Protein AF-A0A9E7G6K9-F1 (afdb_monomer_lite)

InterPro domains:
  IPR023213 Chloramphenicol acetyltransferase-like domain superfamily [G3DSA:3.30.559.10] (1-124)
  IPR023213 Chloramphenicol acetyltransferase-like domain superfamily [G3DSA:3.30.559.10] (125-306)
  IPR023213 Chloramphenicol acetyltransferase-like domain superfamily [G3DSA:3.30.559.10] (307-518)
  IPR050898 Plant acyltransferase [PTHR31147] (125-519)

Sequence (524 aa):
MDRIAAVRVLVDTISVFQKGLEPAKAIKAALSRALVPYYPVAGRIVETSPGEPEVACTGEGVWFVEASVDCSLKDVNNLELPVVLPKEELIPFAPAEVKEEDLIMMMQVTEFTCGGFAVGTRLSHPTPSTRLPLSSMDRIAGIRMMIDLILVFQQGVQPANAMRAALSRALVLYYPVAGRIVEPIPGEAEVDCTADGVWFVEASVDCSLEDVNNLERPLLLPRKDLIPYAPPDVIEGDLAFMLQVTEFTCGGFAVGIRFNHTVFDGLGAAQFSKAVAELARGHACPLVKPVWCREAIPSPPKLSRRHAPSPAGIDFETSVFDISTDQINALKNQFCRETGQKCSTFDVVTAMLWQCRTRAISLGPHADMHLGFAANARHLLRGLLPQEGFYGNCVYPMGIKANARIIAGSSPVEVIELIRAAKTRMAAMFLDWMMGYADDPYEVPLEYGTLVVSDWCRVGFSEVDYGWGEPIHVVPLNDDHNFIPSCIYLEPSKPKQGVRLMTRCVQKEHLPAFTEEMKQFVQN

pLDDT: mean 88.56, std 10.59, range [48.78, 98.56]

Organism: NCBI:txid320322

Secondary structure (DSSP, 8-state):
-EEE---EEEEEEEEEES--SSHHHHHHHHHHHHTTTTGGGGSEEEEEETTEEEEE------EEEEEEESS-TTTTGGGPSSPSS-GGGGS----TTS-GGGBSEEEEEEEETTS-EEEEEEEEEEP---EEEPPTTT--GGG-SEEEEEEEES--SSHHHHHHHHHHHHHHHTGGGGSEEE-SSTT--EEE-----EEEEEEEESS-TGGGGGGPSSPSS-GGGTS----TTS-GGGBSEEEEEEEETTS-EEEEEEEETTT--HHHHHHHHHHHHHHHTT-SS-SS--B--GGGSPPPTT---PPPP-PPPP-EEEEEEEEEHHHHHHHHHHHHHHHS----HHHHHHHHHHHHHHHHH---TTPEEEEEEEEE-GGGGTTTS-SS-B-S--EEEEEEEEEHHHHHHS-HHHHHHHHHHHHHTHHHHHHHHHTTSS--TT----STTEEEEEE-TTTSSTT--SSS---SEEEE--TT--SS-EEEEEPPPTT--EEEEEEEEEEGGGHHHHHHHHHHHTT-

Radius of gyration: 26.39 Å; chains: 1; bounding box: 60×58×78 Å

Foldseek 3Di:
DDFLFLFWAKDKDKDKFQADDPVLVVVVVVQLVVCVVVQLLLFWWDPPDPSDTDRGSPNVGAAEAEAEDAAHCVVQVVCPPVGPDDVVVQADDDPLVDDPLGHQKYWYWYAYPSNMIMIMMIGIDGFPQDKAWFALLLLALVQLDKWKKKFWFQADDPLLVLLSVLLSVLCSLVQLLQFWWDCPDQSTIIRRSSSRGAAEAEAEDAAACVVQVVCDPPGPDDPPRQADDDPPVDDPSGHAKYWYWYAYPSRIIMIMIMGRQSFFDLLLVLLSLQQSLCVSQPDPGRPFGADALSVLQDNFPQRDSDNDPPFPFAQFDKDKDFAAPVLLVVVQVVLCVVPVDGFDSCLLVQLLLLQLLLVLVVDDQQDKAKEKEWDAQVVLCVVRDPPTNYGHDRTFIFMDIDGSNCSNVDDSSVSSVRVVVSVVCVSVQVVCRNHNNDHHRVPADQDLSYEYEYESQPSNQQVRHNPNDGGQWMGTDPNVPRRHWYWYWTADGPPGGGIMITTRRDHPVSVVSSVVSSVVSSVD

Structure (mmCIF, N/CA/C/O backbone):
data_AF-A0A9E7G6K9-F1
#
_entry.id   AF-A0A9E7G6K9-F1
#
loop_
_atom_site.group_PDB
_atom_site.id
_atom_site.type_symbol
_atom_site.label_atom_id
_atom_site.label_alt_id
_atom_site.label_comp_id
_atom_site.label_asym_id
_atom_site.label_entity_id
_atom_site.label_seq_id
_atom_site.pdbx_PDB_ins_code
_atom_site.Cartn_x
_atom_site.Cartn_y
_atom_site.Cartn_z
_atom_site.occupancy
_atom_site.B_iso_or_equiv
_atom_site.auth_seq_id
_atom_site.auth_comp_id
_atom_site.auth_asym_id
_atom_site.auth_atom_id
_atom_site.pdbx_PDB_model_num
ATOM 1 N N . MET A 1 1 ? 8.598 -20.392 -10.782 1.00 54.12 1 MET A N 1
ATOM 2 C CA . MET A 1 1 ? 8.789 -19.157 -10.001 1.00 54.12 1 MET A CA 1
ATOM 3 C C . MET A 1 1 ? 10.015 -18.513 -10.578 1.00 54.12 1 MET A C 1
ATOM 5 O O . MET A 1 1 ? 11.090 -19.094 -10.479 1.00 54.12 1 MET A O 1
ATOM 9 N N . ASP A 1 2 ? 9.823 -17.378 -11.228 1.00 52.38 2 ASP A N 1
ATOM 10 C CA . ASP A 1 2 ? 10.858 -16.758 -12.044 1.00 52.38 2 ASP A CA 1
ATOM 11 C C . ASP A 1 2 ? 11.202 -15.391 -11.449 1.00 52.38 2 ASP A C 1
ATOM 13 O O . ASP A 1 2 ? 10.395 -14.789 -10.732 1.00 52.38 2 ASP A O 1
ATOM 17 N N . ARG A 1 3 ? 12.408 -14.897 -11.731 1.00 59.34 3 ARG A N 1
ATOM 18 C CA . ARG A 1 3 ? 12.784 -13.514 -11.427 1.00 59.34 3 ARG A CA 1
ATOM 19 C C . ARG A 1 3 ? 12.526 -12.659 -12.661 1.00 59.34 3 ARG A C 1
ATOM 21 O O . ARG A 1 3 ? 13.007 -12.989 -13.740 1.00 59.34 3 ARG A O 1
ATOM 28 N N . ILE A 1 4 ? 11.787 -11.565 -12.504 1.00 57.59 4 ILE A N 1
ATOM 29 C CA . ILE A 1 4 ? 11.615 -10.549 -13.547 1.00 57.59 4 ILE A CA 1
ATOM 30 C C . ILE A 1 4 ? 12.623 -9.444 -13.270 1.00 57.59 4 ILE A C 1
ATOM 32 O O . ILE A 1 4 ? 12.402 -8.606 -12.394 1.00 57.59 4 ILE A O 1
ATOM 36 N N . ALA A 1 5 ? 13.743 -9.484 -13.983 1.00 56.38 5 ALA A N 1
ATOM 37 C CA . ALA A 1 5 ? 14.829 -8.530 -13.838 1.00 56.38 5 ALA A CA 1
ATOM 38 C C . ALA A 1 5 ? 14.442 -7.142 -14.377 1.00 56.38 5 ALA A C 1
ATOM 40 O O . ALA A 1 5 ? 13.763 -7.015 -15.396 1.00 56.38 5 ALA A O 1
ATOM 41 N N . ALA A 1 6 ? 14.902 -6.090 -13.697 1.00 53.94 6 ALA A N 1
ATOM 42 C CA . ALA A 1 6 ? 14.835 -4.721 -14.207 1.00 53.94 6 ALA A CA 1
ATOM 43 C C . ALA A 1 6 ? 16.177 -4.387 -14.824 1.00 53.94 6 ALA A C 1
ATOM 45 O O . ALA A 1 6 ? 16.959 -3.625 -14.269 1.00 53.94 6 ALA A O 1
ATOM 46 N N . VAL A 1 7 ? 16.501 -5.036 -15.930 1.00 53.62 7 VAL A N 1
ATOM 47 C CA . VAL A 1 7 ? 17.856 -4.988 -16.484 1.00 53.62 7 VAL A CA 1
ATOM 48 C C . VAL A 1 7 ? 18.193 -3.596 -17.051 1.00 53.62 7 VAL A C 1
ATOM 50 O O . VAL A 1 7 ? 19.360 -3.276 -17.287 1.00 53.62 7 VAL A O 1
ATOM 53 N N . ARG A 1 8 ? 17.176 -2.757 -17.302 1.00 66.44 8 ARG A N 1
ATOM 54 C CA . ARG A 1 8 ? 17.298 -1.547 -18.121 1.00 66.44 8 ARG A CA 1
ATOM 55 C C . ARG A 1 8 ? 16.475 -0.382 -17.567 1.00 66.44 8 ARG A C 1
ATOM 57 O O . ARG A 1 8 ? 15.416 -0.598 -16.990 1.00 66.44 8 ARG A O 1
ATOM 64 N N . VAL A 1 9 ? 16.934 0.845 -17.818 1.00 60.28 9 VAL A N 1
ATOM 65 C CA . VAL A 1 9 ? 16.211 2.111 -17.594 1.00 60.28 9 VAL A CA 1
ATOM 66 C C . VAL A 1 9 ? 16.153 2.887 -18.911 1.00 60.28 9 VAL A C 1
ATOM 68 O O . VAL A 1 9 ? 17.141 2.943 -19.646 1.00 60.28 9 VAL A O 1
ATOM 71 N N . LEU A 1 10 ? 15.008 3.509 -19.208 1.00 68.31 10 LEU A N 1
ATOM 72 C CA . LEU A 1 10 ? 14.852 4.405 -20.356 1.00 68.31 10 LEU A CA 1
ATOM 73 C C . LEU A 1 10 ? 15.207 5.837 -19.951 1.00 68.31 10 LEU A C 1
ATOM 75 O O . LEU A 1 10 ? 14.614 6.398 -19.029 1.00 68.31 10 LEU A O 1
ATOM 79 N N . VAL A 1 11 ? 16.180 6.426 -20.644 1.00 68.50 11 VAL A N 1
ATOM 80 C CA . VAL A 1 11 ? 16.613 7.810 -20.427 1.00 68.50 11 VAL A CA 1
ATOM 81 C C . VAL A 1 11 ? 16.129 8.675 -21.579 1.00 68.50 11 VAL A C 1
ATOM 83 O O . VAL A 1 11 ? 16.533 8.474 -22.726 1.00 68.50 11 VAL A O 1
ATOM 86 N N . ASP A 1 12 ? 15.306 9.668 -21.247 1.00 80.88 12 ASP A N 1
ATOM 87 C CA . ASP A 1 12 ? 14.740 10.618 -22.199 1.00 80.88 12 ASP A CA 1
ATOM 88 C C . ASP A 1 12 ? 15.512 11.945 -22.161 1.00 80.88 12 ASP A C 1
ATOM 90 O O . ASP A 1 12 ? 15.704 12.543 -21.102 1.00 80.88 12 ASP A O 1
ATOM 94 N N . THR A 1 13 ? 15.947 12.434 -23.323 1.00 81.25 13 THR A N 1
ATOM 95 C CA . THR A 1 13 ? 16.610 13.742 -23.467 1.00 81.25 13 THR A CA 1
ATOM 96 C C . THR A 1 13 ? 15.960 14.543 -24.585 1.00 81.25 13 THR A C 1
ATOM 98 O O . THR A 1 13 ? 15.749 14.016 -25.675 1.00 81.25 13 THR A O 1
ATOM 101 N N . ILE A 1 14 ? 15.695 15.828 -24.334 1.00 85.81 14 ILE A N 1
ATOM 102 C CA . ILE A 1 14 ? 15.187 16.783 -25.329 1.00 85.81 14 ILE A CA 1
ATOM 103 C C . ILE A 1 14 ? 16.231 17.877 -25.526 1.00 85.81 14 ILE A C 1
ATOM 105 O O . ILE A 1 14 ? 16.595 18.568 -24.577 1.00 85.81 14 ILE A O 1
ATOM 109 N N . SER A 1 15 ? 16.684 18.052 -26.764 1.00 87.06 15 SER A N 1
ATOM 110 C CA . SER A 1 15 ? 17.553 19.159 -27.173 1.00 87.06 15 SER A CA 1
ATOM 111 C C . SER A 1 15 ? 16.794 20.111 -28.091 1.00 87.06 15 SER A C 1
ATOM 113 O O . SER A 1 15 ? 16.158 19.664 -29.042 1.00 87.06 15 SER A O 1
ATOM 115 N N . VAL A 1 16 ? 16.864 21.418 -27.831 1.00 88.69 16 VAL A N 1
ATOM 116 C CA . VAL A 1 16 ? 16.108 22.441 -28.573 1.00 88.69 16 VAL A CA 1
ATOM 117 C C . VAL A 1 16 ? 17.047 23.311 -29.395 1.00 88.69 16 VAL A C 1
ATOM 119 O O . VAL A 1 16 ? 18.058 23.798 -28.892 1.00 88.69 16 VAL A O 1
ATOM 122 N N . PHE A 1 17 ? 16.685 23.548 -30.654 1.00 90.56 17 PHE A N 1
ATOM 123 C CA . PHE A 1 17 ? 17.475 24.314 -31.609 1.00 90.56 17 PHE A CA 1
ATOM 124 C C . PHE A 1 17 ? 16.626 25.416 -32.240 1.00 90.56 17 PHE A C 1
ATOM 126 O O . PHE A 1 17 ? 15.525 25.181 -32.733 1.00 90.56 17 PHE A O 1
ATOM 133 N N . GLN A 1 18 ? 17.156 26.639 -32.264 1.00 89.00 18 GLN A N 1
ATOM 134 C CA . GLN A 1 18 ? 16.396 27.814 -32.704 1.00 89.00 18 GLN A CA 1
ATOM 135 C C . GLN A 1 18 ? 16.117 27.846 -34.212 1.00 89.00 18 GLN A C 1
ATOM 137 O O . GLN A 1 18 ? 15.140 28.469 -34.624 1.00 89.00 18 GLN A O 1
ATOM 142 N N . LYS A 1 19 ? 16.975 27.224 -35.032 1.00 87.00 19 LYS A N 1
ATOM 143 C CA . LYS A 1 19 ? 16.841 27.162 -36.494 1.00 87.00 19 LYS A CA 1
ATOM 144 C C . LYS A 1 19 ? 17.485 25.900 -37.059 1.00 87.00 19 LYS A C 1
ATOM 146 O O . LYS A 1 19 ? 18.552 25.505 -36.595 1.00 87.00 19 LYS A O 1
ATOM 151 N N . GLY A 1 20 ? 16.899 25.347 -38.116 1.00 83.62 20 GLY A N 1
ATOM 152 C CA . GLY A 1 20 ? 17.484 24.281 -38.929 1.00 83.62 20 GLY A CA 1
ATOM 153 C C . GLY A 1 20 ? 16.909 24.279 -40.344 1.00 83.62 20 GLY A C 1
ATOM 154 O O . GLY A 1 20 ? 15.780 24.710 -40.551 1.00 83.62 20 GLY A O 1
ATOM 155 N N . LEU A 1 21 ? 17.690 23.817 -41.323 1.00 86.31 21 LEU A N 1
ATOM 156 C CA . LEU A 1 21 ? 17.214 23.584 -42.689 1.00 86.31 21 LEU A CA 1
ATOM 157 C C . LEU A 1 21 ? 17.026 22.078 -42.880 1.00 86.31 21 LEU A C 1
ATOM 159 O O . LEU A 1 21 ? 18.008 21.345 -42.790 1.00 86.31 21 LEU A O 1
ATOM 163 N N . GLU A 1 22 ? 15.787 21.639 -43.118 1.00 89.19 22 GLU A N 1
ATOM 164 C CA . GLU A 1 22 ? 15.411 20.214 -43.184 1.00 89.19 22 GLU A CA 1
ATOM 165 C C . GLU A 1 22 ? 16.046 19.382 -42.036 1.00 89.19 22 GLU A C 1
ATOM 167 O O . GLU A 1 22 ? 16.770 18.410 -42.300 1.00 89.19 22 GLU A O 1
ATOM 172 N N . PRO A 1 23 ? 15.870 19.773 -40.756 1.00 91.00 23 PRO A N 1
ATOM 173 C CA . PRO A 1 23 ? 16.608 19.189 -39.635 1.00 91.00 23 PRO A CA 1
ATOM 174 C C . PRO A 1 23 ? 16.417 17.674 -39.519 1.00 91.00 23 PRO A C 1
ATOM 176 O O . PRO A 1 23 ? 17.400 16.972 -39.280 1.00 91.00 23 PRO A O 1
ATOM 179 N N . ALA A 1 24 ? 15.213 17.150 -39.770 1.00 91.25 24 ALA A N 1
ATOM 180 C CA . ALA A 1 24 ? 14.957 15.710 -39.778 1.00 91.25 24 ALA A CA 1
ATOM 181 C C . ALA A 1 24 ? 15.878 14.964 -40.758 1.00 91.25 24 ALA A C 1
ATOM 183 O O . ALA A 1 24 ? 16.604 14.044 -40.379 1.00 91.25 24 ALA A O 1
ATOM 184 N N . LYS A 1 25 ? 15.929 15.423 -42.011 1.00 92.81 25 LYS A N 1
ATOM 185 C CA . LYS A 1 25 ? 16.766 14.853 -43.075 1.00 92.81 25 LYS A CA 1
ATOM 186 C C . LYS A 1 25 ? 18.256 14.968 -42.761 1.00 92.81 25 LYS A C 1
ATOM 188 O O . LYS A 1 25 ? 19.003 14.005 -42.951 1.00 92.81 25 LYS A O 1
ATOM 193 N N . ALA A 1 26 ? 18.694 16.129 -42.273 1.00 93.56 26 ALA A N 1
ATOM 194 C CA . ALA A 1 26 ? 20.089 16.369 -41.917 1.00 93.56 26 ALA A CA 1
ATOM 195 C C . ALA A 1 26 ? 20.549 15.449 -40.774 1.00 93.56 26 ALA A C 1
ATOM 197 O O . ALA A 1 26 ? 21.606 14.817 -40.875 1.00 93.56 26 ALA A O 1
ATOM 198 N N . ILE A 1 27 ? 19.737 15.331 -39.719 1.00 93.06 27 ILE A N 1
ATOM 199 C CA . ILE A 1 27 ? 20.022 14.494 -38.550 1.00 93.06 27 ILE A CA 1
ATOM 200 C C . ILE A 1 27 ? 19.970 13.018 -38.922 1.00 93.06 27 ILE A C 1
ATOM 202 O O . ILE A 1 27 ? 20.897 12.292 -38.583 1.00 93.06 27 ILE A O 1
ATOM 206 N N . LYS A 1 28 ? 18.969 12.571 -39.684 1.00 92.62 28 LYS A N 1
ATOM 207 C CA . LYS A 1 28 ? 18.867 11.183 -40.156 1.00 92.62 28 LYS A CA 1
ATOM 208 C C . LYS A 1 28 ? 20.096 10.760 -40.959 1.00 92.62 28 LYS A C 1
ATOM 210 O O . LYS A 1 28 ? 20.657 9.694 -40.718 1.00 92.62 28 LYS A O 1
ATOM 215 N N . ALA A 1 29 ? 20.571 11.622 -41.861 1.00 91.38 29 ALA A N 1
ATOM 216 C CA . ALA A 1 29 ? 21.785 11.371 -42.636 1.00 91.38 29 ALA A CA 1
ATOM 217 C C . ALA A 1 29 ? 23.062 11.398 -41.775 1.00 91.38 29 ALA A C 1
ATOM 219 O O . ALA A 1 29 ? 24.017 10.672 -42.051 1.00 91.38 29 ALA A O 1
ATOM 220 N N . ALA A 1 30 ? 23.124 12.258 -40.755 1.00 92.06 30 ALA A N 1
ATOM 221 C CA . ALA A 1 30 ? 24.242 12.279 -39.815 1.00 92.06 30 ALA A CA 1
ATOM 222 C C . ALA A 1 30 ? 24.258 11.026 -38.931 1.00 92.06 30 ALA A C 1
ATOM 224 O O . ALA A 1 30 ? 25.305 10.394 -38.795 1.00 92.06 30 ALA A O 1
ATOM 225 N N . LEU A 1 31 ? 23.096 10.633 -38.408 1.00 90.88 31 LEU A N 1
ATOM 226 C CA . LEU A 1 31 ? 22.896 9.442 -37.597 1.00 90.88 31 LEU A CA 1
ATOM 227 C C . LEU A 1 31 ? 23.284 8.187 -38.378 1.00 90.88 31 LEU A C 1
ATOM 229 O O . LEU A 1 31 ? 24.071 7.396 -37.878 1.00 90.88 31 LEU A O 1
ATOM 233 N N . SER A 1 32 ? 22.853 8.044 -39.635 1.00 90.88 32 SER A N 1
ATOM 234 C CA . SER A 1 32 ? 23.220 6.882 -40.456 1.00 90.88 32 SER A CA 1
ATOM 235 C C . SER A 1 32 ? 24.735 6.740 -40.654 1.00 90.88 32 SER A C 1
ATOM 237 O O . SER A 1 32 ? 25.246 5.626 -40.688 1.00 90.88 32 SER A O 1
ATOM 239 N N . ARG A 1 33 ? 25.476 7.856 -40.753 1.00 92.75 33 ARG A N 1
ATOM 240 C CA . ARG A 1 33 ? 26.948 7.836 -40.807 1.00 92.75 33 ARG A CA 1
ATOM 241 C C . ARG A 1 33 ? 27.570 7.530 -39.449 1.00 92.75 33 ARG A C 1
ATOM 243 O O . ARG A 1 33 ? 28.561 6.812 -39.401 1.00 92.75 33 ARG A O 1
ATOM 250 N N . ALA A 1 34 ? 27.008 8.066 -38.367 1.00 89.62 34 ALA A N 1
ATOM 251 C CA . ALA A 1 34 ? 27.484 7.825 -37.008 1.00 89.62 34 ALA A CA 1
ATOM 252 C C . ALA A 1 34 ? 27.272 6.365 -36.577 1.00 89.62 34 ALA A C 1
ATOM 254 O O . ALA A 1 34 ? 28.130 5.794 -35.913 1.00 89.62 34 ALA A O 1
ATOM 255 N N . LEU A 1 35 ? 26.194 5.717 -37.020 1.00 89.50 35 LEU A N 1
ATOM 256 C CA . LEU A 1 35 ? 25.938 4.306 -36.730 1.00 89.50 35 LEU A CA 1
ATOM 257 C C . LEU A 1 35 ? 26.971 3.357 -37.355 1.00 89.50 35 LEU A C 1
ATOM 259 O O . LEU A 1 35 ? 27.018 2.203 -36.963 1.00 89.50 35 LEU A O 1
ATOM 263 N N . VAL A 1 36 ? 27.831 3.803 -38.277 1.00 86.81 36 VAL A N 1
ATOM 264 C CA . VAL A 1 36 ? 28.910 2.955 -38.815 1.00 86.81 36 VAL A CA 1
ATOM 265 C C . VAL A 1 36 ? 30.009 2.702 -37.767 1.00 86.81 36 VAL A C 1
ATOM 267 O O . VAL A 1 36 ? 30.252 1.542 -37.438 1.00 86.81 36 VAL A O 1
ATOM 270 N N . PRO A 1 37 ? 30.673 3.727 -37.191 1.00 84.06 37 PRO A N 1
ATOM 271 C CA . PRO A 1 37 ? 31.613 3.514 -36.090 1.00 84.06 37 PRO A CA 1
ATOM 272 C C . PRO A 1 37 ? 30.921 3.128 -34.772 1.00 84.06 37 PRO A C 1
ATOM 274 O O . PRO A 1 37 ? 31.547 2.476 -33.942 1.00 84.06 37 PRO A O 1
ATOM 277 N N . TYR A 1 38 ? 29.643 3.481 -34.589 1.00 86.12 38 TYR A N 1
ATOM 278 C CA . TYR A 1 38 ? 28.833 3.129 -33.414 1.00 86.12 38 TYR A CA 1
ATOM 279 C C . TYR A 1 38 ? 27.803 2.029 -33.723 1.00 86.12 38 TYR A C 1
ATOM 281 O O . TYR A 1 38 ? 26.665 2.082 -33.260 1.00 86.12 38 TYR A O 1
ATOM 289 N N . TYR A 1 39 ? 28.202 1.017 -34.498 1.00 84.12 39 TYR A N 1
ATOM 290 C CA . TYR A 1 39 ? 27.314 -0.056 -34.965 1.00 84.12 39 TYR A CA 1
ATOM 291 C C . TYR A 1 39 ? 26.550 -0.822 -33.873 1.00 84.12 39 TYR A C 1
ATOM 293 O O . TYR A 1 39 ? 25.434 -1.250 -34.176 1.00 84.12 39 TYR A O 1
ATOM 301 N N . PRO A 1 40 ? 27.026 -0.956 -32.611 1.00 88.38 40 PRO A N 1
ATOM 302 C CA . PRO A 1 40 ? 26.208 -1.571 -31.572 1.00 88.38 40 PRO A CA 1
ATOM 303 C C . PRO A 1 40 ? 24.904 -0.809 -31.327 1.00 88.38 40 PRO A C 1
ATOM 305 O O . PRO A 1 40 ? 23.891 -1.439 -31.077 1.00 88.38 40 PRO A O 1
ATOM 308 N N . VAL A 1 41 ? 24.877 0.521 -31.489 1.00 85.12 41 VAL A N 1
ATOM 309 C CA . VAL A 1 41 ? 23.666 1.349 -31.305 1.00 85.12 41 VAL A CA 1
ATOM 310 C C . VAL A 1 41 ? 22.585 1.033 -32.348 1.00 85.12 41 VAL A C 1
ATOM 312 O O . VAL A 1 41 ? 21.401 1.230 -32.094 1.00 85.12 41 VAL A O 1
ATOM 315 N N . ALA A 1 42 ? 22.979 0.503 -33.509 1.00 87.00 42 ALA A N 1
ATOM 316 C CA . ALA A 1 42 ? 22.068 0.019 -34.546 1.00 87.00 42 ALA A CA 1
ATOM 317 C C . ALA A 1 42 ? 21.563 -1.415 -34.291 1.00 87.00 42 ALA A C 1
ATOM 319 O O . ALA A 1 42 ? 20.909 -1.993 -35.159 1.00 87.00 42 ALA A O 1
ATOM 320 N N . GLY A 1 43 ? 21.923 -2.016 -33.157 1.00 86.94 43 GLY A N 1
ATOM 321 C CA . GLY A 1 43 ? 21.548 -3.370 -32.782 1.00 86.94 43 GLY A CA 1
ATOM 322 C C . GLY A 1 43 ? 20.210 -3.470 -32.053 1.00 86.94 43 GLY A C 1
ATOM 323 O O . GLY A 1 43 ? 19.428 -2.518 -31.962 1.00 86.94 43 GLY A O 1
ATOM 324 N N . ARG A 1 44 ? 19.973 -4.659 -31.505 1.00 85.75 44 ARG A N 1
ATOM 325 C CA . ARG A 1 44 ? 18.910 -4.945 -30.543 1.00 85.75 44 ARG A CA 1
ATOM 326 C C . ARG A 1 44 ? 19.525 -5.487 -29.275 1.00 85.75 44 ARG A C 1
ATOM 328 O O . ARG A 1 44 ? 20.498 -6.235 -29.334 1.00 85.75 44 ARG A O 1
ATOM 335 N N . ILE A 1 45 ? 18.967 -5.117 -28.136 1.00 76.44 45 ILE A N 1
ATOM 336 C CA . ILE A 1 45 ? 19.359 -5.743 -26.886 1.00 76.44 45 ILE A CA 1
ATOM 337 C C . ILE A 1 45 ? 18.561 -7.035 -26.750 1.00 76.44 45 ILE A C 1
ATOM 339 O O . ILE A 1 45 ? 17.336 -7.017 -26.736 1.00 76.44 45 ILE A O 1
ATOM 343 N N . VAL A 1 46 ? 19.267 -8.150 -26.649 1.00 79.69 46 VAL A N 1
ATOM 344 C CA . VAL A 1 46 ? 18.709 -9.492 -26.493 1.00 79.69 46 VAL A CA 1
ATOM 345 C C . VAL A 1 46 ? 19.083 -10.039 -25.121 1.00 79.69 46 VAL A C 1
ATOM 347 O O . VAL A 1 46 ? 20.046 -9.588 -24.505 1.00 79.69 46 VAL A O 1
ATOM 350 N N . GLU A 1 47 ? 18.315 -10.996 -24.623 1.00 67.94 47 GLU A N 1
ATOM 351 C CA . GLU A 1 47 ? 18.604 -11.694 -23.370 1.00 67.94 47 GLU A CA 1
ATOM 352 C C . GLU A 1 47 ? 18.918 -13.154 -23.715 1.00 67.94 47 GLU A C 1
ATOM 354 O O . GLU A 1 47 ? 18.029 -13.943 -24.035 1.00 67.94 47 GLU A O 1
ATOM 359 N N . THR A 1 48 ? 20.210 -13.478 -23.777 1.00 66.75 48 THR A N 1
ATOM 360 C CA . THR A 1 48 ? 20.732 -14.816 -24.118 1.00 66.75 48 THR A CA 1
ATOM 361 C C . THR A 1 48 ? 20.740 -15.737 -22.897 1.00 66.75 48 THR A C 1
ATOM 363 O O . THR A 1 48 ? 20.556 -16.947 -23.043 1.00 66.75 48 THR A O 1
ATOM 366 N N . SER A 1 49 ? 20.885 -15.149 -21.705 1.00 55.88 49 SER A N 1
ATOM 367 C CA . SER A 1 49 ? 20.776 -15.785 -20.390 1.00 55.88 49 SER A CA 1
ATOM 368 C C . SER A 1 49 ? 19.987 -14.875 -19.432 1.00 55.88 49 SER A C 1
ATOM 370 O O . SER A 1 49 ? 20.083 -13.654 -19.563 1.00 55.88 49 SER A O 1
ATOM 372 N N . PRO A 1 50 ? 19.225 -15.419 -18.460 1.00 50.97 50 PRO A N 1
ATOM 373 C CA . PRO A 1 50 ? 18.422 -14.607 -17.542 1.00 50.97 50 PRO A CA 1
ATOM 374 C C . PRO A 1 50 ? 19.266 -13.571 -16.782 1.00 50.97 50 PRO A C 1
ATOM 376 O O . PRO A 1 50 ? 20.183 -13.945 -16.052 1.00 50.97 50 PRO A O 1
ATOM 379 N N . GLY A 1 51 ? 18.940 -12.284 -16.927 1.00 52.94 51 GLY A N 1
ATOM 380 C CA . GLY A 1 51 ? 19.622 -11.173 -16.256 1.00 52.94 51 GLY A CA 1
ATOM 381 C C . GLY A 1 51 ? 20.907 -10.675 -16.930 1.00 52.94 51 GLY A C 1
ATOM 382 O O . GLY A 1 51 ? 21.491 -9.706 -16.447 1.00 52.94 51 GLY A O 1
ATOM 383 N N . GLU A 1 52 ? 21.337 -11.272 -18.046 1.00 63.25 52 GLU A N 1
ATOM 384 C CA . GLU A 1 52 ? 22.536 -10.867 -18.792 1.00 63.25 52 GLU A CA 1
ATOM 385 C C . GLU A 1 52 ? 22.147 -10.318 -20.179 1.00 63.25 52 GLU A C 1
ATOM 387 O O . GLU A 1 52 ? 21.987 -11.077 -21.138 1.00 63.25 52 GLU A O 1
ATOM 392 N N . PRO A 1 53 ? 21.947 -8.993 -20.317 1.00 69.81 53 PRO A N 1
ATOM 393 C CA . PRO A 1 53 ? 21.604 -8.392 -21.597 1.00 69.81 53 PRO A CA 1
ATOM 394 C C . PRO A 1 53 ? 22.835 -8.336 -22.509 1.00 69.81 53 PRO A C 1
ATOM 396 O O . PRO A 1 53 ? 23.886 -7.812 -22.137 1.00 69.81 53 PRO A O 1
ATOM 399 N N . GLU A 1 54 ? 22.677 -8.773 -23.751 1.00 76.88 54 GLU A N 1
ATOM 400 C CA . GLU A 1 54 ? 23.688 -8.632 -24.793 1.00 76.88 54 GLU A CA 1
ATOM 401 C C . GLU A 1 54 ? 23.190 -7.714 -25.907 1.00 76.88 54 GLU A C 1
ATOM 403 O O . GLU A 1 54 ? 22.004 -7.666 -26.227 1.00 76.88 54 GLU A O 1
ATOM 408 N N . VAL A 1 55 ? 24.106 -6.987 -26.545 1.00 83.81 55 VAL A N 1
ATOM 409 C CA . VAL A 1 55 ? 23.784 -6.237 -27.762 1.00 83.81 55 VAL A CA 1
ATOM 410 C C . VAL A 1 55 ? 23.982 -7.147 -28.969 1.00 83.81 55 VAL A C 1
ATOM 412 O O . VAL A 1 55 ? 25.102 -7.334 -29.451 1.00 83.81 55 VAL A O 1
ATOM 415 N N . ALA A 1 56 ? 22.882 -7.668 -29.507 1.00 87.00 56 ALA A N 1
ATOM 416 C CA . ALA A 1 56 ? 22.880 -8.262 -30.832 1.00 87.00 56 ALA A CA 1
ATOM 417 C C . ALA A 1 56 ? 23.097 -7.145 -31.859 1.00 87.00 56 ALA A C 1
ATOM 419 O O . ALA A 1 56 ? 22.225 -6.311 -32.103 1.00 87.00 56 ALA A O 1
ATOM 420 N N . CYS A 1 57 ? 24.276 -7.118 -32.477 1.00 88.31 57 CYS A N 1
ATOM 421 C CA . CYS A 1 57 ? 24.648 -6.131 -33.489 1.00 88.31 57 CYS A CA 1
ATOM 422 C C . CYS A 1 57 ? 23.959 -6.429 -34.836 1.00 88.31 57 CYS A C 1
ATOM 424 O O . CYS A 1 57 ? 24.616 -6.750 -35.823 1.00 88.31 57 CYS A O 1
ATOM 426 N N . THR A 1 58 ? 22.627 -6.360 -34.865 1.00 88.00 58 THR A N 1
ATOM 427 C CA . THR A 1 58 ? 21.787 -6.730 -36.015 1.00 88.00 58 THR A CA 1
ATOM 428 C C . THR A 1 58 ? 21.906 -5.758 -37.189 1.00 88.00 58 THR A C 1
ATOM 430 O O . THR A 1 58 ? 21.641 -6.136 -38.327 1.00 88.00 58 THR A O 1
ATOM 433 N N . GLY A 1 59 ? 22.311 -4.511 -36.929 1.00 85.19 59 GLY A N 1
ATOM 434 C CA . GLY A 1 59 ? 22.401 -3.470 -37.954 1.00 85.19 59 GLY A CA 1
ATOM 435 C C . GLY A 1 59 ? 21.038 -2.969 -38.440 1.00 85.19 59 GLY A C 1
ATOM 436 O O . GLY A 1 59 ? 20.966 -2.316 -39.478 1.00 85.19 59 GLY A O 1
ATOM 437 N N . GLU A 1 60 ? 19.962 -3.244 -37.700 1.00 87.44 60 GLU A N 1
ATOM 438 C CA . GLU A 1 60 ? 18.602 -2.797 -38.024 1.00 87.44 60 GLU A CA 1
ATOM 439 C C . GLU A 1 60 ? 18.394 -1.285 -37.834 1.00 87.44 60 GLU A C 1
ATOM 441 O O . GLU A 1 60 ? 17.372 -0.737 -38.247 1.00 87.44 60 GLU A O 1
ATOM 446 N N . GLY A 1 61 ? 19.361 -0.595 -37.226 1.00 86.81 61 GLY A N 1
ATOM 447 C CA . GLY A 1 61 ? 19.368 0.856 -37.096 1.00 86.81 61 GLY A CA 1
ATOM 448 C C . GLY A 1 61 ? 18.603 1.372 -35.880 1.00 86.81 61 GLY A C 1
ATOM 449 O O . GLY A 1 61 ? 18.146 0.615 -35.020 1.00 86.81 61 GLY A O 1
ATOM 450 N N . VAL A 1 62 ? 18.501 2.699 -35.821 1.00 88.38 62 VAL A N 1
ATOM 451 C CA . VAL A 1 62 ? 17.800 3.451 -34.774 1.00 88.38 62 VAL A CA 1
ATOM 452 C C . VAL A 1 62 ? 16.391 3.769 -35.242 1.00 88.38 62 VAL A C 1
ATOM 454 O O . VAL A 1 62 ? 16.201 4.221 -36.374 1.00 88.38 62 VAL A O 1
ATOM 457 N N . TRP A 1 63 ? 15.412 3.576 -34.360 1.00 88.94 63 TRP A N 1
ATOM 458 C CA . TRP A 1 63 ? 14.043 3.993 -34.638 1.00 88.94 63 TRP A CA 1
ATOM 459 C C . TRP A 1 63 ? 13.983 5.520 -34.730 1.00 88.94 63 TRP A C 1
ATOM 461 O O . TRP A 1 63 ? 14.353 6.213 -33.780 1.00 88.94 63 TRP A O 1
ATOM 471 N N . PHE A 1 64 ? 13.564 6.043 -35.883 1.00 90.69 64 PHE A N 1
ATOM 472 C CA . PHE A 1 64 ? 13.614 7.471 -36.187 1.00 90.69 64 PHE A CA 1
ATOM 473 C C . PHE A 1 64 ? 12.232 7.996 -36.570 1.00 90.69 64 PHE A C 1
ATOM 475 O O . PHE A 1 64 ? 11.663 7.565 -37.574 1.00 90.69 64 PHE A O 1
ATOM 482 N N . VAL A 1 65 ? 11.718 8.946 -35.792 1.00 91.31 65 VAL A N 1
ATOM 483 C CA . VAL A 1 65 ? 10.415 9.584 -36.000 1.00 91.31 65 VAL A CA 1
ATOM 484 C C . VAL A 1 65 ? 10.614 11.005 -36.526 1.00 91.31 65 VAL A C 1
ATOM 486 O O . VAL A 1 65 ? 11.374 11.797 -35.969 1.00 91.31 65 VAL A O 1
ATOM 489 N N . GLU A 1 66 ? 9.911 11.329 -37.605 1.00 93.12 66 GLU A N 1
ATOM 490 C CA . GLU A 1 66 ? 9.833 12.676 -38.172 1.00 93.12 66 GLU A CA 1
ATOM 491 C C . GLU A 1 66 ? 8.464 13.253 -37.813 1.00 93.12 66 GLU A C 1
ATOM 493 O O . GLU A 1 66 ? 7.438 12.671 -38.163 1.00 93.12 66 GLU A O 1
ATOM 498 N N . ALA A 1 67 ? 8.447 14.365 -37.081 1.00 91.44 67 ALA A N 1
ATOM 499 C CA . ALA A 1 67 ? 7.234 14.997 -36.581 1.00 91.44 67 ALA A CA 1
ATOM 500 C C . ALA A 1 67 ? 7.252 16.511 -36.831 1.00 91.44 67 ALA A C 1
ATOM 502 O O . ALA A 1 67 ? 8.300 17.133 -37.014 1.00 91.44 67 ALA A O 1
ATOM 503 N N . SER A 1 68 ? 6.074 17.123 -36.794 1.00 91.25 68 SER A N 1
ATOM 504 C CA . SER A 1 68 ? 5.906 18.572 -36.888 1.00 91.25 68 SER A CA 1
ATOM 505 C C . SER A 1 68 ? 4.773 19.023 -35.980 1.00 91.25 68 SER A C 1
ATOM 507 O O . SER A 1 68 ? 3.759 18.331 -35.888 1.00 91.25 68 SER A O 1
ATOM 509 N N . VAL A 1 69 ? 4.921 20.193 -35.367 1.00 89.44 69 VAL A N 1
ATOM 510 C CA . VAL A 1 69 ? 3.899 20.812 -34.515 1.00 89.44 69 VAL A CA 1
ATOM 511 C C . VAL A 1 69 ? 3.487 22.169 -35.073 1.00 89.44 69 VAL A C 1
ATOM 513 O O . VAL A 1 69 ? 4.316 22.939 -35.561 1.00 89.44 69 VAL A O 1
ATOM 516 N N . ASP A 1 70 ? 2.194 22.477 -34.982 1.00 89.25 70 ASP A N 1
ATOM 517 C CA . ASP A 1 70 ? 1.613 23.727 -35.486 1.00 89.25 70 ASP A CA 1
ATOM 518 C C . ASP A 1 70 ? 1.719 24.869 -34.457 1.00 89.25 70 ASP A C 1
ATOM 520 O O . ASP A 1 70 ? 0.740 25.489 -34.049 1.00 89.25 70 ASP A O 1
ATOM 524 N N . CYS A 1 71 ? 2.934 25.108 -33.961 1.00 87.44 71 CYS A N 1
ATOM 525 C CA . CYS A 1 71 ? 3.260 26.209 -33.055 1.00 87.44 71 CYS A CA 1
ATOM 526 C C . CYS A 1 71 ? 4.734 26.619 -33.201 1.00 87.44 71 CYS A C 1
ATOM 528 O O . CYS A 1 71 ? 5.543 25.894 -33.787 1.00 87.44 71 CYS A O 1
ATOM 530 N N . SER A 1 72 ? 5.101 27.798 -32.692 1.00 89.25 72 SER A N 1
ATOM 531 C CA . SER A 1 72 ? 6.495 28.249 -32.637 1.00 89.25 72 SER A CA 1
ATOM 532 C C . SER A 1 72 ? 7.164 27.892 -31.309 1.00 89.25 72 SER A C 1
ATOM 534 O O . SER A 1 72 ? 6.507 27.741 -30.282 1.00 89.25 72 SER A O 1
ATOM 536 N N . LEU A 1 73 ? 8.503 27.859 -31.287 1.00 87.19 73 LEU A N 1
ATOM 537 C CA . LEU A 1 73 ? 9.263 27.695 -30.040 1.00 87.19 73 LEU A CA 1
ATOM 538 C C . LEU A 1 73 ? 8.928 28.772 -28.999 1.00 87.19 73 LEU A C 1
ATOM 540 O O . LEU A 1 73 ? 8.920 28.484 -27.807 1.00 87.19 73 LEU A O 1
ATOM 544 N N . LYS A 1 74 ? 8.616 30.000 -29.431 1.00 84.88 74 LYS A N 1
ATOM 545 C CA . LYS A 1 74 ? 8.219 31.079 -28.515 1.00 84.88 74 LYS A CA 1
ATOM 546 C C . LYS A 1 74 ? 6.868 30.805 -27.865 1.00 84.88 74 LYS A C 1
ATOM 548 O O . LYS A 1 74 ? 6.723 31.075 -26.677 1.00 84.88 74 LYS A O 1
ATOM 553 N N . ASP A 1 75 ? 5.927 30.241 -28.619 1.00 83.56 75 ASP A N 1
ATOM 554 C CA . ASP A 1 75 ? 4.594 29.897 -28.111 1.00 83.56 75 ASP A CA 1
ATOM 555 C C . ASP A 1 75 ? 4.675 28.834 -27.009 1.00 83.56 75 ASP A C 1
ATOM 557 O O . ASP A 1 75 ? 3.835 28.801 -26.114 1.00 83.56 75 ASP A O 1
ATOM 561 N N . VAL A 1 76 ? 5.733 28.011 -27.030 1.00 78.44 76 VAL A N 1
ATOM 562 C CA . VAL A 1 76 ? 5.995 26.967 -26.030 1.00 78.44 76 VAL A CA 1
ATOM 563 C C . VAL A 1 76 ? 7.089 27.327 -25.017 1.00 78.44 76 VAL A C 1
ATOM 565 O O . VAL A 1 76 ? 7.665 26.443 -24.380 1.00 78.44 76 VAL A O 1
ATOM 568 N N . ASN A 1 77 ? 7.391 28.621 -24.863 1.00 81.19 77 ASN A N 1
ATOM 569 C CA . ASN A 1 77 ? 8.411 29.155 -23.950 1.00 81.19 77 ASN A CA 1
ATOM 570 C C . ASN A 1 77 ? 9.818 28.551 -24.141 1.00 81.19 77 ASN A C 1
ATOM 572 O O . ASN A 1 77 ? 10.549 28.328 -23.184 1.00 81.19 77 ASN A O 1
ATOM 576 N N . ASN A 1 78 ? 10.202 28.217 -25.374 1.00 78.62 78 ASN A N 1
ATOM 577 C CA . ASN A 1 78 ? 11.442 27.499 -25.705 1.00 78.62 78 ASN A CA 1
ATOM 578 C C . ASN A 1 78 ? 11.635 26.195 -24.907 1.00 78.62 78 ASN A C 1
ATOM 580 O O . ASN A 1 78 ? 12.760 25.730 -24.739 1.00 78.62 78 ASN A O 1
ATOM 584 N N . LEU A 1 79 ? 10.539 25.611 -24.412 1.00 74.88 79 LEU A N 1
ATOM 585 C CA . LEU A 1 79 ? 10.528 24.486 -23.477 1.00 74.88 79 LEU A CA 1
ATOM 586 C C . LEU A 1 79 ? 11.247 24.748 -22.138 1.00 74.88 79 LEU A C 1
ATOM 588 O O . LEU A 1 79 ? 11.602 23.803 -21.423 1.00 74.88 79 LEU A O 1
ATOM 592 N N . GLU A 1 80 ? 11.423 26.018 -21.774 1.00 71.94 80 GLU A N 1
ATOM 593 C CA . GLU A 1 80 ? 11.851 26.457 -20.449 1.00 71.94 80 GLU A CA 1
ATOM 594 C C . GLU A 1 80 ? 10.659 26.495 -19.487 1.00 71.94 80 GLU A C 1
ATOM 596 O O . GLU A 1 80 ? 9.503 26.631 -19.890 1.00 71.94 80 GLU A O 1
ATOM 601 N N . LEU A 1 81 ? 10.925 26.344 -18.189 1.00 57.72 81 LEU A N 1
ATOM 602 C CA . LEU A 1 81 ? 9.865 26.297 -17.184 1.00 57.72 81 LEU A CA 1
ATOM 603 C C . LEU A 1 81 ? 9.180 27.671 -17.023 1.00 57.72 81 LEU A C 1
ATOM 605 O O . LEU A 1 81 ? 9.882 28.673 -16.880 1.00 57.72 81 LEU A O 1
ATOM 609 N N . PRO A 1 82 ? 7.834 27.728 -16.964 1.00 48.91 82 PRO A N 1
ATOM 610 C CA . PRO A 1 82 ? 6.889 26.620 -17.135 1.00 48.91 82 PRO A CA 1
ATOM 611 C C . PRO A 1 82 ? 6.731 26.221 -18.613 1.00 48.91 82 PRO A C 1
ATOM 613 O O . PRO A 1 82 ? 6.558 27.070 -19.485 1.00 48.91 82 PRO A O 1
ATOM 616 N N . VAL A 1 83 ? 6.771 24.913 -18.882 1.00 65.12 83 VAL A N 1
ATOM 617 C CA . VAL A 1 83 ? 6.678 24.371 -20.244 1.00 65.12 83 VAL A CA 1
ATOM 618 C C . VAL A 1 83 ? 5.212 24.276 -20.664 1.00 65.12 83 VAL A C 1
ATOM 620 O O . VAL A 1 83 ? 4.405 23.707 -19.935 1.00 65.12 83 VAL A O 1
ATOM 623 N N . VAL A 1 84 ? 4.876 24.831 -21.831 1.00 73.19 84 VAL A N 1
ATOM 624 C CA . VAL A 1 84 ? 3.491 24.889 -22.346 1.00 73.19 84 VAL A CA 1
ATOM 625 C C . VAL A 1 84 ? 3.132 23.663 -23.200 1.00 73.19 84 VAL A C 1
ATOM 627 O O . VAL A 1 84 ? 1.965 23.297 -23.280 1.00 73.19 84 VAL A O 1
ATOM 630 N N . LEU A 1 85 ? 4.125 23.005 -23.807 1.00 77.19 85 LEU A N 1
ATOM 631 C CA . LEU A 1 85 ? 3.953 21.768 -24.576 1.00 77.19 85 LEU A CA 1
ATOM 632 C C . LEU A 1 85 ? 4.335 20.543 -23.723 1.00 77.19 85 LEU A C 1
ATOM 634 O O . LEU A 1 85 ? 5.422 20.556 -23.136 1.00 77.19 85 LEU A O 1
ATOM 638 N N . PRO A 1 86 ? 3.520 19.475 -23.662 1.00 76.69 86 PRO A N 1
ATOM 639 C CA . PRO A 1 86 ? 3.913 18.239 -22.989 1.00 76.69 86 PRO A CA 1
ATOM 640 C C . PRO A 1 86 ? 5.224 17.700 -23.575 1.00 76.69 86 PRO A C 1
ATOM 642 O O . PRO A 1 86 ? 5.339 17.474 -24.779 1.00 76.69 86 PRO A O 1
ATOM 645 N N . LYS A 1 87 ? 6.244 17.505 -22.732 1.00 76.50 87 LYS A N 1
ATOM 646 C CA . LYS A 1 87 ? 7.569 17.036 -23.180 1.00 76.50 87 LYS A CA 1
ATOM 647 C C . LYS A 1 87 ? 7.501 15.632 -23.780 1.00 76.50 87 LYS A C 1
ATOM 649 O O . LYS A 1 87 ? 8.331 15.283 -24.611 1.00 76.50 87 LYS A O 1
ATOM 654 N N . GLU A 1 88 ? 6.510 14.850 -23.370 1.00 76.50 88 GLU A N 1
ATOM 655 C CA . GLU A 1 88 ? 6.228 13.497 -23.835 1.00 76.50 88 GLU A CA 1
ATOM 656 C C . GLU A 1 88 ? 5.951 13.445 -25.341 1.00 76.50 88 GLU A C 1
ATOM 658 O O . GLU A 1 88 ? 6.371 12.495 -25.989 1.00 76.50 88 GLU A O 1
ATOM 663 N N . GLU A 1 89 ? 5.327 14.480 -25.914 1.00 83.12 89 GLU A N 1
ATOM 664 C CA . GLU A 1 89 ? 5.049 14.555 -27.358 1.00 83.12 89 GLU A CA 1
ATOM 665 C C . GLU A 1 89 ? 6.316 14.753 -28.199 1.00 83.12 89 GLU A C 1
ATOM 667 O O . GLU A 1 89 ? 6.308 14.534 -29.409 1.00 83.12 89 GLU A O 1
ATOM 672 N N . LEU A 1 90 ? 7.416 15.169 -27.566 1.00 84.00 90 LEU A N 1
ATOM 673 C CA . LEU A 1 90 ? 8.697 15.413 -28.222 1.00 84.00 90 LEU A CA 1
ATOM 674 C C . LEU A 1 90 ? 9.661 14.231 -28.117 1.00 84.00 90 LEU A C 1
ATOM 676 O O . LEU A 1 90 ? 10.743 14.303 -28.695 1.00 84.00 90 LEU A O 1
ATOM 680 N N . ILE A 1 91 ? 9.306 13.177 -27.379 1.00 85.50 91 ILE A N 1
ATOM 681 C CA . ILE A 1 91 ? 10.113 11.966 -27.215 1.00 85.50 91 ILE A CA 1
ATOM 682 C C . ILE A 1 91 ? 9.573 10.871 -28.149 1.00 85.50 91 ILE A C 1
ATOM 684 O O . ILE A 1 91 ? 8.360 10.685 -28.211 1.00 85.50 91 ILE A O 1
ATOM 688 N N . PRO A 1 92 ? 10.441 10.121 -28.857 1.00 83.00 92 PRO A N 1
ATOM 689 C CA . PRO A 1 92 ? 9.999 9.035 -29.728 1.00 83.00 92 PRO A CA 1
ATOM 690 C C . PRO A 1 92 ? 9.253 7.946 -28.952 1.00 83.00 92 PRO A C 1
ATOM 692 O O . PRO A 1 92 ? 9.695 7.524 -27.881 1.00 83.00 92 PRO A O 1
ATOM 695 N N . PHE A 1 93 ? 8.180 7.439 -29.554 1.00 73.62 93 PHE A N 1
ATOM 696 C CA . PHE A 1 93 ? 7.509 6.206 -29.147 1.00 73.62 93 PHE A CA 1
ATOM 697 C C . PHE A 1 93 ? 7.522 5.217 -30.318 1.00 73.62 93 PHE A C 1
ATOM 699 O O . PHE A 1 93 ? 7.355 5.614 -31.479 1.00 73.62 93 PHE A O 1
ATOM 706 N N . ALA A 1 94 ? 7.752 3.940 -30.037 1.00 69.75 94 ALA A N 1
ATOM 707 C CA . ALA A 1 94 ? 7.642 2.888 -31.031 1.00 69.75 94 ALA A CA 1
ATOM 708 C C . ALA A 1 94 ? 6.186 2.389 -31.123 1.00 69.75 94 ALA A C 1
ATOM 710 O O . ALA A 1 94 ? 5.465 2.385 -30.128 1.00 69.75 94 ALA A O 1
ATOM 711 N N . PRO A 1 95 ? 5.714 1.967 -32.307 1.00 68.44 95 PRO A N 1
ATOM 712 C CA . PRO A 1 95 ? 4.416 1.315 -32.456 1.00 68.44 95 PRO A CA 1
ATOM 713 C C . PRO A 1 95 ? 4.274 0.112 -31.515 1.00 68.44 95 PRO A C 1
ATOM 715 O O . PRO A 1 95 ? 5.274 -0.503 -31.151 1.00 68.44 95 PRO A O 1
ATOM 718 N N . ALA A 1 96 ? 3.041 -0.262 -31.159 1.00 59.97 96 ALA A N 1
ATOM 719 C CA . ALA A 1 96 ? 2.772 -1.342 -30.202 1.00 59.97 96 ALA A CA 1
ATOM 720 C C . ALA A 1 96 ? 3.369 -2.703 -30.618 1.00 59.97 96 ALA A C 1
ATOM 722 O O . ALA A 1 96 ? 3.595 -3.568 -29.775 1.00 59.97 96 ALA A O 1
ATOM 723 N N . GLU A 1 97 ? 3.634 -2.897 -31.910 1.00 67.31 97 GLU A N 1
ATOM 724 C CA . GLU A 1 97 ? 4.254 -4.099 -32.468 1.00 67.31 97 GLU A CA 1
ATOM 725 C C . GLU A 1 97 ? 5.777 -4.152 -32.256 1.00 67.31 97 GLU A C 1
ATOM 727 O O . GLU A 1 97 ? 6.392 -5.205 -32.437 1.00 67.31 97 GLU A O 1
ATOM 732 N N . VAL A 1 98 ? 6.397 -3.027 -31.893 1.00 69.00 98 VAL A N 1
ATOM 733 C CA . VAL A 1 98 ? 7.836 -2.900 -31.666 1.00 69.00 98 VAL A CA 1
ATOM 734 C C . VAL A 1 98 ? 8.112 -2.925 -30.169 1.00 69.00 98 VAL A C 1
ATOM 736 O O . VAL A 1 98 ? 7.640 -2.084 -29.407 1.00 69.00 98 VAL A O 1
ATOM 739 N N . LYS A 1 99 ? 8.938 -3.878 -29.741 1.00 68.12 99 LYS A N 1
ATOM 740 C CA . LYS A 1 99 ? 9.420 -3.949 -28.363 1.00 68.12 99 LYS A CA 1
ATOM 741 C C . LYS A 1 99 ? 10.434 -2.835 -28.113 1.00 68.12 99 LYS A C 1
ATOM 743 O O . LYS A 1 99 ? 11.609 -2.982 -28.435 1.00 68.12 99 LYS A O 1
ATOM 748 N N . GLU A 1 100 ? 9.982 -1.715 -27.548 1.00 70.44 100 GLU A N 1
ATOM 749 C CA . GLU A 1 100 ? 10.854 -0.574 -27.211 1.00 70.44 100 GLU A CA 1
ATOM 750 C C . GLU A 1 100 ? 12.057 -0.978 -26.352 1.00 70.44 100 GLU A C 1
ATOM 752 O O . GLU A 1 100 ? 13.145 -0.436 -26.513 1.00 70.44 100 GLU A O 1
ATOM 757 N N . GLU A 1 101 ? 11.868 -1.958 -25.472 1.00 64.50 101 GLU A N 1
ATOM 758 C CA . GLU A 1 101 ? 12.900 -2.520 -24.599 1.00 64.50 101 GLU A CA 1
ATOM 759 C C . GLU A 1 101 ? 14.064 -3.181 -25.352 1.00 64.50 101 GLU A C 1
ATOM 761 O O . GLU A 1 101 ? 15.176 -3.215 -24.822 1.00 64.50 101 GLU A O 1
ATOM 766 N N . ASP A 1 102 ? 13.851 -3.640 -26.590 1.00 76.44 102 ASP A N 1
ATOM 767 C CA . ASP A 1 102 ? 14.898 -4.217 -27.441 1.00 76.44 102 ASP A CA 1
ATOM 768 C C . ASP A 1 102 ? 15.704 -3.129 -28.170 1.00 76.44 102 ASP A C 1
ATOM 770 O O . ASP A 1 102 ? 16.789 -3.396 -28.692 1.00 76.44 102 ASP A O 1
ATOM 774 N N . LEU A 1 103 ? 15.202 -1.891 -28.230 1.00 78.88 103 LEU A N 1
ATOM 775 C CA . LEU A 1 103 ? 15.852 -0.788 -28.930 1.00 78.88 103 LEU A CA 1
ATOM 776 C C . LEU A 1 103 ? 16.875 -0.099 -28.023 1.00 78.88 103 LEU A C 1
ATOM 778 O O . LEU A 1 103 ? 16.573 0.364 -26.927 1.00 78.88 103 LEU A O 1
ATOM 782 N N . ILE A 1 104 ? 18.107 0.038 -28.514 1.00 83.69 104 ILE A N 1
ATOM 783 C CA . ILE A 1 104 ? 19.174 0.742 -27.782 1.00 83.69 104 ILE A CA 1
ATOM 784 C C . ILE A 1 104 ? 18.934 2.247 -27.793 1.00 83.69 104 ILE A C 1
ATOM 786 O O . ILE A 1 104 ? 19.162 2.932 -26.797 1.00 83.69 104 ILE A O 1
ATOM 790 N N . MET A 1 105 ? 18.479 2.761 -28.931 1.00 86.00 105 MET A N 1
ATOM 791 C CA . MET A 1 105 ? 18.212 4.172 -29.129 1.00 86.00 105 MET A CA 1
ATOM 792 C C . MET A 1 105 ? 16.987 4.353 -30.012 1.00 86.00 105 MET A C 1
ATOM 794 O O . MET A 1 105 ? 16.807 3.660 -31.016 1.00 86.00 105 MET A O 1
ATOM 798 N N . MET A 1 106 ? 16.200 5.360 -29.665 1.00 89.88 106 MET A N 1
ATOM 799 C CA . MET A 1 106 ? 15.182 5.953 -30.512 1.00 89.88 106 MET A CA 1
ATOM 800 C C . MET A 1 106 ? 15.416 7.457 -30.589 1.00 89.88 106 MET A C 1
ATOM 802 O O . MET A 1 106 ? 15.916 8.076 -29.643 1.00 89.88 106 MET A O 1
ATOM 806 N N . MET A 1 107 ? 15.042 8.057 -31.713 1.00 92.00 107 MET A N 1
ATOM 807 C CA . MET A 1 107 ? 15.163 9.491 -31.937 1.00 92.00 107 MET A CA 1
ATOM 808 C C . MET A 1 107 ? 13.910 10.032 -32.622 1.00 92.00 107 MET A C 1
ATOM 810 O O . MET A 1 107 ? 13.405 9.434 -33.564 1.00 92.00 107 MET A O 1
ATOM 814 N N . GLN A 1 108 ? 13.435 11.186 -32.171 1.00 93.81 108 GLN A N 1
ATOM 815 C CA . GLN A 1 108 ? 12.398 11.965 -32.833 1.00 93.81 108 GLN A CA 1
ATOM 816 C C . GLN A 1 108 ? 12.932 13.357 -33.139 1.00 93.81 108 GLN A C 1
ATOM 818 O O . GLN A 1 108 ? 13.525 14.003 -32.275 1.00 93.81 108 GLN A O 1
ATOM 823 N N . VAL A 1 109 ? 12.689 13.841 -34.353 1.00 94.69 109 VAL A N 1
ATOM 824 C CA . VAL A 1 109 ? 12.900 15.245 -34.710 1.00 94.69 109 VAL A CA 1
ATOM 825 C C . VAL A 1 109 ? 11.539 15.886 -34.927 1.00 94.69 109 VAL A C 1
ATOM 827 O O . VAL A 1 109 ? 10.786 15.448 -35.791 1.00 94.69 109 VAL A O 1
ATOM 830 N N . THR A 1 110 ? 11.236 16.910 -34.129 1.00 93.75 110 THR A N 1
ATOM 831 C CA . THR A 1 110 ? 9.969 17.648 -34.185 1.00 93.75 110 THR A CA 1
ATOM 832 C C . THR A 1 110 ? 10.220 19.071 -34.669 1.00 93.75 110 THR A C 1
ATOM 834 O O . THR A 1 110 ? 10.933 19.830 -34.008 1.00 93.75 110 THR A O 1
ATOM 837 N N . GLU A 1 111 ? 9.657 19.435 -35.817 1.00 93.75 111 GLU A N 1
ATOM 838 C CA . GLU A 1 111 ? 9.806 20.763 -36.424 1.00 93.75 111 GLU A CA 1
ATOM 839 C C . GLU A 1 111 ? 8.695 21.731 -35.983 1.00 93.75 111 GLU A C 1
ATOM 841 O O . GLU A 1 111 ? 7.525 21.358 -35.918 1.00 93.75 111 GLU A O 1
ATOM 846 N N . PHE A 1 112 ? 9.067 22.983 -35.698 1.00 92.88 112 PHE A N 1
ATOM 847 C CA . PHE A 1 112 ? 8.162 24.070 -35.308 1.00 92.88 112 PHE A CA 1
ATOM 848 C C . PHE A 1 112 ? 7.962 25.049 -36.468 1.00 92.88 112 PHE A C 1
ATOM 850 O O . PHE A 1 112 ? 8.863 25.270 -37.282 1.00 92.88 112 PHE A O 1
ATOM 857 N N . THR A 1 113 ? 6.830 25.753 -36.484 1.00 92.38 113 THR A N 1
ATOM 858 C CA . THR A 1 113 ? 6.473 26.696 -37.563 1.00 92.38 113 THR A CA 1
ATOM 859 C C . THR A 1 113 ? 7.446 27.875 -37.703 1.00 92.38 113 THR A C 1
ATOM 861 O O . THR A 1 113 ? 7.556 28.472 -38.773 1.00 92.38 113 THR A O 1
ATOM 864 N N . CYS A 1 114 ? 8.216 28.197 -36.656 1.00 90.75 114 CYS A N 1
ATOM 865 C CA . CYS A 1 114 ? 9.258 29.230 -36.700 1.00 90.75 114 CYS A CA 1
ATOM 866 C C . CYS A 1 114 ? 10.588 28.777 -37.332 1.00 90.75 114 CYS A C 1
ATOM 868 O O . CYS A 1 114 ? 11.553 29.545 -37.322 1.00 90.75 114 CYS A O 1
ATOM 870 N N . GLY A 1 115 ? 10.667 27.539 -37.830 1.00 90.31 115 GLY A N 1
ATOM 871 C CA . GLY A 1 115 ? 11.885 26.930 -38.376 1.00 90.31 115 GLY A CA 1
ATOM 872 C C . GLY A 1 115 ? 12.871 26.427 -37.316 1.00 90.31 115 GLY A C 1
ATOM 873 O O . GLY A 1 115 ? 13.978 26.009 -37.658 1.00 90.31 115 GLY A O 1
ATOM 874 N N . GLY A 1 116 ? 12.493 26.488 -36.035 1.00 92.31 116 GLY A N 1
ATOM 875 C CA . GLY A 1 116 ? 13.194 25.803 -34.949 1.00 92.31 116 GLY A CA 1
ATOM 876 C C . GLY A 1 116 ? 12.782 24.335 -34.871 1.00 92.31 116 GLY A C 1
ATOM 877 O O . GLY A 1 116 ? 11.779 23.938 -35.460 1.00 92.31 116 GLY A O 1
ATOM 878 N N . PHE A 1 117 ? 13.546 23.521 -34.150 1.00 93.81 117 PHE A N 1
ATOM 879 C CA . PHE A 1 117 ? 13.247 22.098 -33.991 1.00 93.81 117 PHE A CA 1
ATOM 880 C C . PHE A 1 117 ? 13.698 21.575 -32.627 1.00 93.81 117 PHE A C 1
ATOM 882 O O . PHE A 1 117 ? 14.615 22.118 -32.006 1.00 93.81 117 PHE A O 1
ATOM 889 N N . ALA A 1 118 ? 13.055 20.505 -32.171 1.00 92.06 118 ALA A N 1
ATOM 890 C CA . ALA A 1 118 ? 13.463 19.735 -31.006 1.00 92.06 118 ALA A CA 1
ATOM 891 C C . ALA A 1 118 ? 13.906 18.335 -31.437 1.00 92.06 118 ALA A C 1
ATOM 893 O O . ALA A 1 118 ? 13.313 17.732 -32.331 1.00 92.06 118 ALA A O 1
ATOM 894 N N . VAL A 1 119 ? 14.946 17.823 -30.788 1.00 92.38 119 VAL A N 1
ATOM 895 C CA . VAL A 1 119 ? 15.408 16.443 -30.931 1.00 92.38 119 VAL A CA 1
ATOM 896 C C . VAL A 1 119 ? 15.143 15.733 -29.616 1.00 92.38 119 VAL A C 1
ATOM 898 O O . VAL A 1 119 ? 15.810 16.013 -28.618 1.00 92.38 119 VAL A O 1
ATOM 901 N N . GLY A 1 120 ? 14.161 14.841 -29.618 1.00 89.88 120 GLY A N 1
ATOM 902 C CA . GLY A 1 120 ? 13.931 13.898 -28.536 1.00 89.88 120 GLY A CA 1
ATOM 903 C C . GLY A 1 120 ? 14.723 12.628 -28.768 1.00 89.88 120 GLY A C 1
ATOM 904 O O . GLY A 1 120 ? 14.764 12.100 -29.876 1.00 89.88 120 GLY A O 1
ATOM 905 N N . THR A 1 121 ? 15.346 12.115 -27.721 1.00 87.44 121 THR A N 1
ATOM 906 C CA . THR A 1 121 ? 16.023 10.820 -27.748 1.00 87.44 121 THR A CA 1
ATOM 907 C C . THR A 1 121 ? 15.582 10.002 -26.557 1.00 87.44 121 THR A C 1
ATOM 909 O O . THR A 1 121 ? 15.436 10.552 -25.467 1.00 87.44 121 THR A O 1
ATOM 912 N N . ARG A 1 122 ? 15.389 8.705 -26.785 1.00 84.44 122 ARG A N 1
ATOM 913 C CA . ARG A 1 122 ? 15.161 7.707 -25.745 1.00 84.44 122 ARG A CA 1
ATOM 914 C C . ARG A 1 122 ? 16.238 6.643 -25.877 1.00 84.44 122 ARG A C 1
ATOM 916 O O . ARG A 1 122 ? 16.382 6.047 -26.943 1.00 84.44 122 ARG A O 1
ATOM 923 N N . LEU A 1 123 ? 17.021 6.454 -24.824 1.00 77.81 123 LEU A N 1
ATOM 924 C CA . LEU A 1 123 ? 18.126 5.500 -24.779 1.00 77.81 123 LEU A CA 1
ATOM 925 C C . LEU A 1 123 ? 17.826 4.417 -23.751 1.00 77.81 123 LEU A C 1
ATOM 927 O O . LEU A 1 123 ? 17.465 4.732 -22.617 1.00 77.81 123 LEU A O 1
ATOM 931 N N . SER A 1 124 ? 18.021 3.157 -24.132 1.00 70.94 124 SER A N 1
ATOM 932 C CA . SER A 1 124 ? 18.034 2.051 -23.181 1.00 70.94 124 SER A CA 1
ATOM 933 C C . SER A 1 124 ? 19.413 1.973 -22.533 1.00 70.94 124 SER A C 1
ATOM 935 O O . SER A 1 124 ? 20.405 1.641 -23.185 1.00 70.94 124 SER A O 1
ATOM 937 N N . HIS A 1 125 ? 19.476 2.283 -21.241 1.00 62.41 125 HIS A N 1
ATOM 938 C CA . HIS A 1 125 ? 20.673 2.139 -20.421 1.00 62.41 125 HIS A CA 1
ATOM 939 C C . HIS A 1 125 ? 20.566 0.907 -19.519 1.00 62.41 125 HIS A C 1
ATOM 941 O O . HIS A 1 125 ? 19.462 0.573 -19.092 1.00 62.41 125 HIS A O 1
ATOM 947 N N . PRO A 1 126 ? 21.692 0.254 -19.169 1.00 63.44 126 PRO A N 1
ATOM 948 C CA . PRO A 1 126 ? 21.714 -0.666 -18.039 1.00 63.44 126 PRO A CA 1
ATOM 949 C C . PRO A 1 126 ? 21.189 0.042 -16.792 1.00 63.44 126 PRO A C 1
ATOM 951 O O . PRO A 1 126 ? 21.459 1.233 -16.596 1.00 63.44 126 PRO A O 1
ATOM 954 N N . THR A 1 127 ? 20.459 -0.683 -15.951 1.00 66.06 127 THR A N 1
ATOM 955 C CA . THR A 1 127 ? 20.010 -0.138 -14.669 1.00 66.06 127 THR A CA 1
ATOM 956 C C . THR A 1 127 ? 21.191 0.433 -13.889 1.00 66.06 127 THR A C 1
ATOM 958 O O . THR A 1 127 ? 22.234 -0.223 -13.808 1.00 66.06 127 THR A O 1
ATOM 961 N N . PRO A 1 128 ? 21.076 1.660 -13.344 1.00 68.44 128 PRO A N 1
ATOM 962 C CA . PRO A 1 128 ? 22.155 2.257 -12.581 1.00 68.44 128 PRO A CA 1
ATOM 963 C C . PRO A 1 128 ? 22.570 1.331 -11.438 1.00 68.44 128 PRO A C 1
ATOM 965 O O . PRO A 1 128 ? 21.797 1.108 -10.512 1.00 68.44 128 PRO A O 1
ATOM 968 N N . SER A 1 129 ? 23.803 0.827 -11.484 1.00 76.38 129 SER A N 1
ATOM 969 C CA . SER A 1 129 ? 24.400 0.060 -10.388 1.00 76.38 129 SER A CA 1
ATOM 970 C C . SER A 1 129 ? 24.836 1.023 -9.281 1.00 76.38 129 SER A C 1
ATOM 972 O O . SER A 1 129 ? 26.023 1.292 -9.092 1.00 76.38 129 SER A O 1
ATOM 974 N N . THR A 1 130 ? 23.855 1.604 -8.594 1.00 86.88 130 THR A N 1
ATOM 975 C CA . THR A 1 130 ? 24.038 2.533 -7.479 1.00 86.88 130 THR A CA 1
ATOM 976 C C . THR A 1 130 ? 23.279 2.047 -6.257 1.00 86.88 130 THR A C 1
ATOM 978 O O . THR A 1 130 ? 22.273 1.345 -6.362 1.00 86.88 130 THR A O 1
ATOM 981 N N . ARG A 1 131 ? 23.721 2.498 -5.088 1.00 91.88 131 ARG A N 1
ATOM 982 C CA . ARG A 1 131 ? 22.911 2.436 -3.877 1.00 91.88 131 ARG A CA 1
ATOM 983 C C . ARG A 1 131 ? 22.106 3.710 -3.748 1.00 91.88 131 ARG A C 1
ATOM 985 O O . ARG A 1 131 ? 22.621 4.799 -4.007 1.00 91.88 131 ARG A O 1
ATOM 992 N N . LEU A 1 132 ? 20.843 3.560 -3.386 1.00 93.94 132 LEU A N 1
ATOM 993 C CA . LEU A 1 132 ? 19.934 4.665 -3.152 1.00 93.94 132 LEU A CA 1
ATOM 994 C C . LEU A 1 132 ? 19.565 4.716 -1.668 1.00 93.94 132 LEU A C 1
ATOM 996 O O . LEU A 1 132 ? 19.094 3.712 -1.122 1.00 93.94 132 LEU A O 1
ATOM 1000 N N . PRO A 1 133 ? 19.763 5.858 -0.993 1.00 92.75 133 PRO A N 1
ATOM 1001 C CA . PRO A 1 133 ? 19.497 5.956 0.428 1.00 92.75 133 PRO A CA 1
ATOM 1002 C C . PRO A 1 133 ? 17.994 5.948 0.700 1.00 92.75 133 PRO A C 1
ATOM 1004 O O . PRO A 1 133 ? 17.192 6.557 -0.013 1.00 92.75 133 PRO A O 1
ATOM 1007 N N . LEU A 1 134 ? 17.617 5.267 1.776 1.00 94.31 134 LEU A N 1
ATOM 1008 C CA . LEU A 1 134 ? 16.272 5.349 2.326 1.00 94.31 134 LEU A CA 1
ATOM 1009 C C . LEU A 1 134 ? 16.112 6.611 3.186 1.00 94.31 134 LEU A C 1
ATOM 1011 O O . LEU A 1 134 ? 17.089 7.131 3.725 1.00 94.31 134 LEU A O 1
ATOM 1015 N N . SER A 1 135 ? 14.888 7.122 3.322 1.00 93.44 135 SER A N 1
ATOM 1016 C CA . SER A 1 135 ? 14.625 8.283 4.178 1.00 93.44 135 SER A CA 1
ATOM 1017 C C . SER A 1 135 ? 14.597 7.898 5.659 1.00 93.44 135 SER A C 1
ATOM 1019 O O . SER A 1 135 ? 14.522 6.725 6.033 1.00 93.44 135 SER A O 1
ATOM 1021 N N . SER A 1 136 ? 14.581 8.902 6.533 1.00 90.50 136 SER A N 1
ATOM 1022 C CA . SER A 1 136 ? 14.348 8.703 7.966 1.00 90.50 136 SER A CA 1
ATOM 1023 C C . SER A 1 136 ? 13.014 8.016 8.283 1.00 90.50 136 SER A C 1
ATOM 1025 O O . SER A 1 136 ? 12.937 7.283 9.264 1.00 90.50 136 SER A O 1
ATOM 1027 N N . MET A 1 137 ? 11.989 8.209 7.445 1.00 91.38 137 MET A N 1
ATOM 1028 C CA . MET A 1 137 ? 10.676 7.570 7.593 1.00 91.38 137 MET A CA 1
ATOM 1029 C C . MET A 1 137 ? 10.647 6.133 7.060 1.00 91.38 137 MET A C 1
ATOM 1031 O O . MET A 1 137 ? 9.775 5.366 7.443 1.00 91.38 137 MET A O 1
ATOM 1035 N N . ASP A 1 138 ? 11.594 5.755 6.201 1.00 92.81 138 ASP A N 1
ATOM 1036 C CA . ASP A 1 138 ? 11.727 4.394 5.666 1.00 92.81 138 ASP A CA 1
ATOM 1037 C C . ASP A 1 138 ? 12.550 3.486 6.601 1.00 92.81 138 ASP A C 1
ATOM 1039 O O . ASP A 1 138 ? 12.323 2.280 6.688 1.00 92.81 138 ASP A O 1
ATOM 1043 N N . ARG A 1 139 ? 13.515 4.069 7.325 1.00 87.56 139 ARG A N 1
ATOM 1044 C CA . ARG A 1 139 ? 14.483 3.358 8.185 1.00 87.56 139 ARG A CA 1
ATOM 1045 C C . ARG A 1 139 ? 13.956 3.013 9.579 1.00 87.56 139 ARG A C 1
ATOM 1047 O O . ARG A 1 139 ? 14.719 2.638 10.467 1.00 87.56 139 ARG A O 1
ATOM 1054 N N . ILE A 1 140 ? 12.657 3.158 9.798 1.00 84.19 140 ILE A N 1
ATOM 1055 C CA . ILE A 1 140 ? 12.042 2.911 11.097 1.00 84.19 140 ILE A CA 1
ATOM 1056 C C . ILE A 1 140 ? 12.038 1.407 11.356 1.00 84.19 140 ILE A C 1
ATOM 1058 O O . ILE A 1 140 ? 11.517 0.626 10.564 1.00 84.19 140 ILE A O 1
ATOM 1062 N N . ALA A 1 141 ? 12.596 0.984 12.491 1.00 74.00 141 ALA A N 1
ATOM 1063 C CA . ALA A 1 141 ? 12.761 -0.438 12.789 1.00 74.00 141 ALA A CA 1
ATOM 1064 C C . ALA A 1 141 ? 11.430 -1.216 12.752 1.00 74.00 141 ALA A C 1
ATOM 1066 O O . ALA A 1 141 ? 11.391 -2.351 12.286 1.00 74.00 141 ALA A O 1
ATOM 1067 N N . GLY A 1 142 ? 10.334 -0.589 13.195 1.00 74.25 142 GLY A N 1
ATOM 1068 C CA . GLY A 1 142 ? 8.998 -1.194 13.231 1.00 74.25 142 GLY A CA 1
ATOM 1069 C C . GLY A 1 142 ? 8.338 -1.430 11.867 1.00 74.25 142 GLY A C 1
ATOM 1070 O O . GLY A 1 142 ? 7.330 -2.127 11.825 1.00 74.25 142 GLY A O 1
ATOM 1071 N N . ILE A 1 143 ? 8.878 -0.882 10.770 1.00 78.75 143 ILE A N 1
ATOM 1072 C CA . ILE A 1 143 ? 8.346 -1.090 9.409 1.00 78.75 143 ILE A CA 1
ATOM 1073 C C . ILE A 1 143 ? 9.271 -1.941 8.529 1.00 78.75 143 ILE A C 1
ATOM 1075 O O . ILE A 1 143 ? 8.992 -2.122 7.349 1.00 78.75 143 ILE A O 1
ATOM 1079 N N . ARG A 1 144 ? 10.360 -2.507 9.069 1.00 80.62 144 ARG A N 1
ATOM 1080 C CA . ARG A 1 144 ? 11.204 -3.459 8.325 1.00 80.62 144 ARG A CA 1
ATOM 1081 C C . ARG A 1 144 ? 10.551 -4.842 8.296 1.00 80.62 144 ARG A C 1
ATOM 1083 O O . ARG A 1 144 ? 11.003 -5.779 8.948 1.00 80.62 144 ARG A O 1
ATOM 1090 N N . MET A 1 145 ? 9.446 -4.944 7.569 1.00 86.88 145 MET A N 1
ATOM 1091 C CA . MET A 1 145 ? 8.614 -6.139 7.474 1.00 86.88 145 MET A CA 1
ATOM 1092 C C . MET A 1 145 ? 7.923 -6.231 6.115 1.00 86.88 145 MET A C 1
ATOM 1094 O O . MET A 1 145 ? 7.749 -5.230 5.415 1.00 86.88 145 MET A O 1
ATOM 1098 N N . MET A 1 146 ? 7.506 -7.445 5.763 1.00 91.12 146 MET A N 1
ATOM 1099 C CA . MET A 1 146 ? 6.708 -7.695 4.566 1.00 91.12 146 MET A CA 1
ATOM 1100 C C . MET A 1 146 ? 5.230 -7.447 4.859 1.00 91.12 146 MET A C 1
ATOM 1102 O O . MET A 1 146 ? 4.701 -7.908 5.871 1.00 91.12 146 MET A O 1
ATOM 1106 N N . ILE A 1 147 ? 4.577 -6.722 3.959 1.00 93.56 147 ILE A N 1
ATOM 1107 C CA . ILE A 1 147 ? 3.133 -6.533 3.936 1.00 93.56 147 ILE A CA 1
ATOM 1108 C C . ILE A 1 147 ? 2.551 -7.405 2.844 1.00 93.56 147 ILE A C 1
ATOM 1110 O O . ILE A 1 147 ? 2.940 -7.293 1.682 1.00 93.56 147 ILE A O 1
ATOM 1114 N N . ASP A 1 148 ? 1.579 -8.216 3.235 1.00 95.00 148 ASP A N 1
ATOM 1115 C CA . ASP A 1 148 ? 0.943 -9.209 2.394 1.00 95.00 148 ASP A CA 1
ATOM 1116 C C . ASP A 1 148 ? -0.525 -8.844 2.165 1.00 95.00 148 ASP A C 1
ATOM 1118 O O . ASP A 1 148 ? -1.272 -8.522 3.101 1.00 95.00 148 ASP A O 1
ATOM 1122 N N . LEU A 1 149 ? -0.962 -8.936 0.914 1.00 96.31 149 LEU A N 1
ATOM 1123 C CA . LEU A 1 149 ? -2.358 -8.784 0.528 1.00 96.31 149 LEU A CA 1
ATOM 1124 C C . LEU A 1 149 ? -2.679 -9.597 -0.726 1.00 96.31 149 LEU A C 1
ATOM 1126 O O . LEU A 1 149 ? -1.784 -9.961 -1.486 1.00 96.31 149 LEU A O 1
ATOM 1130 N N . ILE A 1 150 ? -3.967 -9.830 -0.961 1.00 96.94 150 ILE A N 1
ATOM 1131 C CA . ILE A 1 150 ? -4.480 -10.298 -2.251 1.00 96.94 150 ILE A CA 1
ATOM 1132 C C . ILE A 1 150 ? -5.486 -9.299 -2.824 1.00 96.94 150 ILE A C 1
ATOM 1134 O O . ILE A 1 150 ? -6.282 -8.702 -2.093 1.00 96.94 150 ILE A O 1
ATOM 1138 N N . LEU A 1 151 ? -5.450 -9.145 -4.144 1.00 97.50 151 LEU A N 1
ATOM 1139 C CA . LEU A 1 151 ? -6.475 -8.477 -4.944 1.00 97.50 151 LEU A CA 1
ATOM 1140 C C . LEU A 1 151 ? -7.238 -9.557 -5.716 1.00 97.50 151 LEU A C 1
ATOM 1142 O O . LEU A 1 151 ? -6.612 -10.362 -6.404 1.00 97.50 151 LEU A O 1
ATOM 1146 N N . VAL A 1 152 ? -8.564 -9.602 -5.601 1.00 97.31 152 VAL A N 1
ATOM 1147 C CA . VAL A 1 152 ? -9.382 -10.653 -6.233 1.00 97.31 152 VAL A CA 1
ATOM 1148 C C . VAL A 1 152 ? -10.154 -10.071 -7.410 1.00 97.31 152 VAL A C 1
ATOM 1150 O O . VAL A 1 152 ? -10.828 -9.062 -7.243 1.00 97.31 152 VAL A O 1
ATOM 1153 N N . PHE A 1 153 ? -10.103 -10.704 -8.579 1.00 97.06 153 PHE A N 1
ATOM 1154 C CA . PHE A 1 153 ? -10.732 -10.235 -9.818 1.00 97.06 153 PHE A CA 1
ATOM 1155 C C . PHE A 1 153 ? -11.706 -11.281 -10.368 1.00 97.06 153 PHE A C 1
ATOM 1157 O O . PHE A 1 153 ? -11.407 -12.475 -10.374 1.00 97.06 153 PHE A O 1
ATOM 1164 N N . GLN A 1 154 ? -12.869 -10.840 -10.867 1.00 95.75 154 GLN A N 1
ATOM 1165 C CA . GLN A 1 154 ? -13.911 -11.758 -11.364 1.00 95.75 154 GLN A CA 1
ATOM 1166 C C . GLN A 1 154 ? -13.499 -12.515 -12.623 1.00 95.75 154 GLN A C 1
ATOM 1168 O O . GLN A 1 154 ? -13.944 -13.639 -12.829 1.00 95.75 154 GLN A O 1
ATOM 1173 N N . GLN A 1 155 ? -12.698 -11.882 -13.475 1.00 95.06 155 GLN A N 1
ATOM 1174 C CA . GLN A 1 155 ? -12.338 -12.410 -14.782 1.00 95.06 155 GLN A CA 1
ATOM 1175 C C . GLN A 1 155 ? -11.020 -11.808 -15.265 1.00 95.06 155 GLN A C 1
ATOM 1177 O O . GLN A 1 155 ? -10.726 -10.651 -14.967 1.00 95.06 155 GLN A O 1
ATOM 1182 N N . GLY A 1 156 ? -10.268 -12.568 -16.054 1.00 92.88 156 GLY A N 1
ATOM 1183 C CA . GLY A 1 156 ? -9.098 -12.104 -16.793 1.00 92.88 156 GLY A CA 1
ATOM 1184 C C . GLY A 1 156 ? -8.783 -13.031 -17.964 1.00 92.88 156 GLY A C 1
ATOM 1185 O O . GLY A 1 156 ? -9.218 -14.180 -17.991 1.00 92.88 156 GLY A O 1
ATOM 1186 N N . VAL A 1 157 ? -8.036 -12.537 -18.953 1.00 90.00 157 VAL A N 1
ATOM 1187 C CA . VAL A 1 157 ? -7.607 -13.337 -20.112 1.00 90.00 157 VAL A CA 1
ATOM 1188 C C . VAL A 1 157 ? -6.092 -13.460 -20.079 1.00 90.00 157 VAL A C 1
ATOM 1190 O O . VAL A 1 157 ? -5.393 -12.493 -20.362 1.00 90.00 157 VAL A O 1
ATOM 1193 N N . GLN A 1 158 ? -5.593 -14.649 -19.730 1.00 88.56 158 GLN A N 1
ATOM 1194 C CA . GLN A 1 158 ? -4.162 -14.899 -19.510 1.00 88.56 158 GLN A CA 1
ATOM 1195 C C . GLN A 1 158 ? -3.518 -13.853 -18.567 1.00 88.56 158 GLN A C 1
ATOM 1197 O O . GLN A 1 158 ? -2.508 -13.236 -18.931 1.00 88.56 158 GLN A O 1
ATOM 1202 N N . PRO A 1 159 ? -4.103 -13.605 -17.375 1.00 92.81 159 PRO A N 1
ATOM 1203 C CA . PRO A 1 159 ? -3.672 -12.534 -16.476 1.00 92.81 159 PRO A CA 1
ATOM 1204 C C . PRO A 1 159 ? -2.193 -12.640 -16.098 1.00 92.81 159 PRO A C 1
ATOM 1206 O O . PRO A 1 159 ? -1.504 -11.621 -16.075 1.00 92.81 159 PRO A O 1
ATOM 1209 N N . ALA A 1 160 ? -1.674 -13.855 -15.898 1.00 89.31 160 ALA A N 1
ATOM 1210 C CA . ALA A 1 160 ? -0.260 -14.080 -15.620 1.00 89.31 160 ALA A CA 1
ATOM 1211 C C . ALA A 1 160 ? 0.660 -13.491 -16.707 1.00 89.31 160 ALA A C 1
ATOM 1213 O O . ALA A 1 160 ? 1.554 -12.698 -16.407 1.00 89.31 160 ALA A O 1
ATOM 1214 N N . ASN A 1 161 ? 0.393 -13.798 -17.980 1.00 83.12 161 ASN A N 1
ATOM 1215 C CA . ASN A 1 161 ? 1.195 -13.318 -19.108 1.00 83.12 161 ASN A CA 1
ATOM 1216 C C . ASN A 1 161 ? 1.158 -11.788 -19.232 1.00 83.12 161 ASN A C 1
ATOM 1218 O O . ASN A 1 161 ? 2.205 -11.152 -19.379 1.00 83.12 161 ASN A O 1
ATOM 1222 N N . ALA A 1 162 ? -0.037 -11.194 -19.154 1.00 86.50 162 ALA A N 1
ATOM 1223 C CA . ALA A 1 162 ? -0.206 -9.746 -19.266 1.00 86.50 162 ALA A CA 1
ATOM 1224 C C . ALA A 1 162 ? 0.520 -9.009 -18.132 1.00 86.50 162 ALA A C 1
ATOM 1226 O O . ALA A 1 162 ? 1.247 -8.042 -18.369 1.00 86.50 162 ALA A O 1
ATOM 1227 N N . MET A 1 163 ? 0.371 -9.497 -16.897 1.00 90.56 163 MET A N 1
ATOM 1228 C CA . MET A 1 163 ? 0.996 -8.891 -15.725 1.00 90.56 163 MET A CA 1
ATOM 1229 C C . MET A 1 163 ? 2.512 -9.072 -15.716 1.00 90.56 163 MET A C 1
ATOM 1231 O O . MET A 1 163 ? 3.215 -8.136 -15.349 1.00 90.56 163 MET A O 1
ATOM 1235 N N . ARG A 1 164 ? 3.033 -10.222 -16.159 1.00 85.56 164 ARG A N 1
ATOM 1236 C CA . ARG A 1 164 ? 4.478 -10.465 -16.292 1.00 85.56 164 ARG A CA 1
ATOM 1237 C C . ARG A 1 164 ? 5.128 -9.442 -17.229 1.00 85.56 164 ARG A C 1
ATOM 1239 O O . ARG A 1 164 ? 6.112 -8.806 -16.853 1.00 85.56 164 ARG A O 1
ATOM 1246 N N . ALA A 1 165 ? 4.553 -9.247 -18.418 1.00 78.81 165 ALA A N 1
ATOM 1247 C CA . ALA A 1 165 ? 5.050 -8.277 -19.395 1.00 78.81 165 ALA A CA 1
ATOM 1248 C C . ALA A 1 165 ? 4.963 -6.835 -18.864 1.00 78.81 165 ALA A C 1
ATOM 1250 O O . ALA A 1 165 ? 5.923 -6.067 -18.941 1.00 78.81 165 ALA A O 1
ATOM 1251 N N . ALA A 1 166 ? 3.830 -6.473 -18.263 1.00 86.50 166 ALA A N 1
ATOM 1252 C CA . ALA A 1 166 ? 3.629 -5.143 -17.705 1.00 86.50 166 ALA A CA 1
ATOM 1253 C C . ALA A 1 166 ? 4.552 -4.839 -16.518 1.00 86.50 166 ALA A C 1
ATOM 1255 O O . ALA A 1 166 ? 5.052 -3.722 -16.396 1.00 86.50 166 ALA A O 1
ATOM 1256 N N . LEU A 1 167 ? 4.804 -5.829 -15.660 1.00 89.19 167 LEU A N 1
ATOM 1257 C CA . LEU A 1 167 ? 5.694 -5.707 -14.513 1.00 89.19 167 LEU A CA 1
ATOM 1258 C C . LEU A 1 167 ? 7.140 -5.488 -14.960 1.00 89.19 167 LEU A C 1
ATOM 1260 O O . LEU A 1 167 ? 7.797 -4.602 -14.424 1.00 89.19 167 LEU A O 1
ATOM 1264 N N . SER A 1 168 ? 7.607 -6.207 -15.986 1.00 81.25 168 SER A N 1
ATOM 1265 C CA . SER A 1 168 ? 8.930 -5.966 -16.580 1.00 81.25 168 SER A CA 1
ATOM 1266 C C . SER A 1 168 ? 9.085 -4.510 -17.042 1.00 81.25 168 SER A C 1
ATOM 1268 O O . SER A 1 168 ? 10.025 -3.827 -16.636 1.00 81.25 168 SER A O 1
ATOM 1270 N N . ARG A 1 169 ? 8.091 -3.981 -17.770 1.00 80.88 169 ARG A N 1
ATOM 1271 C CA . ARG A 1 169 ? 8.069 -2.576 -18.212 1.00 80.88 169 ARG A CA 1
ATOM 1272 C C . ARG A 1 169 ? 7.978 -1.584 -17.048 1.00 80.88 169 ARG A C 1
ATOM 1274 O O . ARG A 1 169 ? 8.636 -0.547 -17.070 1.00 80.88 169 ARG A O 1
ATOM 1281 N N . ALA A 1 170 ? 7.189 -1.884 -16.015 1.00 88.50 170 ALA A N 1
ATOM 1282 C CA . ALA A 1 170 ? 7.065 -1.026 -14.836 1.00 88.50 170 ALA A CA 1
ATOM 1283 C C . ALA A 1 170 ? 8.399 -0.906 -14.095 1.00 88.50 170 ALA A C 1
ATOM 1285 O O . ALA A 1 170 ? 8.784 0.184 -13.674 1.00 88.50 170 ALA A O 1
ATOM 1286 N N . LEU A 1 171 ? 9.123 -2.017 -13.969 1.00 88.88 171 LEU A N 1
ATOM 1287 C CA . LEU A 1 171 ? 10.397 -2.073 -13.269 1.00 88.88 171 LEU A CA 1
ATOM 1288 C C . LEU A 1 171 ? 11.506 -1.278 -13.962 1.00 88.88 171 LEU A C 1
ATOM 1290 O O . LEU A 1 171 ? 12.433 -0.863 -13.286 1.00 88.88 171 LEU A O 1
ATOM 1294 N N . VAL A 1 172 ? 11.401 -0.975 -15.255 1.00 81.12 172 VAL A N 1
ATOM 1295 C CA . VAL A 1 172 ? 12.317 -0.030 -15.923 1.00 81.12 172 VAL A CA 1
ATOM 1296 C C . VAL A 1 172 ? 12.229 1.363 -15.287 1.00 81.12 172 VAL A C 1
ATOM 1298 O O . VAL A 1 172 ? 13.233 2.038 -15.075 1.00 81.12 172 VAL A O 1
ATOM 1301 N N . LEU A 1 173 ? 11.016 1.805 -14.950 1.00 84.31 173 LEU A N 1
ATOM 1302 C CA . LEU A 1 173 ? 10.769 3.113 -14.337 1.00 84.31 173 LEU A CA 1
ATOM 1303 C C . LEU A 1 173 ? 10.924 3.061 -12.813 1.00 84.31 173 LEU A C 1
ATOM 1305 O O . LEU A 1 173 ? 11.388 4.014 -12.192 1.00 84.31 173 LEU A O 1
ATOM 1309 N N . TYR A 1 174 ? 10.561 1.926 -12.219 1.00 92.94 174 TYR A N 1
ATOM 1310 C CA . TYR A 1 174 ? 10.684 1.619 -10.798 1.00 92.94 174 TYR A CA 1
ATOM 1311 C C . TYR A 1 174 ? 11.917 0.741 -10.522 1.00 92.94 174 TYR A C 1
ATOM 1313 O O . TYR A 1 174 ? 11.860 -0.166 -9.695 1.00 92.94 174 TYR A O 1
ATOM 1321 N N . TYR A 1 175 ? 13.043 1.006 -11.188 1.00 89.00 175 TYR A N 1
ATOM 1322 C CA . TYR A 1 175 ? 14.241 0.155 -11.125 1.00 89.00 175 TYR A CA 1
ATOM 1323 C C . TYR A 1 175 ? 14.752 -0.174 -9.710 1.00 89.00 175 TYR A C 1
ATOM 1325 O O . TYR A 1 175 ? 15.216 -1.302 -9.522 1.00 89.00 175 TYR A O 1
ATOM 1333 N N . PRO A 1 176 ? 14.608 0.688 -8.675 1.00 94.50 176 PRO A N 1
ATOM 1334 C CA . PRO A 1 176 ? 15.027 0.319 -7.322 1.00 94.50 176 PRO A CA 1
ATOM 1335 C C . PRO A 1 176 ? 14.235 -0.865 -6.752 1.00 94.50 176 PRO A C 1
ATOM 1337 O O . PRO A 1 176 ? 14.735 -1.600 -5.910 1.00 94.50 176 PRO A O 1
ATOM 1340 N N . VAL A 1 177 ? 13.005 -1.095 -7.220 1.00 96.00 177 VAL A N 1
ATOM 1341 C CA . VAL A 1 177 ? 12.135 -2.190 -6.753 1.00 96.00 177 VAL A CA 1
ATOM 1342 C C . VAL A 1 177 ? 12.700 -3.566 -7.125 1.00 96.00 177 VAL A C 1
ATOM 1344 O O . VAL A 1 177 ? 12.436 -4.550 -6.441 1.00 96.00 177 VAL A O 1
ATOM 1347 N N . ALA A 1 178 ? 13.521 -3.638 -8.170 1.00 92.25 178 ALA A N 1
ATOM 1348 C CA . ALA A 1 178 ? 14.233 -4.849 -8.569 1.00 92.25 178 ALA A CA 1
ATOM 1349 C C . ALA A 1 178 ? 15.609 -5.011 -7.905 1.00 92.25 178 ALA A C 1
ATOM 1351 O O . ALA A 1 178 ? 16.328 -5.957 -8.224 1.00 92.25 178 ALA A O 1
ATOM 1352 N N . GLY A 1 179 ? 15.989 -4.087 -7.022 1.00 92.88 179 GLY A N 1
ATOM 1353 C CA . GLY A 1 179 ? 17.214 -4.157 -6.239 1.00 92.88 179 GLY A CA 1
ATOM 1354 C C . GLY A 1 179 ? 17.081 -5.014 -4.980 1.00 92.88 179 GLY A C 1
ATOM 1355 O O . GLY A 1 179 ? 16.142 -5.804 -4.822 1.00 92.88 179 GLY A O 1
ATOM 1356 N N . ARG A 1 180 ? 18.026 -4.840 -4.057 1.00 94.12 180 ARG A N 1
ATOM 1357 C CA . ARG A 1 180 ? 18.031 -5.466 -2.730 1.00 94.12 180 ARG A CA 1
ATOM 1358 C C . ARG A 1 180 ? 18.180 -4.412 -1.647 1.00 94.12 180 ARG A C 1
ATOM 1360 O O . ARG A 1 180 ? 18.984 -3.495 -1.777 1.00 94.12 180 ARG A O 1
ATOM 1367 N N . ILE A 1 181 ? 17.412 -4.542 -0.575 1.00 94.50 181 ILE A N 1
ATOM 1368 C CA . ILE A 1 181 ? 17.592 -3.734 0.625 1.00 94.50 181 ILE A CA 1
ATOM 1369 C C . ILE A 1 181 ? 18.862 -4.235 1.303 1.00 94.50 181 ILE A C 1
ATOM 1371 O O . ILE A 1 181 ? 18.991 -5.414 1.616 1.00 94.50 181 ILE A O 1
ATOM 1375 N N . VAL A 1 182 ? 19.807 -3.329 1.510 1.00 93.19 182 VAL A N 1
ATOM 1376 C CA . VAL A 1 182 ? 21.091 -3.606 2.149 1.00 93.19 182 VAL A CA 1
ATOM 1377 C C . VAL A 1 182 ? 21.288 -2.649 3.311 1.00 93.19 182 VAL A C 1
ATOM 1379 O O . VAL A 1 182 ? 20.773 -1.535 3.320 1.00 93.19 182 VAL A O 1
ATOM 1382 N N . GLU A 1 183 ? 22.061 -3.069 4.303 1.00 90.25 183 GLU A N 1
ATOM 1383 C CA . GLU A 1 183 ? 22.369 -2.250 5.475 1.00 90.25 183 GLU A CA 1
ATOM 1384 C C . GLU A 1 183 ? 23.886 -2.238 5.700 1.00 90.25 183 GLU A C 1
ATOM 1386 O O . GLU A 1 183 ? 24.398 -2.911 6.595 1.00 90.25 183 GLU A O 1
ATOM 1391 N N . PRO A 1 184 ? 24.646 -1.525 4.844 1.00 88.06 184 PRO A N 1
ATOM 1392 C CA . PRO A 1 184 ? 26.104 -1.490 4.946 1.00 88.06 184 PRO A CA 1
ATOM 1393 C C . PRO A 1 184 ? 26.568 -0.827 6.250 1.00 88.06 184 PRO A C 1
ATOM 1395 O O . PRO A 1 184 ? 27.639 -1.145 6.765 1.00 88.06 184 PRO A O 1
ATOM 1398 N N . ILE A 1 185 ? 25.756 0.089 6.782 1.00 86.38 185 ILE A N 1
ATOM 1399 C CA . ILE A 1 185 ? 25.926 0.724 8.084 1.00 86.38 185 ILE A CA 1
ATOM 1400 C C . ILE A 1 185 ? 24.667 0.408 8.907 1.00 86.38 185 ILE A C 1
ATOM 1402 O O . ILE A 1 185 ? 23.565 0.698 8.438 1.00 86.38 185 ILE A O 1
ATOM 1406 N N . PRO A 1 186 ? 24.793 -0.153 10.126 1.00 83.69 186 PRO 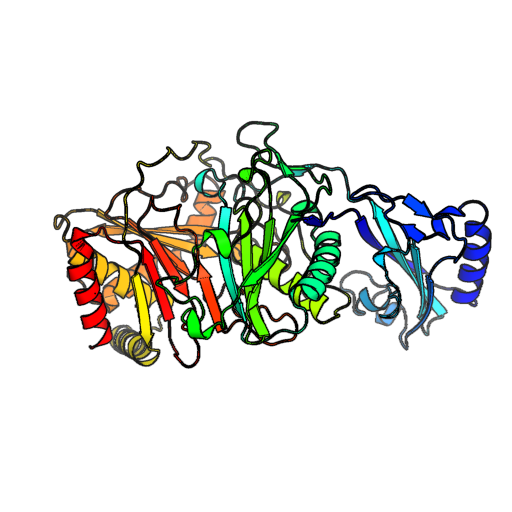A N 1
ATOM 1407 C CA . PRO A 1 186 ? 23.641 -0.468 10.970 1.00 83.69 186 PRO A CA 1
ATOM 1408 C C . PRO A 1 186 ? 22.714 0.738 11.195 1.00 83.69 186 PRO A C 1
ATOM 1410 O O . PRO A 1 186 ? 23.164 1.798 11.635 1.00 83.69 186 PRO A O 1
ATOM 1413 N N . GLY A 1 187 ? 21.419 0.564 10.928 1.00 79.75 187 GLY A N 1
ATOM 1414 C CA . GLY A 1 187 ? 20.379 1.593 11.016 1.00 79.75 187 GLY A CA 1
ATOM 1415 C C . GLY A 1 187 ? 20.275 2.517 9.797 1.00 79.75 187 GLY A C 1
ATOM 1416 O O . GLY A 1 187 ? 19.383 3.362 9.750 1.00 79.75 187 GLY A O 1
ATOM 1417 N N . GLU A 1 188 ? 21.157 2.377 8.810 1.00 85.38 188 GLU A N 1
ATOM 1418 C CA . GLU A 1 188 ? 21.214 3.215 7.610 1.00 85.38 188 GLU A CA 1
ATOM 1419 C C . GLU A 1 188 ? 20.966 2.344 6.374 1.00 85.38 188 GLU A C 1
ATOM 1421 O O . GLU A 1 188 ? 21.809 2.233 5.486 1.00 85.38 188 GLU A O 1
ATOM 1426 N N . ALA A 1 189 ? 19.809 1.679 6.340 1.00 90.00 189 ALA A N 1
ATOM 1427 C CA . ALA A 1 189 ? 19.428 0.862 5.199 1.00 90.00 189 ALA A CA 1
ATOM 1428 C C . ALA A 1 189 ? 19.356 1.697 3.902 1.00 90.00 189 ALA A C 1
ATOM 1430 O O . ALA A 1 189 ? 19.009 2.889 3.904 1.00 90.00 189 ALA A O 1
ATOM 1431 N N . GLU A 1 190 ? 19.662 1.034 2.794 1.00 94.00 190 GLU A N 1
ATOM 1432 C CA . GLU A 1 190 ? 19.686 1.553 1.428 1.00 94.00 190 GLU A CA 1
ATOM 1433 C C . GLU A 1 190 ? 19.107 0.497 0.479 1.00 94.00 190 GLU A C 1
ATOM 1435 O O . GLU A 1 190 ? 18.962 -0.670 0.843 1.00 94.00 190 GLU A O 1
ATOM 1440 N N . VAL A 1 191 ? 18.798 0.890 -0.754 1.00 96.00 191 VAL A N 1
ATOM 1441 C CA . VAL A 1 191 ? 18.466 -0.045 -1.833 1.00 96.00 191 VAL A CA 1
ATOM 1442 C C . VAL A 1 191 ? 19.643 -0.126 -2.795 1.00 96.00 191 VAL A C 1
ATOM 1444 O O . VAL A 1 191 ? 19.962 0.851 -3.472 1.00 96.00 191 VAL A O 1
ATOM 1447 N N . ASP A 1 192 ? 20.285 -1.288 -2.858 1.00 94.81 192 ASP A N 1
ATOM 1448 C CA . ASP A 1 192 ? 21.286 -1.619 -3.869 1.00 94.81 192 ASP A CA 1
ATOM 1449 C C . ASP A 1 192 ? 20.569 -1.982 -5.174 1.00 94.81 192 ASP A C 1
ATOM 1451 O O . ASP A 1 192 ? 19.830 -2.967 -5.234 1.00 94.81 192 ASP A O 1
ATOM 1455 N N . CYS A 1 193 ? 20.723 -1.161 -6.213 1.00 91.19 193 CYS A N 1
ATOM 1456 C CA . CYS A 1 193 ? 20.028 -1.324 -7.490 1.00 91.19 193 CYS A CA 1
ATOM 1457 C C . CYS A 1 193 ? 20.712 -2.397 -8.353 1.00 91.19 193 CYS A C 1
ATOM 1459 O O . CYS A 1 193 ? 21.303 -2.102 -9.389 1.00 91.19 193 CYS A O 1
ATOM 1461 N N . THR A 1 194 ? 20.622 -3.655 -7.915 1.00 86.69 194 THR A N 1
ATOM 1462 C CA . THR A 1 194 ? 21.294 -4.810 -8.535 1.00 86.69 194 THR A CA 1
ATOM 1463 C C . THR A 1 194 ? 20.647 -5.296 -9.828 1.00 86.69 194 THR A C 1
ATOM 1465 O O . THR A 1 194 ? 21.240 -6.107 -10.527 1.00 86.69 194 THR A O 1
ATOM 1468 N N . ALA A 1 195 ? 19.433 -4.830 -10.144 1.00 83.00 195 ALA A N 1
ATOM 1469 C CA . ALA A 1 195 ? 18.619 -5.314 -11.261 1.00 83.00 195 ALA A CA 1
ATOM 1470 C C . ALA A 1 195 ? 18.237 -6.808 -11.201 1.00 83.00 195 ALA A C 1
ATOM 1472 O O . ALA A 1 195 ? 17.642 -7.311 -12.153 1.00 83.00 195 ALA A O 1
ATOM 1473 N N . ASP A 1 196 ? 18.473 -7.492 -10.074 1.00 84.25 196 ASP A N 1
ATOM 1474 C CA . ASP A 1 196 ? 18.175 -8.922 -9.886 1.00 84.25 196 ASP A CA 1
ATOM 1475 C C . ASP A 1 196 ? 16.693 -9.277 -10.078 1.00 84.25 196 ASP A C 1
ATOM 1477 O O . ASP A 1 196 ? 16.330 -10.452 -10.197 1.00 84.25 196 ASP A O 1
ATOM 1481 N N . GLY A 1 197 ? 15.822 -8.272 -10.029 1.00 85.19 197 GLY A N 1
ATOM 1482 C CA . GLY A 1 197 ? 14.411 -8.413 -10.318 1.00 85.19 197 GLY A CA 1
ATOM 1483 C C . GLY A 1 197 ? 13.536 -8.671 -9.109 1.00 85.19 197 GLY A C 1
ATOM 1484 O O . GLY A 1 197 ? 14.002 -8.783 -7.969 1.00 85.19 197 GLY A O 1
ATOM 1485 N N . VAL A 1 198 ? 12.245 -8.783 -9.405 1.00 91.44 198 VAL A N 1
ATOM 1486 C CA . VAL A 1 198 ? 11.201 -9.184 -8.460 1.00 91.44 198 VAL A CA 1
ATOM 1487 C C . VAL A 1 198 ? 10.784 -10.617 -8.733 1.00 91.44 198 VAL A C 1
ATOM 1489 O O . VAL A 1 198 ? 10.849 -11.100 -9.865 1.00 91.44 198 VAL A O 1
ATOM 1492 N N . TRP A 1 199 ? 10.327 -11.304 -7.699 1.00 90.31 199 TRP A N 1
ATOM 1493 C CA . TRP A 1 199 ? 9.817 -12.653 -7.866 1.00 90.31 199 TRP A CA 1
ATOM 1494 C C . TRP A 1 199 ? 8.391 -12.648 -8.401 1.00 90.31 199 TRP A C 1
ATOM 1496 O O . TRP A 1 199 ? 7.530 -11.952 -7.860 1.00 90.31 199 TRP A O 1
ATOM 1506 N N . PHE A 1 200 ? 8.155 -13.461 -9.429 1.00 91.06 200 PHE A N 1
ATOM 1507 C CA . PHE A 1 200 ? 6.853 -13.654 -10.050 1.00 91.06 200 PHE A CA 1
ATOM 1508 C C . PHE A 1 200 ? 6.475 -15.139 -10.051 1.00 91.06 200 PHE A C 1
ATOM 1510 O O . PHE A 1 200 ? 7.236 -16.002 -10.507 1.00 91.06 200 PHE A O 1
ATOM 1517 N N . VAL A 1 201 ? 5.296 -15.443 -9.514 1.00 91.12 201 VAL A N 1
ATOM 1518 C CA . VAL A 1 201 ? 4.748 -16.800 -9.439 1.00 91.12 201 VAL A CA 1
ATOM 1519 C C . VAL A 1 201 ? 3.475 -16.878 -10.267 1.00 91.12 201 VAL A C 1
ATOM 1521 O O . VAL A 1 201 ? 2.555 -16.088 -10.085 1.00 91.12 201 VAL A O 1
ATOM 1524 N N . GLU A 1 202 ? 3.417 -17.865 -11.150 1.00 93.06 202 GLU A N 1
ATOM 1525 C CA . GLU A 1 202 ? 2.190 -18.264 -11.834 1.00 93.06 202 GLU A CA 1
ATOM 1526 C C . GLU A 1 202 ? 1.662 -19.518 -11.158 1.00 93.06 202 GLU A C 1
ATOM 1528 O O . GLU A 1 202 ? 2.403 -20.487 -10.965 1.00 93.06 202 GLU A O 1
ATOM 1533 N N . ALA A 1 203 ? 0.395 -19.482 -10.774 1.00 92.75 203 ALA A N 1
ATOM 1534 C CA . ALA A 1 203 ? -0.296 -20.572 -10.119 1.00 92.75 203 ALA A CA 1
ATOM 1535 C C . ALA A 1 203 ? -1.695 -20.736 -10.715 1.00 92.75 203 ALA A C 1
ATOM 1537 O O . ALA A 1 203 ? -2.281 -19.810 -11.275 1.00 92.75 203 ALA A O 1
ATOM 1538 N N . SER A 1 204 ? -2.247 -21.932 -10.565 1.00 94.62 204 SER A N 1
ATOM 1539 C CA . SER A 1 204 ? -3.644 -22.219 -10.873 1.00 94.62 204 SER A CA 1
ATOM 1540 C C . SER A 1 204 ? -4.219 -23.125 -9.796 1.00 94.62 204 SER A C 1
ATOM 1542 O O . SER A 1 204 ? -3.477 -23.833 -9.109 1.00 94.62 204 SER A O 1
ATOM 1544 N N . VAL A 1 205 ? -5.535 -23.071 -9.627 1.00 95.00 205 VAL A N 1
ATOM 1545 C CA . VAL A 1 205 ? -6.263 -23.901 -8.673 1.00 95.00 205 VAL A CA 1
ATOM 1546 C C . VAL A 1 205 ? -7.499 -24.505 -9.333 1.00 95.00 205 VAL A C 1
ATOM 1548 O O . VAL A 1 205 ? -8.252 -23.823 -10.030 1.00 95.00 205 VAL A O 1
ATOM 1551 N N . ASP A 1 206 ? -7.721 -25.796 -9.085 1.00 95.81 206 ASP A N 1
ATOM 1552 C CA . ASP A 1 206 ? -8.818 -26.586 -9.658 1.00 95.81 206 ASP A CA 1
ATOM 1553 C C . ASP A 1 206 ? -10.157 -26.351 -8.926 1.00 95.81 206 ASP A C 1
ATOM 1555 O O . ASP A 1 206 ? -10.848 -27.286 -8.520 1.00 95.81 206 ASP A O 1
ATOM 1559 N N . CYS A 1 207 ? -10.527 -25.087 -8.723 1.00 96.69 207 CYS A N 1
ATOM 1560 C CA . CYS A 1 207 ? -11.838 -24.672 -8.219 1.00 96.69 207 CYS A CA 1
ATOM 1561 C C . CYS A 1 207 ? -12.235 -23.303 -8.786 1.00 96.69 207 CYS A C 1
ATOM 1563 O O . CYS A 1 207 ? -11.441 -22.633 -9.455 1.00 96.69 207 CYS A O 1
ATOM 1565 N N . SER A 1 208 ? -13.491 -22.903 -8.606 1.00 97.62 208 SER A N 1
ATOM 1566 C CA . SER A 1 208 ? -13.960 -21.552 -8.921 1.00 97.62 208 SER A CA 1
ATOM 1567 C C . SER A 1 208 ? -13.745 -20.606 -7.736 1.00 97.62 208 SER A C 1
ATOM 1569 O O . SER A 1 208 ? -13.566 -21.045 -6.600 1.00 97.62 208 SER A O 1
ATOM 1571 N N . LEU A 1 209 ? -13.801 -19.291 -7.975 1.00 96.44 209 LEU A N 1
ATOM 1572 C CA . LEU A 1 209 ? -13.810 -18.310 -6.883 1.00 96.44 209 LEU A CA 1
ATOM 1573 C C . LEU A 1 209 ? -15.016 -18.511 -5.951 1.00 96.44 209 LEU A C 1
ATOM 1575 O O . LEU A 1 209 ? -14.878 -18.350 -4.741 1.00 96.44 209 LEU A O 1
ATOM 1579 N N . GLU A 1 210 ? -16.176 -18.898 -6.486 1.00 95.94 210 GLU A N 1
ATOM 1580 C CA . GLU A 1 210 ? -17.385 -19.155 -5.696 1.00 95.94 210 GLU A CA 1
ATOM 1581 C C . GLU A 1 210 ? -17.189 -20.319 -4.711 1.00 95.94 210 GLU A C 1
ATOM 1583 O O . GLU A 1 210 ? -17.542 -20.186 -3.537 1.00 95.94 210 GLU A O 1
ATOM 1588 N N . ASP A 1 211 ? -16.524 -21.399 -5.141 1.00 97.38 211 ASP A N 1
ATOM 1589 C CA . ASP A 1 211 ? -16.218 -22.566 -4.293 1.00 97.38 211 ASP A CA 1
ATOM 1590 C C . ASP A 1 211 ? -15.375 -22.202 -3.060 1.00 97.38 211 ASP A C 1
ATOM 1592 O O . ASP A 1 211 ? -15.418 -22.890 -2.039 1.00 97.38 211 ASP A O 1
ATOM 1596 N N . VAL A 1 212 ? -14.608 -21.111 -3.144 1.00 96.12 212 VAL A N 1
ATOM 1597 C CA . VAL A 1 212 ? -13.735 -20.614 -2.072 1.00 96.12 212 VAL A CA 1
ATOM 1598 C C . VAL A 1 212 ? -14.237 -19.303 -1.463 1.00 96.12 212 VAL A C 1
ATOM 1600 O O . VAL A 1 212 ? -13.454 -18.540 -0.894 1.00 96.12 212 VAL A O 1
ATOM 1603 N N . ASN A 1 213 ? -15.544 -19.036 -1.564 1.00 94.31 213 ASN A N 1
ATOM 1604 C CA . ASN A 1 213 ? -16.201 -17.842 -1.022 1.00 94.31 213 ASN A CA 1
ATOM 1605 C C . ASN A 1 213 ? -15.532 -16.530 -1.477 1.00 94.31 213 ASN A C 1
ATOM 1607 O O . ASN A 1 213 ? -15.332 -15.602 -0.695 1.00 94.31 213 ASN A O 1
ATOM 1611 N N . ASN A 1 214 ? -15.121 -16.475 -2.743 1.00 93.88 214 ASN A N 1
ATOM 1612 C CA . ASN A 1 214 ? -14.384 -15.374 -3.359 1.00 93.88 214 ASN A CA 1
ATOM 1613 C C . ASN A 1 214 ? -13.108 -14.965 -2.602 1.00 93.88 214 ASN A C 1
ATOM 1615 O O . ASN A 1 21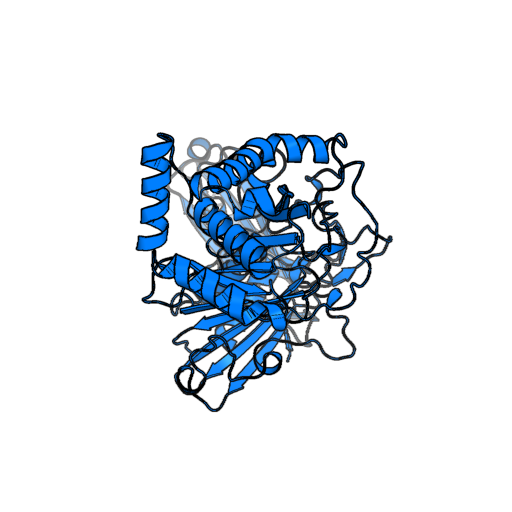4 ? -12.652 -13.842 -2.766 1.00 93.88 214 ASN A O 1
ATOM 1619 N N . LEU A 1 215 ? -12.528 -15.855 -1.787 1.00 94.00 215 LEU A N 1
ATOM 1620 C CA . LEU A 1 215 ? -11.406 -15.563 -0.883 1.00 94.00 215 LEU A CA 1
ATOM 1621 C C . LEU A 1 215 ? -11.732 -14.551 0.232 1.00 94.00 215 LEU A C 1
ATOM 1623 O O . LEU A 1 215 ? -10.829 -13.950 0.818 1.00 94.00 215 LEU A O 1
ATOM 1627 N N . GLU A 1 216 ? -13.008 -14.403 0.598 1.00 90.56 216 GLU A N 1
ATOM 1628 C CA . GLU A 1 216 ? -13.380 -13.724 1.839 1.00 90.56 216 GLU A CA 1
ATOM 1629 C C . GLU A 1 216 ? -12.984 -14.550 3.074 1.00 90.56 216 GLU A C 1
ATOM 1631 O O . GLU A 1 216 ? -12.803 -15.767 3.023 1.00 90.56 216 GLU A O 1
ATOM 1636 N N . ARG A 1 217 ? -12.857 -13.884 4.228 1.00 88.00 217 ARG A N 1
ATOM 1637 C CA . ARG A 1 217 ? -12.547 -14.549 5.502 1.00 88.00 217 ARG A CA 1
ATOM 1638 C C . ARG A 1 217 ? -13.777 -15.317 6.030 1.00 88.00 217 ARG A C 1
ATOM 1640 O O . ARG A 1 217 ? -14.885 -14.784 5.963 1.00 88.00 217 ARG A O 1
ATOM 1647 N N . PRO A 1 218 ? -13.590 -16.491 6.662 1.00 90.31 218 PRO A N 1
ATOM 1648 C CA . PRO A 1 218 ? -12.332 -17.231 6.784 1.00 90.31 218 PRO A CA 1
ATOM 1649 C C . PRO A 1 218 ? -11.882 -17.802 5.431 1.00 90.31 218 PRO A C 1
ATOM 1651 O O . PRO A 1 218 ? -12.701 -18.309 4.672 1.00 90.31 218 PRO A O 1
ATOM 1654 N N . LEU A 1 219 ? -10.576 -17.732 5.150 1.00 91.12 219 LEU A N 1
ATOM 1655 C CA . LEU A 1 219 ? -10.024 -18.222 3.886 1.00 91.12 219 LEU A CA 1
ATOM 1656 C C . LEU A 1 219 ? -10.195 -19.739 3.784 1.00 91.12 219 LEU A C 1
ATOM 1658 O O . LEU A 1 219 ? -9.776 -20.471 4.682 1.00 91.12 219 LEU A O 1
ATOM 1662 N N . LEU A 1 220 ? -10.774 -20.196 2.674 1.00 94.94 220 LEU A N 1
ATOM 1663 C CA . LEU A 1 220 ? -10.932 -21.622 2.372 1.00 94.94 220 LEU A CA 1
ATOM 1664 C C . LEU A 1 220 ? -9.691 -22.229 1.702 1.00 94.94 220 LEU A C 1
ATOM 1666 O O . LEU A 1 220 ? -9.517 -23.445 1.726 1.00 94.94 220 LEU A O 1
ATOM 1670 N N . LEU A 1 221 ? -8.807 -21.386 1.161 1.00 94.38 221 LEU A N 1
ATOM 1671 C CA . LEU A 1 221 ? -7.482 -21.777 0.685 1.00 94.38 221 LEU A CA 1
ATOM 1672 C C . LEU A 1 221 ? -6.403 -21.328 1.681 1.00 94.38 221 LEU A C 1
ATOM 1674 O O . LEU A 1 221 ? -6.518 -20.242 2.262 1.00 94.38 221 LEU A O 1
ATOM 1678 N N . PRO A 1 222 ? -5.338 -22.121 1.890 1.00 93.06 222 PRO A N 1
ATOM 1679 C CA . PRO A 1 222 ? -4.222 -21.708 2.728 1.00 93.06 222 PRO A CA 1
ATOM 1680 C C . PRO A 1 222 ? -3.591 -20.418 2.202 1.00 93.06 222 PRO A C 1
ATOM 1682 O O . PRO A 1 222 ? -3.279 -20.313 1.019 1.00 93.06 222 PRO A O 1
ATOM 1685 N N . ARG A 1 223 ? -3.313 -19.458 3.096 1.00 91.88 223 ARG A N 1
ATOM 1686 C CA . ARG A 1 223 ? -2.605 -18.209 2.750 1.00 91.88 223 ARG A CA 1
ATOM 1687 C C . ARG A 1 223 ? -1.351 -18.479 1.919 1.00 91.88 223 ARG A C 1
ATOM 1689 O O . ARG A 1 223 ? -1.128 -17.796 0.930 1.00 91.88 223 ARG A O 1
ATOM 1696 N N . LYS A 1 224 ? -0.576 -19.500 2.296 1.00 91.50 224 LYS A N 1
ATOM 1697 C CA . LYS A 1 224 ? 0.678 -19.858 1.626 1.00 91.50 224 LYS A CA 1
ATOM 1698 C C . LYS A 1 224 ? 0.536 -20.192 0.132 1.00 91.50 224 LYS A C 1
ATOM 1700 O O . LYS A 1 224 ? 1.516 -20.109 -0.593 1.00 91.50 224 LYS A O 1
ATOM 1705 N N . ASP A 1 225 ? -0.667 -20.567 -0.300 1.00 93.38 225 ASP A N 1
ATOM 1706 C CA . ASP A 1 225 ? -0.958 -20.944 -1.682 1.00 93.38 225 ASP A CA 1
ATOM 1707 C C . ASP A 1 225 ? -1.466 -19.737 -2.499 1.00 93.38 225 ASP A C 1
ATOM 1709 O O . ASP A 1 225 ? -1.613 -19.838 -3.712 1.00 93.38 225 ASP A O 1
ATOM 1713 N N . LEU A 1 226 ? -1.717 -18.587 -1.856 1.00 94.75 226 LEU A N 1
ATOM 1714 C CA . LEU A 1 226 ? -2.285 -17.375 -2.464 1.00 94.75 226 LEU A CA 1
ATOM 1715 C C . LEU A 1 226 ? -1.293 -16.206 -2.584 1.00 94.75 226 LEU A C 1
ATOM 1717 O O . LEU A 1 226 ? -1.607 -15.215 -3.242 1.00 94.75 226 LEU A O 1
ATOM 1721 N N . ILE A 1 227 ? -0.123 -16.286 -1.944 1.00 94.50 227 ILE A N 1
ATOM 1722 C CA . ILE A 1 227 ? 0.922 -15.251 -1.981 1.00 94.50 227 ILE A CA 1
ATOM 1723 C C . ILE A 1 227 ? 2.300 -15.871 -2.253 1.00 94.50 227 ILE A C 1
ATOM 1725 O O . ILE A 1 227 ? 2.540 -17.013 -1.861 1.00 94.50 227 ILE A O 1
ATOM 1729 N N . PRO A 1 228 ? 3.225 -15.123 -2.885 1.00 92.50 228 PRO A N 1
ATOM 1730 C CA . PRO A 1 228 ? 4.546 -15.641 -3.236 1.00 92.50 228 PRO A CA 1
ATOM 1731 C C . PRO A 1 228 ? 5.451 -15.815 -2.007 1.00 92.50 228 PRO A C 1
ATOM 1733 O O . PRO A 1 228 ? 5.410 -15.017 -1.075 1.00 92.50 228 PRO A O 1
ATOM 1736 N N . TYR A 1 229 ? 6.350 -16.797 -2.028 1.00 89.75 229 TYR A N 1
ATOM 1737 C CA . TYR A 1 229 ? 7.432 -16.933 -1.042 1.00 89.75 229 TYR A CA 1
ATOM 1738 C C . TYR A 1 229 ? 8.750 -17.111 -1.757 1.00 89.75 229 TYR A C 1
ATOM 1740 O O . TYR A 1 229 ? 8.831 -17.894 -2.704 1.00 89.75 229 TYR A O 1
ATOM 1748 N N . ALA A 1 230 ? 9.777 -16.401 -1.304 1.00 87.25 230 ALA A N 1
ATOM 1749 C CA . ALA A 1 230 ? 11.090 -16.573 -1.891 1.00 87.25 230 ALA A CA 1
ATOM 1750 C C . ALA A 1 230 ? 11.642 -17.977 -1.565 1.00 87.25 230 ALA A C 1
ATOM 1752 O O . ALA A 1 230 ? 11.287 -18.572 -0.542 1.00 87.25 230 ALA A O 1
ATOM 1753 N N . PRO A 1 231 ? 12.523 -18.523 -2.418 1.00 85.25 231 PRO A N 1
ATOM 1754 C CA . PRO A 1 231 ? 13.258 -19.741 -2.103 1.00 85.25 231 PRO A CA 1
ATOM 1755 C C . PRO A 1 231 ? 14.017 -19.652 -0.763 1.00 85.25 231 PRO A C 1
ATOM 1757 O O . PRO A 1 231 ? 14.412 -18.557 -0.365 1.00 85.25 231 PRO A O 1
ATOM 1760 N N . PRO A 1 232 ? 14.271 -20.780 -0.069 1.00 85.38 232 PRO A N 1
ATOM 1761 C CA . PRO A 1 232 ? 14.868 -20.776 1.274 1.00 85.38 232 PRO A CA 1
ATOM 1762 C C . PRO A 1 232 ? 16.253 -20.117 1.396 1.00 85.38 232 PRO A C 1
ATOM 1764 O O . PRO A 1 232 ? 16.648 -19.726 2.491 1.00 85.38 232 PRO A O 1
ATOM 1767 N N . ASP A 1 233 ? 17.008 -20.027 0.302 1.00 87.00 233 ASP A N 1
ATOM 1768 C CA . ASP A 1 233 ? 18.325 -19.385 0.215 1.00 87.00 233 ASP A CA 1
ATOM 1769 C C . ASP A 1 233 ? 18.252 -17.857 0.048 1.00 87.00 233 ASP A C 1
ATOM 1771 O O . ASP A 1 233 ? 19.279 -17.178 0.051 1.00 87.00 233 ASP A O 1
ATOM 1775 N N . VAL A 1 234 ? 17.044 -17.306 -0.079 1.00 87.56 234 VAL A N 1
ATOM 1776 C CA . VAL A 1 234 ? 16.794 -15.883 -0.297 1.00 87.56 234 VAL A CA 1
ATOM 1777 C C . VAL A 1 234 ? 16.230 -15.260 0.972 1.00 87.56 234 VAL A C 1
ATOM 1779 O O . VAL A 1 234 ? 15.232 -15.709 1.531 1.00 87.56 234 VAL A O 1
ATOM 1782 N N . ILE A 1 235 ? 16.848 -14.165 1.403 1.00 89.50 235 ILE A N 1
ATOM 1783 C CA . ILE A 1 235 ? 16.376 -13.387 2.546 1.00 89.50 235 ILE A CA 1
ATOM 1784 C C . ILE A 1 235 ? 15.207 -12.512 2.077 1.00 89.50 235 ILE A C 1
ATOM 1786 O O . ILE A 1 235 ? 15.408 -11.494 1.419 1.00 89.50 235 ILE A O 1
ATOM 1790 N N . GLU A 1 236 ? 13.970 -12.895 2.411 1.00 89.25 236 GLU A N 1
ATOM 1791 C CA . GLU A 1 236 ? 12.767 -12.148 1.994 1.00 89.25 236 GLU A CA 1
ATOM 1792 C C . GLU A 1 236 ? 12.780 -10.685 2.452 1.00 89.25 236 GLU A C 1
ATOM 1794 O O . GLU A 1 236 ? 12.316 -9.809 1.727 1.00 89.25 236 GLU A O 1
ATOM 1799 N N . GLY A 1 237 ? 13.357 -10.411 3.627 1.00 88.56 237 GLY A N 1
ATOM 1800 C CA . GLY A 1 237 ? 13.491 -9.057 4.171 1.00 88.56 237 GLY A CA 1
ATOM 1801 C C . GLY A 1 237 ? 14.376 -8.120 3.342 1.00 88.56 237 GLY A C 1
ATOM 1802 O O . GLY A 1 237 ? 14.311 -6.910 3.554 1.00 88.56 237 GLY A O 1
ATOM 1803 N N . ASP A 1 238 ? 15.151 -8.649 2.393 1.00 92.75 238 ASP A N 1
ATOM 1804 C CA . ASP A 1 238 ? 15.989 -7.860 1.487 1.00 92.75 238 ASP A CA 1
ATOM 1805 C C . ASP A 1 238 ? 15.272 -7.554 0.158 1.00 92.75 238 ASP A C 1
ATOM 1807 O O . ASP A 1 238 ? 15.764 -6.783 -0.664 1.00 92.75 238 ASP A O 1
ATOM 1811 N N . LEU A 1 239 ? 14.103 -8.149 -0.092 1.00 94.50 239 LEU A N 1
ATOM 1812 C CA . LEU A 1 239 ? 13.333 -7.945 -1.317 1.00 94.50 239 LEU A CA 1
ATOM 1813 C C . LEU A 1 239 ? 12.378 -6.764 -1.155 1.00 94.50 239 LEU A C 1
ATOM 1815 O O . LEU A 1 239 ? 11.718 -6.643 -0.130 1.00 94.50 239 LEU A O 1
ATOM 1819 N N . ALA A 1 240 ? 12.238 -5.921 -2.179 1.00 96.00 240 ALA A N 1
ATOM 1820 C CA . ALA A 1 240 ? 11.275 -4.819 -2.139 1.00 96.00 240 ALA A CA 1
ATOM 1821 C C . ALA A 1 240 ? 9.841 -5.268 -2.471 1.00 96.00 240 ALA A C 1
ATOM 1823 O O . ALA A 1 240 ? 8.885 -4.727 -1.913 1.00 96.00 240 ALA A O 1
ATOM 1824 N N . PHE A 1 241 ? 9.682 -6.225 -3.394 1.00 96.75 241 PHE A N 1
ATOM 1825 C CA . PHE A 1 241 ? 8.382 -6.624 -3.933 1.00 96.75 241 PHE A CA 1
ATOM 1826 C C . PHE A 1 241 ? 8.398 -8.054 -4.498 1.00 96.75 241 PHE A C 1
ATOM 1828 O O . PHE A 1 241 ? 9.385 -8.492 -5.092 1.00 96.75 241 PHE A O 1
ATOM 1835 N N . MET A 1 242 ? 7.285 -8.766 -4.346 1.00 95.75 242 MET A N 1
ATOM 1836 C CA . MET A 1 242 ? 7.009 -10.079 -4.927 1.00 95.75 242 MET A CA 1
ATOM 1837 C C . MET A 1 242 ? 5.541 -10.153 -5.352 1.00 95.75 242 MET A C 1
ATOM 1839 O O . MET A 1 242 ? 4.670 -9.581 -4.690 1.00 95.75 242 MET A O 1
ATOM 1843 N N . LEU A 1 243 ? 5.266 -10.889 -6.430 1.00 96.44 243 LEU A N 1
ATOM 1844 C CA . LEU A 1 243 ? 3.924 -11.030 -6.985 1.00 96.44 243 LEU A CA 1
ATOM 1845 C C . LEU A 1 243 ? 3.599 -12.482 -7.354 1.00 96.44 243 LEU A C 1
ATOM 1847 O O . LEU A 1 243 ? 4.439 -13.207 -7.882 1.00 96.44 243 LEU A O 1
ATOM 1851 N N . GLN A 1 244 ? 2.361 -12.896 -7.110 1.00 97.31 244 GLN A N 1
ATOM 1852 C CA . GLN A 1 244 ? 1.796 -14.158 -7.575 1.00 97.31 244 GLN A CA 1
ATOM 1853 C C . GLN A 1 244 ? 0.472 -13.906 -8.290 1.00 97.31 244 GLN A C 1
ATOM 1855 O O . GLN A 1 244 ? -0.370 -13.175 -7.777 1.00 97.31 244 GLN A O 1
ATOM 1860 N N . VAL A 1 245 ? 0.259 -14.553 -9.433 1.00 97.75 245 VAL A N 1
ATOM 1861 C CA . VAL A 1 245 ? -1.042 -14.626 -10.106 1.00 97.75 245 VAL A CA 1
ATOM 1862 C C . VAL A 1 245 ? -1.570 -16.048 -9.968 1.00 97.75 245 VAL A C 1
ATOM 1864 O O . VAL A 1 245 ? -0.906 -16.990 -10.392 1.00 97.75 245 VAL A O 1
ATOM 1867 N N . THR A 1 246 ? -2.745 -16.199 -9.356 1.00 98.00 246 THR A N 1
ATOM 1868 C CA . THR A 1 246 ? -3.415 -17.493 -9.152 1.00 98.00 246 THR A CA 1
ATOM 1869 C C . THR A 1 246 ? -4.721 -17.524 -9.937 1.00 98.00 246 THR A C 1
ATOM 1871 O O . THR A 1 246 ? -5.644 -16.776 -9.613 1.00 98.00 246 THR A O 1
ATOM 1874 N N . GLU A 1 247 ? -4.801 -18.363 -10.967 1.00 97.62 247 GLU A N 1
ATOM 1875 C CA . GLU A 1 247 ? -5.971 -18.485 -11.848 1.00 97.62 247 GLU A CA 1
ATOM 1876 C C . GLU A 1 247 ? -6.952 -19.568 -11.365 1.00 97.62 247 GLU A C 1
ATOM 1878 O O . GLU A 1 247 ? -6.542 -20.648 -10.937 1.00 97.62 247 GLU A O 1
ATOM 1883 N N . PHE A 1 248 ? -8.254 -19.281 -11.449 1.00 97.75 248 PHE A N 1
ATOM 1884 C CA . PHE A 1 248 ? -9.350 -20.174 -11.061 1.00 97.75 248 PHE A CA 1
ATOM 1885 C C . PHE A 1 248 ? -10.081 -20.704 -12.299 1.00 97.75 248 PHE A C 1
ATOM 1887 O O . PHE A 1 248 ? -10.167 -20.038 -13.332 1.00 97.75 248 PHE A O 1
ATOM 1894 N N . THR A 1 249 ? -10.709 -21.875 -12.178 1.00 97.56 249 THR A N 1
ATOM 1895 C CA . THR A 1 249 ? -11.433 -22.543 -13.284 1.00 97.56 249 THR A CA 1
ATOM 1896 C C . THR A 1 249 ? -12.589 -21.723 -13.874 1.00 97.56 249 THR A C 1
ATOM 1898 O O . THR A 1 249 ? -12.973 -21.940 -15.022 1.00 97.56 249 THR A O 1
ATOM 1901 N N . CYS A 1 250 ? -13.133 -20.754 -13.127 1.00 96.81 250 CYS A N 1
ATOM 1902 C CA . CYS A 1 250 ? -14.189 -19.849 -13.592 1.00 96.81 250 CYS A CA 1
ATOM 1903 C C . CYS A 1 250 ? -13.677 -18.663 -14.433 1.00 96.81 250 CYS A C 1
ATOM 1905 O O . CYS A 1 250 ? -14.474 -17.813 -14.820 1.00 96.81 250 CYS A O 1
ATOM 1907 N N . GLY A 1 251 ? -12.365 -18.571 -14.682 1.00 96.00 251 GLY A N 1
ATOM 1908 C CA . GLY A 1 251 ? -11.720 -17.449 -15.375 1.00 96.00 251 GLY A CA 1
ATOM 1909 C C . GLY A 1 251 ? -11.382 -16.255 -14.475 1.00 96.00 251 GLY A C 1
ATOM 1910 O O . GLY A 1 251 ? -10.743 -15.308 -14.930 1.00 96.00 251 GLY A O 1
ATOM 1911 N N . GLY A 1 252 ? -11.788 -16.295 -13.203 1.00 97.56 252 GLY A N 1
ATOM 1912 C CA . GLY A 1 252 ? -11.362 -15.337 -12.185 1.00 97.56 252 GLY A CA 1
ATOM 1913 C C . GLY A 1 252 ? -9.930 -15.592 -11.725 1.00 97.56 252 GLY A C 1
ATOM 1914 O O . GLY A 1 252 ? -9.385 -16.678 -11.923 1.00 97.56 252 GLY A O 1
ATOM 1915 N N . PHE A 1 253 ? -9.307 -14.595 -11.103 1.00 98.00 253 PHE A N 1
ATOM 1916 C CA . PHE A 1 253 ? -7.929 -14.713 -10.627 1.00 98.00 253 PHE A CA 1
ATOM 1917 C C . PHE A 1 253 ? -7.682 -13.890 -9.363 1.00 98.00 253 PHE A C 1
ATOM 1919 O O . PHE A 1 253 ? -8.378 -12.912 -9.087 1.00 98.00 253 PHE A O 1
ATOM 1926 N N . ALA A 1 254 ? -6.673 -14.289 -8.594 1.00 98.12 254 ALA A N 1
ATOM 1927 C CA . ALA A 1 254 ? -6.171 -13.542 -7.449 1.00 98.12 254 ALA A CA 1
ATOM 1928 C C . ALA A 1 254 ? -4.727 -13.097 -7.696 1.00 98.12 254 ALA A C 1
ATOM 1930 O O . ALA A 1 254 ? -3.903 -13.871 -8.185 1.00 98.12 254 ALA A O 1
ATOM 1931 N N . VAL A 1 255 ? -4.420 -11.857 -7.326 1.00 98.44 255 VAL A N 1
ATOM 1932 C CA . VAL A 1 255 ? -3.067 -11.298 -7.342 1.00 98.44 255 VAL A CA 1
ATOM 1933 C C . VAL A 1 255 ? -2.568 -11.212 -5.908 1.00 98.44 255 VAL A C 1
ATOM 1935 O O . VAL A 1 255 ? -2.994 -10.336 -5.158 1.00 98.44 255 VAL A O 1
ATOM 1938 N N . GLY A 1 256 ? -1.673 -12.118 -5.529 1.00 98.00 256 GLY A N 1
ATOM 1939 C CA . GLY A 1 256 ? -0.967 -12.090 -4.254 1.00 98.00 256 GLY A CA 1
ATOM 1940 C C . GLY A 1 256 ? 0.234 -11.163 -4.314 1.00 98.00 256 GLY A C 1
ATOM 1941 O O . GLY A 1 256 ? 1.121 -11.346 -5.143 1.00 98.00 256 GLY A O 1
ATOM 1942 N N . ILE A 1 257 ? 0.275 -10.172 -3.432 1.00 97.75 257 ILE A N 1
ATOM 1943 C CA . ILE A 1 257 ? 1.332 -9.167 -3.369 1.00 97.75 257 ILE A CA 1
ATOM 1944 C C . ILE A 1 257 ? 2.000 -9.255 -2.007 1.00 97.75 257 ILE A C 1
ATOM 1946 O O . ILE A 1 257 ? 1.323 -9.264 -0.977 1.00 97.75 257 ILE A O 1
ATOM 1950 N N . ARG A 1 258 ? 3.334 -9.261 -2.014 1.00 96.25 258 ARG A N 1
ATOM 1951 C CA . ARG A 1 258 ? 4.145 -9.048 -0.815 1.00 96.25 258 ARG A CA 1
ATOM 1952 C C . ARG A 1 258 ? 5.151 -7.949 -1.093 1.00 96.25 258 ARG A C 1
ATOM 1954 O O . ARG A 1 258 ? 5.945 -8.072 -2.022 1.00 96.25 258 ARG A O 1
ATOM 1961 N N . PHE A 1 259 ? 5.136 -6.884 -0.307 1.00 96.31 259 PHE A N 1
ATOM 1962 C CA . PHE A 1 259 ? 6.084 -5.781 -0.463 1.00 96.31 259 PHE A CA 1
ATOM 1963 C C . PHE A 1 259 ? 6.725 -5.417 0.867 1.00 96.31 259 PHE A C 1
ATOM 1965 O O . PHE A 1 259 ? 6.113 -5.564 1.921 1.00 96.31 259 PHE A O 1
ATOM 1972 N N . ASN A 1 260 ? 7.958 -4.931 0.826 1.00 95.25 260 ASN A N 1
ATOM 1973 C CA . ASN A 1 260 ? 8.655 -4.514 2.029 1.00 95.25 260 ASN A CA 1
ATOM 1974 C C . ASN A 1 260 ? 8.264 -3.086 2.400 1.00 95.25 260 ASN A C 1
ATOM 1976 O O . ASN A 1 260 ? 8.436 -2.152 1.606 1.00 95.25 260 ASN A O 1
ATOM 1980 N N . HIS A 1 261 ? 7.750 -2.920 3.618 1.00 93.94 261 HIS A N 1
ATOM 1981 C CA . HIS A 1 261 ? 7.233 -1.640 4.084 1.00 93.94 261 HIS A CA 1
ATOM 1982 C C . HIS A 1 261 ? 8.346 -0.589 4.260 1.00 93.94 261 HIS A C 1
ATOM 1984 O O . HIS A 1 261 ? 8.067 0.603 4.271 1.00 93.94 261 HIS A O 1
ATOM 1990 N N . THR A 1 262 ? 9.623 -0.983 4.286 1.00 93.62 262 THR A N 1
ATOM 1991 C CA . THR A 1 262 ? 10.762 -0.054 4.221 1.00 93.62 262 THR A CA 1
ATOM 1992 C C . THR A 1 262 ? 10.867 0.662 2.868 1.00 93.62 262 THR A C 1
ATOM 1994 O O . THR A 1 262 ? 11.322 1.800 2.812 1.00 93.62 262 THR A O 1
ATOM 1997 N N . VAL A 1 263 ? 10.441 0.041 1.763 1.00 96.69 263 VAL A N 1
ATOM 1998 C CA . VAL A 1 263 ? 10.506 0.668 0.428 1.00 96.69 263 VAL A CA 1
ATOM 1999 C C . VAL A 1 263 ? 9.214 1.404 0.098 1.00 96.69 263 VAL A C 1
ATOM 2001 O O . VAL A 1 263 ? 9.269 2.465 -0.524 1.00 96.69 263 VAL A O 1
ATOM 2004 N N . PHE A 1 264 ? 8.071 0.874 0.523 1.00 97.25 264 PHE A N 1
ATOM 2005 C CA . PHE A 1 264 ? 6.758 1.426 0.214 1.00 97.25 264 PHE A CA 1
ATOM 2006 C C . PHE A 1 264 ? 5.944 1.647 1.482 1.00 97.25 264 PHE A C 1
ATOM 2008 O O . PHE A 1 264 ? 5.864 0.755 2.320 1.00 97.25 264 PHE A O 1
ATOM 2015 N N . ASP A 1 265 ? 5.223 2.764 1.566 1.00 96.19 265 ASP A N 1
ATOM 2016 C CA . ASP A 1 265 ? 3.969 2.740 2.320 1.00 96.19 265 ASP A CA 1
ATOM 2017 C C . ASP A 1 265 ? 2.818 2.236 1.436 1.00 96.19 265 ASP A C 1
ATOM 2019 O O . ASP A 1 265 ? 2.992 1.969 0.244 1.00 96.19 265 ASP A O 1
ATOM 2023 N N . GLY A 1 266 ? 1.616 2.119 2.009 1.00 95.62 266 GLY A N 1
ATOM 2024 C CA . GLY A 1 266 ? 0.448 1.647 1.266 1.00 95.62 266 GLY A CA 1
ATOM 2025 C C . GLY A 1 266 ? 0.188 2.442 -0.020 1.00 95.62 266 GLY A C 1
ATOM 2026 O O . GLY A 1 266 ? -0.051 1.839 -1.065 1.00 95.62 266 GLY A O 1
ATOM 2027 N N . LEU A 1 267 ? 0.264 3.781 0.030 1.00 97.25 267 LEU A N 1
ATOM 2028 C CA . LEU A 1 267 ? 0.019 4.637 -1.140 1.00 97.25 267 LEU A CA 1
ATOM 2029 C C . LEU A 1 267 ? 1.067 4.390 -2.230 1.00 97.25 267 LEU A C 1
ATOM 2031 O O . LEU A 1 267 ? 0.723 4.312 -3.407 1.00 97.25 267 LEU A O 1
ATOM 2035 N N . GLY A 1 268 ? 2.334 4.229 -1.843 1.00 97.81 268 GLY A N 1
ATOM 2036 C CA . GLY A 1 268 ? 3.417 3.893 -2.762 1.00 97.81 268 GLY A CA 1
ATOM 2037 C C . GLY A 1 268 ? 3.246 2.523 -3.421 1.00 97.81 268 GLY A C 1
ATOM 2038 O O . GLY A 1 268 ? 3.396 2.403 -4.637 1.00 97.81 268 GLY A O 1
ATOM 2039 N N . ALA A 1 269 ? 2.886 1.500 -2.643 1.00 98.06 269 ALA A N 1
ATOM 2040 C CA . ALA A 1 269 ? 2.649 0.151 -3.158 1.00 98.06 269 ALA A CA 1
ATOM 2041 C C . ALA A 1 269 ? 1.442 0.104 -4.114 1.00 98.06 269 ALA A C 1
ATOM 2043 O O . ALA A 1 269 ? 1.494 -0.551 -5.161 1.00 98.06 269 ALA A O 1
ATOM 2044 N N . ALA A 1 270 ? 0.372 0.841 -3.804 1.00 98.06 270 ALA A N 1
ATOM 2045 C CA . ALA A 1 270 ? -0.774 0.989 -4.695 1.00 98.06 270 ALA A CA 1
ATOM 2046 C C . ALA A 1 270 ? -0.417 1.771 -5.969 1.00 98.06 270 ALA A C 1
ATOM 2048 O O . ALA A 1 270 ? -0.828 1.367 -7.053 1.00 98.06 270 ALA A O 1
ATOM 2049 N N . GLN A 1 271 ? 0.389 2.837 -5.874 1.00 98.38 271 GLN A N 1
ATOM 2050 C CA . GLN A 1 271 ? 0.889 3.574 -7.044 1.00 98.38 271 GLN A CA 1
ATOM 2051 C C . GLN A 1 271 ? 1.675 2.653 -7.986 1.00 98.38 271 GLN A C 1
ATOM 2053 O O . GLN A 1 271 ? 1.428 2.654 -9.191 1.00 98.38 271 GLN A O 1
ATOM 2058 N N . PHE A 1 272 ? 2.576 1.828 -7.446 1.00 98.56 272 PHE A N 1
ATOM 2059 C CA . PHE A 1 272 ? 3.312 0.845 -8.241 1.00 98.56 272 PHE A CA 1
ATOM 2060 C C . PHE A 1 272 ? 2.375 -0.194 -8.875 1.00 98.56 272 PHE A C 1
ATOM 2062 O O . PHE A 1 272 ? 2.473 -0.466 -10.069 1.00 98.56 272 PHE A O 1
ATOM 2069 N N . SER A 1 273 ? 1.407 -0.713 -8.116 1.00 98.50 273 SER A N 1
ATOM 2070 C CA . SER A 1 273 ? 0.423 -1.679 -8.626 1.00 98.50 273 SER A CA 1
ATOM 2071 C C . SER A 1 273 ? -0.429 -1.094 -9.761 1.00 98.50 273 SER A C 1
ATOM 2073 O O . SER A 1 273 ? -0.643 -1.761 -10.774 1.00 98.50 273 SER A O 1
ATOM 2075 N N . LYS A 1 274 ? -0.853 0.173 -9.645 1.00 98.44 274 LYS A N 1
ATOM 2076 C CA . LYS A 1 274 ? -1.557 0.910 -10.708 1.00 98.44 274 LYS A CA 1
ATOM 2077 C C . LYS A 1 274 ? -0.681 1.127 -11.936 1.00 98.44 274 LYS A C 1
ATOM 2079 O O . LYS A 1 274 ? -1.168 0.935 -13.042 1.00 98.44 274 LYS A O 1
ATOM 2084 N N . ALA A 1 275 ? 0.599 1.451 -11.757 1.00 97.62 275 ALA A N 1
ATOM 2085 C CA . ALA A 1 275 ? 1.541 1.588 -12.866 1.00 97.62 275 ALA A CA 1
ATOM 2086 C C . ALA A 1 275 ? 1.687 0.275 -13.656 1.00 97.62 275 ALA A C 1
ATOM 2088 O O . ALA A 1 275 ? 1.635 0.285 -14.883 1.00 97.62 275 ALA A O 1
ATOM 2089 N N . VAL A 1 276 ? 1.796 -0.870 -12.970 1.00 97.56 276 VAL A N 1
ATOM 2090 C CA . VAL A 1 276 ? 1.781 -2.190 -13.628 1.00 97.56 276 VAL A CA 1
ATOM 2091 C C . VAL A 1 276 ? 0.460 -2.397 -14.376 1.00 97.56 276 VAL A C 1
ATOM 2093 O O . VAL A 1 276 ? 0.459 -2.831 -15.522 1.00 97.56 276 VAL A O 1
ATOM 2096 N N . ALA A 1 277 ? -0.670 -2.046 -13.765 1.00 97.50 277 ALA A N 1
ATOM 2097 C CA . ALA A 1 277 ? -1.986 -2.223 -14.368 1.00 97.50 277 ALA A CA 1
ATOM 2098 C C . ALA A 1 277 ? -2.217 -1.345 -15.613 1.00 97.50 277 ALA A C 1
ATOM 2100 O O . ALA A 1 277 ? -2.728 -1.804 -16.630 1.00 97.50 277 ALA A O 1
ATOM 2101 N N . GLU A 1 278 ? -1.763 -0.096 -15.578 1.00 93.19 278 GLU A N 1
ATOM 2102 C CA . GLU A 1 278 ? -1.737 0.828 -16.713 1.00 93.19 278 GLU A CA 1
ATOM 2103 C C . GLU A 1 278 ? -0.924 0.275 -17.889 1.00 93.19 278 GLU A C 1
ATOM 2105 O O . GLU A 1 278 ? -1.381 0.298 -19.033 1.00 93.19 278 GLU A O 1
ATOM 2110 N N . LEU A 1 279 ? 0.261 -0.270 -17.612 1.00 85.44 279 LEU A N 1
ATOM 2111 C CA . LEU A 1 279 ? 1.110 -0.864 -18.642 1.00 85.44 279 LEU A CA 1
ATOM 2112 C C . LEU A 1 279 ? 0.523 -2.170 -19.194 1.00 85.44 279 LEU A C 1
ATOM 2114 O O . LEU A 1 279 ? 0.667 -2.426 -20.389 1.00 85.44 279 LEU A O 1
ATOM 2118 N N . ALA A 1 280 ? -0.186 -2.953 -18.371 1.00 87.12 280 ALA A N 1
ATOM 2119 C CA . ALA A 1 280 ? -0.918 -4.147 -18.809 1.00 87.12 280 ALA A CA 1
ATOM 2120 C C . ALA A 1 280 ? -2.062 -3.800 -19.772 1.00 87.12 280 ALA A C 1
ATOM 2122 O O . ALA A 1 280 ? -2.299 -4.524 -20.735 1.00 87.12 280 ALA A O 1
ATOM 2123 N N . ARG A 1 281 ? -2.704 -2.640 -19.579 1.00 88.75 281 ARG A N 1
ATOM 2124 C CA . ARG A 1 281 ? -3.712 -2.085 -20.499 1.00 88.75 281 ARG A CA 1
ATOM 2125 C C . ARG A 1 281 ? -3.129 -1.509 -21.792 1.00 88.75 281 ARG A C 1
ATOM 2127 O O . ARG A 1 281 ? -3.883 -1.042 -22.642 1.00 88.75 281 ARG A O 1
ATOM 2134 N N . GLY A 1 282 ? -1.806 -1.532 -21.951 1.00 78.38 282 GLY A N 1
ATOM 2135 C CA . GLY A 1 282 ? -1.125 -1.049 -23.149 1.00 78.38 282 GLY A CA 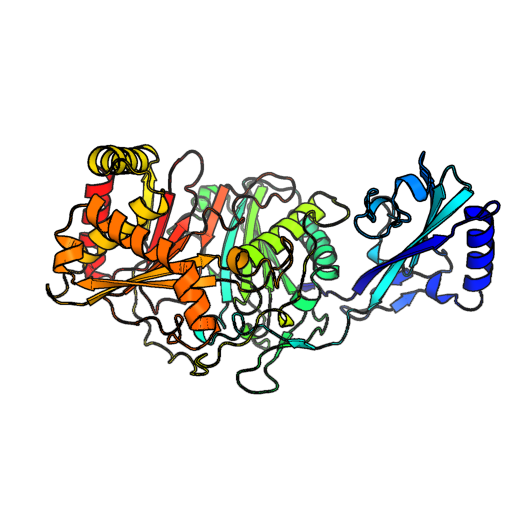1
ATOM 2136 C C . GLY A 1 282 ? -0.754 0.431 -23.110 1.00 78.38 282 GLY A C 1
ATOM 2137 O O . GLY A 1 282 ? -0.390 0.982 -24.147 1.00 78.38 282 GLY A O 1
ATOM 2138 N N . HIS A 1 283 ? -0.801 1.097 -21.948 1.00 77.00 283 HIS A N 1
ATOM 2139 C CA . HIS A 1 283 ? -0.245 2.445 -21.858 1.00 77.00 283 HIS A CA 1
ATOM 2140 C C . HIS A 1 283 ? 1.256 2.441 -22.176 1.00 77.00 283 HIS A C 1
ATOM 2142 O O . HIS A 1 283 ? 1.987 1.496 -21.862 1.00 77.00 283 HIS A O 1
ATOM 2148 N N . ALA A 1 284 ? 1.713 3.531 -22.792 1.00 70.50 284 ALA A N 1
ATOM 2149 C CA . ALA A 1 284 ? 3.117 3.781 -23.101 1.00 70.50 284 ALA A CA 1
ATOM 2150 C C . ALA A 1 284 ? 3.970 3.897 -21.828 1.00 70.50 284 ALA A C 1
ATOM 2152 O O . ALA A 1 284 ? 5.034 3.290 -21.719 1.00 70.50 284 ALA A O 1
ATOM 2153 N N . CYS A 1 285 ? 3.464 4.650 -20.854 1.00 78.81 285 CYS A N 1
ATOM 2154 C CA . CYS A 1 285 ? 4.079 4.903 -19.562 1.00 78.81 285 CYS A CA 1
ATOM 2155 C C . CYS A 1 285 ? 2.998 4.988 -18.467 1.00 78.81 285 CYS A C 1
ATOM 2157 O O . CYS A 1 285 ? 1.819 5.171 -18.785 1.00 78.81 285 CYS A O 1
ATOM 2159 N N . PRO A 1 286 ? 3.376 4.861 -17.183 1.00 85.56 286 PRO A N 1
ATOM 2160 C CA . PRO A 1 286 ? 2.478 5.123 -16.070 1.00 85.56 286 PRO A CA 1
ATOM 2161 C C . PRO A 1 286 ? 1.992 6.572 -16.074 1.00 85.56 286 PRO A C 1
ATOM 2163 O O . PRO A 1 286 ? 2.768 7.486 -16.366 1.00 85.56 286 PRO A O 1
ATOM 2166 N N . LEU A 1 287 ? 0.736 6.786 -15.681 1.00 87.38 287 LEU A N 1
ATOM 2167 C CA . LEU A 1 287 ? 0.127 8.116 -15.589 1.00 87.38 287 LEU A CA 1
ATOM 2168 C C . LEU A 1 287 ? 0.843 8.993 -14.556 1.00 87.38 287 LEU A C 1
ATOM 2170 O O . LEU A 1 287 ? 1.014 10.192 -14.764 1.00 87.38 287 LEU A O 1
ATOM 2174 N N . VAL A 1 288 ? 1.306 8.379 -13.466 1.00 91.44 288 VAL A N 1
ATOM 2175 C CA . VAL A 1 288 ? 2.127 9.022 -12.438 1.00 91.44 288 VAL A CA 1
ATOM 2176 C C . VAL A 1 288 ? 3.537 8.443 -12.499 1.00 91.44 288 VAL A C 1
ATOM 2178 O O . VAL A 1 288 ? 3.759 7.266 -12.198 1.00 91.44 288 VAL A O 1
ATOM 2181 N N . LYS A 1 289 ? 4.512 9.277 -12.872 1.00 88.38 289 LYS A N 1
ATOM 2182 C CA . LYS A 1 289 ? 5.918 8.858 -12.949 1.00 88.38 289 LYS A CA 1
ATOM 2183 C C . LYS A 1 289 ? 6.490 8.634 -11.539 1.00 88.38 289 LYS A C 1
ATOM 2185 O O . LYS A 1 289 ? 6.276 9.479 -10.669 1.00 88.38 289 LYS A O 1
ATOM 2190 N N . PRO A 1 290 ? 7.234 7.540 -11.298 1.00 94.19 290 PRO A N 1
ATOM 2191 C CA . PRO A 1 290 ? 7.879 7.314 -10.009 1.00 94.19 290 PRO A CA 1
ATOM 2192 C C . PRO A 1 290 ? 8.920 8.382 -9.695 1.00 94.19 290 PRO A C 1
ATOM 2194 O O . PRO A 1 290 ? 9.703 8.774 -10.559 1.00 94.19 290 PRO A O 1
ATOM 2197 N N . VAL A 1 291 ? 8.991 8.784 -8.427 1.00 93.88 291 VAL A N 1
ATOM 2198 C CA . VAL A 1 291 ? 10.056 9.649 -7.916 1.00 93.88 291 VAL A CA 1
ATOM 2199 C C . VAL A 1 291 ? 10.681 9.031 -6.668 1.00 93.88 291 VAL A C 1
ATOM 2201 O O . VAL A 1 291 ? 9.977 8.690 -5.718 1.00 93.88 291 VAL A O 1
ATOM 2204 N N . TRP A 1 292 ? 12.014 8.906 -6.666 1.00 92.31 292 TRP A N 1
ATOM 2205 C CA . TRP A 1 292 ? 12.774 8.413 -5.516 1.00 92.31 292 TRP A CA 1
ATOM 2206 C C . TRP A 1 292 ? 12.887 9.468 -4.406 1.00 92.31 292 TRP A C 1
ATOM 2208 O O . TRP A 1 292 ? 12.288 9.269 -3.361 1.00 92.31 292 TRP A O 1
ATOM 2218 N N . CYS A 1 293 ? 13.618 10.569 -4.636 1.00 91.56 293 CYS A N 1
ATOM 2219 C CA . CYS A 1 293 ? 13.808 11.781 -3.801 1.00 91.56 293 CYS A CA 1
ATOM 2220 C C . CYS A 1 293 ? 13.744 11.648 -2.258 1.00 91.56 293 CYS A C 1
ATOM 2222 O O . CYS A 1 293 ? 13.357 12.593 -1.568 1.00 91.56 293 CYS A O 1
ATOM 2224 N N . ARG A 1 294 ? 14.133 10.502 -1.688 1.00 94.31 294 ARG A N 1
ATOM 2225 C CA . ARG A 1 294 ? 14.104 10.246 -0.235 1.00 94.31 294 ARG A CA 1
ATOM 2226 C C . ARG A 1 294 ? 15.090 11.124 0.528 1.00 94.31 294 ARG A C 1
ATOM 2228 O O . ARG A 1 294 ? 14.866 11.430 1.694 1.00 94.31 294 ARG A O 1
ATOM 2235 N N . GLU A 1 295 ? 16.126 11.590 -0.159 1.00 90.50 295 GLU A N 1
ATOM 2236 C CA . GLU A 1 295 ? 17.171 12.483 0.342 1.00 90.50 295 GLU A CA 1
ATOM 2237 C C . GLU A 1 295 ? 16.622 13.866 0.718 1.00 90.50 295 GLU A C 1
ATOM 2239 O O . GLU A 1 295 ? 17.237 14.584 1.504 1.00 90.50 295 GLU A O 1
ATOM 2244 N N . ALA A 1 296 ? 15.465 14.249 0.163 1.00 91.25 296 ALA A N 1
ATOM 2245 C CA . ALA A 1 296 ? 14.812 15.517 0.466 1.00 91.25 296 ALA A CA 1
ATOM 2246 C C . ALA A 1 296 ? 14.108 15.518 1.835 1.00 91.25 296 ALA A C 1
ATOM 2248 O O . ALA A 1 296 ? 13.788 16.591 2.351 1.00 91.25 296 ALA A O 1
ATOM 2249 N N . ILE A 1 297 ? 13.854 14.344 2.429 1.00 91.94 297 ILE A N 1
ATOM 2250 C CA . ILE A 1 297 ? 13.219 14.218 3.745 1.00 91.94 297 ILE A CA 1
ATOM 2251 C C . ILE A 1 297 ? 14.310 14.289 4.826 1.00 91.94 297 ILE A C 1
ATOM 2253 O O . ILE A 1 297 ? 15.163 13.402 4.885 1.00 91.94 297 ILE A O 1
ATOM 2257 N N . PRO A 1 298 ? 14.300 15.302 5.711 1.00 87.50 298 PRO A N 1
ATOM 2258 C CA . PRO A 1 298 ? 15.326 15.420 6.734 1.00 87.50 298 PRO A CA 1
ATOM 2259 C C . PRO A 1 298 ? 15.213 14.316 7.791 1.00 87.50 298 PRO A C 1
ATOM 2261 O O . PRO A 1 298 ? 14.140 13.774 8.065 1.00 87.50 298 PRO A O 1
ATOM 2264 N N . SER A 1 299 ? 16.338 14.000 8.426 1.00 87.25 299 SER A N 1
ATOM 2265 C CA . SER A 1 299 ? 16.368 13.068 9.553 1.00 87.25 299 SER A CA 1
ATOM 2266 C C . SER A 1 299 ? 16.040 13.788 10.864 1.00 87.25 299 SER A C 1
ATOM 2268 O O . SER A 1 299 ? 16.769 14.716 11.224 1.00 87.25 299 SER A O 1
ATOM 2270 N N . PRO A 1 300 ? 14.991 13.374 11.603 1.00 86.62 300 PRO A N 1
ATOM 2271 C CA . PRO A 1 300 ? 14.683 13.958 12.898 1.00 86.62 300 PRO A CA 1
ATOM 2272 C C . PRO A 1 300 ? 15.785 13.632 13.923 1.00 86.62 300 PRO A C 1
ATOM 2274 O O . PRO A 1 300 ? 16.254 12.490 13.967 1.00 86.62 300 PRO A O 1
ATOM 2277 N N . PRO A 1 301 ? 16.173 14.577 14.803 1.00 83.75 301 PRO A N 1
ATOM 2278 C CA . PRO A 1 301 ? 17.263 14.372 15.765 1.00 83.75 301 PRO A CA 1
ATOM 2279 C C . PRO A 1 301 ? 17.032 13.238 16.774 1.00 83.75 301 PRO A C 1
ATOM 2281 O O . PRO A 1 301 ? 17.989 12.639 17.258 1.00 83.75 301 PRO A O 1
ATOM 2284 N N . LYS A 1 302 ? 15.768 12.971 17.122 1.00 80.00 302 LYS A N 1
ATOM 2285 C CA . LYS A 1 302 ? 15.358 12.003 18.153 1.00 80.00 302 LYS A CA 1
ATOM 2286 C C . LYS A 1 302 ? 14.817 10.688 17.579 1.00 80.00 302 LYS A C 1
ATOM 2288 O O . LYS A 1 302 ? 14.093 9.982 18.271 1.00 80.00 302 LYS A O 1
ATOM 2293 N N . LEU A 1 303 ? 15.136 10.361 16.326 1.00 77.19 303 LEU A N 1
ATOM 2294 C CA . LEU A 1 303 ? 14.701 9.100 15.727 1.00 77.19 303 LEU A CA 1
ATOM 2295 C C . LEU A 1 303 ? 15.289 7.908 16.498 1.00 77.19 303 LEU A C 1
ATOM 2297 O O . LEU A 1 303 ? 16.511 7.773 16.620 1.00 77.19 303 LEU A O 1
ATOM 2301 N N . SER A 1 304 ? 14.422 7.042 17.017 1.00 70.25 304 SER A N 1
ATOM 2302 C CA . SER A 1 304 ? 14.820 5.847 17.747 1.00 70.25 304 SER A CA 1
ATOM 2303 C C . SER A 1 304 ? 15.454 4.852 16.779 1.00 70.25 304 SER A C 1
ATOM 2305 O O . SER A 1 304 ? 14.857 4.427 15.794 1.00 70.25 304 SER A O 1
ATOM 2307 N N . ARG A 1 305 ? 16.696 4.457 17.070 1.00 66.06 305 ARG A N 1
ATOM 2308 C CA . ARG A 1 305 ? 17.415 3.383 16.356 1.00 66.06 305 ARG A CA 1
ATOM 2309 C C . ARG A 1 305 ? 17.280 2.034 17.055 1.00 66.06 305 ARG A C 1
ATOM 2311 O O . ARG A 1 305 ? 18.033 1.102 16.776 1.00 66.06 305 ARG A O 1
ATOM 2318 N N . ARG A 1 306 ? 16.389 1.939 18.044 1.00 59.84 306 ARG A N 1
ATOM 2319 C CA . ARG A 1 306 ? 16.186 0.696 18.779 1.00 59.84 306 ARG A CA 1
ATOM 2320 C C . ARG A 1 306 ? 15.503 -0.303 17.857 1.00 59.84 306 ARG A C 1
ATOM 2322 O O . ARG A 1 306 ? 14.454 -0.015 17.292 1.00 59.84 306 ARG A O 1
ATOM 2329 N N . HIS A 1 307 ? 16.099 -1.486 17.735 1.00 55.34 307 HIS A N 1
ATOM 2330 C CA . HIS A 1 307 ? 15.405 -2.631 17.166 1.00 55.34 307 HIS A CA 1
ATOM 2331 C C . HIS A 1 307 ? 14.123 -2.839 17.968 1.00 55.34 307 HIS A C 1
ATOM 2333 O O . HIS A 1 307 ? 14.176 -2.869 19.203 1.00 55.34 307 HIS A O 1
ATOM 2339 N N . ALA A 1 308 ? 12.987 -2.951 17.277 1.00 54.59 308 ALA A N 1
ATOM 2340 C CA . ALA A 1 308 ? 11.756 -3.345 17.934 1.00 54.59 308 ALA A CA 1
ATOM 2341 C C . ALA A 1 308 ? 12.038 -4.676 18.658 1.00 54.59 308 ALA A C 1
ATOM 2343 O O . ALA A 1 308 ? 12.546 -5.607 18.023 1.00 54.59 308 ALA A O 1
ATOM 2344 N N . PRO A 1 309 ? 11.813 -4.772 19.981 1.00 52.84 309 PRO A N 1
ATOM 2345 C CA . PRO A 1 309 ? 11.948 -6.050 20.663 1.00 52.84 309 PRO A CA 1
ATOM 2346 C C . PRO A 1 309 ? 11.028 -7.045 19.961 1.00 52.84 309 PRO A C 1
ATOM 2348 O O . PRO A 1 309 ? 9.909 -6.671 19.629 1.00 52.84 309 PRO A O 1
ATOM 2351 N N . SER A 1 310 ? 11.487 -8.280 19.725 1.00 54.69 310 SER A N 1
ATOM 2352 C CA . SER A 1 310 ? 10.615 -9.349 19.229 1.00 54.69 310 SER A CA 1
ATOM 2353 C C . SER A 1 310 ? 9.507 -9.539 20.265 1.00 54.69 310 SER A C 1
ATOM 2355 O O . SER A 1 310 ? 9.795 -10.001 21.375 1.00 54.69 310 SER A O 1
ATOM 2357 N N . PRO A 1 311 ? 8.269 -9.102 19.989 1.00 56.50 311 PRO A N 1
ATOM 2358 C CA . PRO A 1 311 ? 7.220 -9.199 20.980 1.00 56.50 311 PRO A CA 1
ATOM 2359 C C . PRO A 1 311 ? 6.868 -10.677 21.104 1.00 56.50 311 PRO A C 1
ATOM 2361 O O . PRO A 1 311 ? 6.819 -11.390 20.099 1.00 56.50 311 PRO A O 1
ATOM 2364 N N . ALA A 1 312 ? 6.607 -11.151 22.321 1.00 57.00 312 ALA A N 1
ATOM 2365 C CA . ALA A 1 312 ? 5.929 -12.431 22.463 1.00 57.00 312 ALA A CA 1
ATOM 2366 C C . ALA A 1 312 ? 4.606 -12.320 21.691 1.00 57.00 312 ALA A C 1
ATOM 2368 O O . ALA A 1 312 ? 3.820 -11.412 21.967 1.00 57.00 312 ALA A O 1
ATOM 2369 N N . GLY A 1 313 ? 4.405 -13.173 20.683 1.00 59.38 313 GLY A N 1
ATOM 2370 C CA . GLY A 1 313 ? 3.187 -13.154 19.881 1.00 59.38 313 GLY A CA 1
ATOM 2371 C C . GLY A 1 313 ? 1.980 -13.287 20.802 1.00 59.38 313 GLY A C 1
ATOM 2372 O O . GLY A 1 313 ? 1.863 -14.274 21.527 1.00 59.38 313 GLY A O 1
ATOM 2373 N N . ILE A 1 314 ? 1.123 -12.268 20.824 1.00 72.75 314 ILE A N 1
ATOM 2374 C CA . ILE A 1 314 ? -0.176 -12.364 21.476 1.00 72.75 314 ILE A CA 1
ATOM 2375 C C . ILE A 1 314 ? -1.160 -12.776 20.390 1.00 72.75 314 ILE A C 1
ATOM 2377 O O . ILE A 1 314 ? -1.319 -12.089 19.383 1.00 72.75 314 ILE A O 1
ATOM 2381 N N . ASP A 1 315 ? -1.833 -13.901 20.596 1.00 81.44 315 ASP A N 1
ATOM 2382 C CA . ASP A 1 315 ? -2.829 -14.386 19.649 1.00 81.44 315 ASP A CA 1
ATOM 2383 C C . ASP A 1 315 ? -4.130 -13.583 19.793 1.00 81.44 315 ASP A C 1
ATOM 2385 O O . ASP A 1 315 ? -5.016 -13.895 20.592 1.00 81.44 315 ASP A O 1
ATOM 2389 N N . PHE A 1 316 ? -4.232 -12.498 19.023 1.00 90.38 316 PHE A N 1
ATOM 2390 C CA . PHE A 1 316 ? -5.499 -11.823 18.757 1.00 90.38 316 PHE A CA 1
ATOM 2391 C C . PHE A 1 316 ? -6.286 -12.552 17.671 1.00 90.38 316 PHE A C 1
ATOM 2393 O O . PHE A 1 316 ? -5.735 -12.945 16.641 1.00 90.38 316 PHE A O 1
ATOM 2400 N N . GLU A 1 317 ? -7.590 -12.667 17.891 1.00 91.56 317 GLU A N 1
ATOM 2401 C CA . GLU A 1 317 ? -8.521 -13.294 16.963 1.00 91.56 317 GLU A CA 1
ATOM 2402 C C . GLU A 1 317 ? -8.831 -12.366 15.789 1.00 91.56 317 GLU A C 1
ATOM 2404 O O . GLU A 1 317 ? -9.067 -11.165 15.961 1.00 91.56 317 GLU A O 1
ATOM 2409 N N . THR A 1 318 ? -8.867 -12.940 14.586 1.00 91.56 318 THR A N 1
ATOM 2410 C CA . THR A 1 318 ? -9.301 -12.218 13.387 1.00 91.56 318 THR A CA 1
ATOM 2411 C C . THR A 1 318 ? -10.824 -12.203 13.317 1.00 91.56 318 THR A C 1
ATOM 2413 O O . THR A 1 318 ? -11.479 -13.230 13.475 1.00 91.56 318 THR A O 1
ATOM 2416 N N . SER A 1 319 ? -11.414 -11.042 13.053 1.00 92.69 319 SER A N 1
ATOM 2417 C CA . SER A 1 319 ? -12.856 -10.894 12.829 1.00 92.69 319 SER A CA 1
ATOM 2418 C C . SER A 1 319 ? -13.135 -9.847 11.762 1.00 92.69 319 SER A C 1
ATOM 2420 O O . SER A 1 319 ? -12.335 -8.934 11.558 1.00 92.69 319 SER A O 1
ATOM 2422 N N . VAL A 1 320 ? -14.259 -10.003 11.060 1.00 93.44 320 VAL A N 1
ATOM 2423 C CA . VAL A 1 320 ? -14.680 -9.096 9.989 1.00 93.44 320 VAL A CA 1
ATOM 2424 C C . VAL A 1 320 ? -16.061 -8.540 10.304 1.00 93.44 320 VAL A C 1
ATOM 2426 O O . VAL A 1 320 ? -16.986 -9.299 10.585 1.00 93.44 320 VAL A O 1
ATOM 2429 N N . PHE A 1 321 ? -16.196 -7.217 10.239 1.00 94.56 321 PHE A N 1
ATOM 2430 C CA . PHE A 1 321 ? -17.453 -6.508 10.468 1.00 94.56 321 PHE A CA 1
ATOM 2431 C C . PHE A 1 321 ? -17.728 -5.556 9.309 1.00 94.56 321 PHE A C 1
ATOM 2433 O O . PHE A 1 321 ? -16.874 -4.744 8.969 1.00 94.56 321 PHE A O 1
ATOM 2440 N N . ASP A 1 322 ? -18.924 -5.622 8.731 1.00 94.19 322 ASP A N 1
ATOM 2441 C CA . ASP A 1 322 ? -19.381 -4.647 7.741 1.00 94.19 322 ASP A CA 1
ATOM 2442 C C . ASP A 1 322 ? -20.277 -3.619 8.437 1.00 94.19 322 ASP A C 1
ATOM 2444 O O . ASP A 1 322 ? -21.260 -3.981 9.085 1.00 94.19 322 ASP A O 1
ATOM 2448 N N . ILE A 1 323 ? -19.944 -2.338 8.296 1.00 94.69 323 ILE A N 1
ATOM 2449 C CA . ILE A 1 323 ? -20.718 -1.221 8.841 1.00 94.69 323 ILE A CA 1
ATOM 2450 C C . ILE A 1 323 ? -21.331 -0.480 7.672 1.00 94.69 323 ILE A C 1
ATOM 2452 O O . ILE A 1 323 ? -20.617 0.004 6.793 1.00 94.69 323 ILE A O 1
ATOM 2456 N N . SER A 1 324 ? -22.655 -0.383 7.669 1.00 94.19 324 SER A N 1
ATOM 2457 C CA . SER A 1 324 ? -23.392 0.223 6.568 1.00 94.19 324 SER A CA 1
ATOM 2458 C C . SER A 1 324 ? -23.197 1.739 6.498 1.00 94.19 324 SER A C 1
ATOM 2460 O O . SER A 1 324 ? -22.976 2.426 7.502 1.00 94.19 324 SER A O 1
ATOM 2462 N N . THR A 1 325 ? -23.352 2.288 5.294 1.00 95.12 325 THR A N 1
ATOM 2463 C CA . THR A 1 325 ? -23.377 3.739 5.066 1.00 95.12 325 THR A CA 1
ATOM 2464 C C . THR A 1 325 ? -24.442 4.447 5.913 1.00 95.12 325 THR A C 1
ATOM 2466 O O . THR A 1 325 ? -24.192 5.550 6.402 1.00 95.12 325 THR A O 1
ATOM 2469 N N . ASP A 1 326 ? -25.600 3.818 6.128 1.00 94.12 326 ASP A N 1
ATOM 2470 C CA . ASP A 1 326 ? -26.712 4.399 6.888 1.00 94.12 326 ASP A CA 1
ATOM 2471 C C . ASP A 1 326 ? -26.356 4.599 8.363 1.00 94.12 326 ASP A C 1
ATOM 2473 O O . ASP A 1 326 ? -26.561 5.689 8.895 1.00 94.12 326 ASP A O 1
ATOM 2477 N N . GLN A 1 327 ? -25.726 3.607 8.997 1.00 91.81 327 GLN A N 1
ATOM 2478 C CA . GLN A 1 327 ? -25.243 3.705 10.384 1.00 91.81 327 GLN A CA 1
ATOM 2479 C C . GLN A 1 327 ? -24.186 4.793 10.545 1.00 91.81 327 GLN A C 1
ATOM 2481 O O . GLN A 1 327 ? -24.255 5.633 11.445 1.00 91.81 327 GLN A O 1
ATOM 2486 N N . ILE A 1 328 ? -23.221 4.825 9.623 1.00 95.88 328 ILE A N 1
ATOM 2487 C CA . ILE A 1 328 ? -22.181 5.856 9.605 1.00 95.88 328 ILE A CA 1
ATOM 2488 C C . ILE A 1 328 ? -22.830 7.242 9.498 1.00 95.88 328 ILE A C 1
ATOM 2490 O O . ILE A 1 328 ? -22.449 8.173 10.212 1.00 95.88 328 ILE A O 1
ATOM 2494 N N . ASN A 1 329 ? -23.816 7.395 8.614 1.00 96.62 329 ASN A N 1
ATOM 2495 C CA . ASN A 1 329 ? -24.505 8.662 8.406 1.00 96.62 329 ASN A CA 1
ATOM 2496 C C . ASN A 1 329 ? -25.403 9.046 9.585 1.00 96.62 329 ASN A C 1
ATOM 2498 O O . ASN A 1 329 ? -25.479 10.232 9.903 1.00 96.62 329 ASN A O 1
ATOM 2502 N N . ALA A 1 330 ? -26.033 8.090 10.268 1.00 95.00 330 ALA A N 1
ATOM 2503 C CA . ALA A 1 330 ? -26.832 8.350 11.462 1.00 95.00 330 ALA A CA 1
ATOM 2504 C C . ALA A 1 330 ? -26.002 9.066 12.539 1.00 95.00 330 ALA A C 1
ATOM 2506 O O . ALA A 1 330 ? -26.413 10.119 13.036 1.00 95.00 330 ALA A O 1
ATOM 2507 N N . LEU A 1 331 ? -24.787 8.579 12.805 1.00 95.06 331 LEU A N 1
ATOM 2508 C CA . LEU A 1 331 ? -23.876 9.190 13.775 1.00 95.06 331 LEU A CA 1
ATOM 2509 C C . LEU A 1 331 ? -23.219 10.474 13.283 1.00 95.06 331 LEU A C 1
ATOM 2511 O O . LEU A 1 331 ? -23.073 11.411 14.064 1.00 95.06 331 LEU A O 1
ATOM 2515 N N . LYS A 1 332 ? -22.887 10.585 11.990 1.00 97.94 332 LYS A N 1
ATOM 2516 C CA . LYS A 1 332 ? -22.468 11.879 11.417 1.00 97.94 332 LYS A CA 1
ATOM 2517 C C . LYS A 1 332 ? -23.543 12.945 11.599 1.00 97.94 332 LYS A C 1
ATOM 2519 O O . LYS A 1 332 ? -23.233 14.086 11.937 1.00 97.94 332 LYS A O 1
ATOM 2524 N N . ASN A 1 333 ? -24.802 12.573 11.384 1.00 97.69 333 ASN A N 1
ATOM 2525 C CA . ASN A 1 333 ? -25.939 13.467 11.546 1.00 97.69 333 ASN A CA 1
ATOM 2526 C C . ASN A 1 333 ? -26.167 13.810 13.020 1.00 97.69 333 ASN A C 1
ATOM 2528 O O . ASN A 1 333 ? -26.435 14.968 13.324 1.00 97.69 333 ASN A O 1
ATOM 2532 N N . GLN A 1 334 ? -26.029 12.846 13.936 1.00 96.62 334 GLN A N 1
ATOM 2533 C CA . GLN A 1 334 ? -26.069 13.113 15.376 1.00 96.62 334 GLN A CA 1
ATOM 2534 C C . GLN A 1 334 ? -24.979 14.105 15.787 1.00 96.62 334 GLN A C 1
ATOM 2536 O O . GLN A 1 334 ? -25.292 15.147 16.356 1.00 96.62 334 GLN A O 1
ATOM 2541 N N . PHE A 1 335 ? -23.729 13.833 15.409 1.00 97.75 335 PHE A N 1
ATOM 2542 C CA . PHE A 1 335 ? -22.599 14.719 15.664 1.00 97.75 335 PHE A CA 1
ATOM 2543 C C . PHE A 1 335 ? -22.861 16.137 15.143 1.00 97.75 335 PHE A C 1
ATOM 2545 O O . PHE A 1 335 ? -22.647 17.113 15.858 1.00 97.75 335 PHE A O 1
ATOM 2552 N N . CYS A 1 336 ? -23.383 16.262 13.920 1.00 98.00 336 CYS A N 1
ATOM 2553 C CA . CYS A 1 336 ? -23.707 17.557 13.328 1.00 98.00 336 CYS A CA 1
ATOM 2554 C C . CYS A 1 336 ? -24.826 18.299 14.065 1.00 98.00 336 CYS A C 1
ATOM 2556 O O . CYS A 1 336 ? -24.719 19.509 14.250 1.00 98.00 336 CYS A O 1
ATOM 2558 N N . ARG A 1 337 ? -25.866 17.595 14.529 1.00 97.81 337 ARG A N 1
ATOM 2559 C CA . ARG A 1 337 ? -26.949 18.199 15.320 1.00 97.81 337 ARG A CA 1
ATOM 2560 C C . ARG A 1 337 ? -26.471 18.712 16.676 1.00 97.81 337 ARG A C 1
ATOM 2562 O O . ARG A 1 337 ? -26.921 19.770 17.095 1.00 97.81 337 ARG A O 1
ATOM 2569 N N . GLU A 1 338 ? -25.593 17.973 17.349 1.00 97.75 338 GLU A N 1
ATOM 2570 C CA . GLU A 1 338 ? -25.147 18.304 18.709 1.00 97.75 338 GLU A CA 1
ATOM 2571 C C . GLU A 1 338 ? -24.031 19.358 18.733 1.00 97.75 338 GLU A C 1
ATOM 2573 O O . GLU A 1 338 ? -24.007 20.206 19.621 1.00 97.75 338 GLU A O 1
ATOM 2578 N N . THR A 1 339 ? -23.134 19.349 17.742 1.00 97.25 339 THR A N 1
ATOM 2579 C CA . THR A 1 339 ? -21.937 20.216 17.727 1.00 97.25 339 THR A CA 1
ATOM 2580 C C . THR A 1 339 ? -22.000 21.344 16.694 1.00 97.25 339 THR A C 1
ATOM 2582 O O . THR A 1 339 ? -21.186 22.267 16.725 1.00 97.25 339 THR A O 1
ATOM 2585 N N . GLY A 1 340 ? -22.913 21.263 15.720 1.00 97.19 340 GLY A N 1
ATOM 2586 C CA . GLY A 1 340 ? -22.930 22.142 14.546 1.00 97.19 340 GLY A CA 1
ATOM 2587 C C . GLY A 1 340 ? -21.792 21.887 13.544 1.00 97.19 340 GLY A C 1
ATOM 2588 O O . GLY A 1 340 ? -21.656 22.630 12.572 1.00 97.19 340 GLY A O 1
ATOM 2589 N N . GLN A 1 341 ? -20.965 20.854 13.745 1.00 96.69 341 GLN A N 1
ATOM 2590 C CA . GLN A 1 341 ? -19.799 20.548 12.909 1.00 96.69 341 GLN A CA 1
ATOM 2591 C C . GLN A 1 341 ? -19.978 19.262 12.088 1.00 96.69 341 GLN A C 1
ATOM 2593 O O . GLN A 1 341 ? -20.827 18.425 12.367 1.00 96.69 341 GLN A O 1
ATOM 2598 N N . LYS A 1 342 ? -19.144 19.066 11.059 1.00 96.69 342 LYS A N 1
ATOM 2599 C CA . LYS A 1 342 ? -19.091 17.809 10.290 1.00 96.69 342 LYS A CA 1
ATOM 2600 C C . LYS A 1 342 ? -17.964 16.911 10.796 1.00 96.69 342 LYS A C 1
ATOM 2602 O O . LYS A 1 342 ? -16.870 17.410 11.053 1.00 96.69 342 LYS A O 1
ATOM 2607 N N . CYS A 1 343 ? -18.191 15.599 10.830 1.00 97.50 343 CYS A N 1
ATOM 2608 C CA . CYS A 1 343 ? -17.162 14.586 11.079 1.00 97.50 343 CYS A CA 1
ATOM 2609 C C . CYS A 1 343 ? -16.987 13.632 9.883 1.00 97.50 343 CYS A C 1
ATOM 2611 O O . CYS A 1 343 ? -17.841 13.532 8.997 1.00 97.50 343 CYS A O 1
ATOM 2613 N N . SER A 1 344 ? -15.830 12.972 9.816 1.00 97.06 344 SER A N 1
ATOM 2614 C CA . SER A 1 344 ? -15.499 12.012 8.759 1.00 97.06 344 SER A CA 1
ATOM 2615 C C . SER A 1 344 ? -15.991 10.601 9.099 1.00 97.06 344 SER A C 1
ATOM 2617 O O . SER A 1 344 ? -16.239 10.287 10.260 1.00 97.06 344 SER A O 1
ATOM 2619 N N . THR A 1 345 ? -16.102 9.724 8.091 1.00 97.12 345 THR A N 1
ATOM 2620 C CA . THR A 1 345 ? -16.375 8.289 8.323 1.00 97.12 345 THR A CA 1
ATOM 2621 C C . THR A 1 345 ? -15.346 7.684 9.273 1.00 97.12 345 THR A C 1
ATOM 2623 O O . THR A 1 345 ? -15.721 6.980 10.202 1.00 97.12 345 THR A O 1
ATOM 2626 N N . PHE A 1 346 ? -14.067 8.022 9.081 1.00 97.12 346 PHE A N 1
ATOM 2627 C CA . PHE A 1 346 ? -12.992 7.567 9.953 1.00 97.12 346 PHE A CA 1
ATOM 2628 C C . PHE A 1 346 ? -13.236 7.957 11.412 1.00 97.12 346 PHE A C 1
ATOM 2630 O O . PHE A 1 346 ? -13.014 7.132 12.289 1.00 97.12 346 PHE A O 1
ATOM 2637 N N . ASP A 1 347 ? -13.694 9.188 11.683 1.00 97.56 347 ASP A N 1
ATOM 2638 C CA . ASP A 1 347 ? -13.913 9.642 13.063 1.00 97.56 347 ASP A CA 1
ATOM 2639 C C . ASP A 1 347 ? -14.998 8.796 13.747 1.00 97.56 347 ASP A C 1
ATOM 2641 O O . ASP A 1 347 ? -14.804 8.340 14.869 1.00 97.56 347 ASP A O 1
ATOM 2645 N N . VAL A 1 348 ? -16.105 8.535 13.044 1.00 97.50 348 VAL A N 1
ATOM 2646 C CA . VAL A 1 348 ? -17.238 7.745 13.555 1.00 97.50 348 VAL A CA 1
ATOM 2647 C C . VAL A 1 348 ? -16.853 6.284 13.775 1.00 97.50 348 VAL A C 1
ATOM 2649 O O . VAL A 1 348 ? -17.054 5.749 14.863 1.00 97.50 348 VAL A O 1
ATOM 2652 N N . VAL A 1 349 ? -16.292 5.638 12.750 1.00 97.50 349 VAL A N 1
ATOM 2653 C CA . VAL A 1 349 ? -15.968 4.206 12.794 1.00 97.50 349 VAL A CA 1
ATOM 2654 C C . VAL A 1 349 ? -14.855 3.935 13.811 1.00 97.50 349 VAL A C 1
ATOM 2656 O O . VAL A 1 349 ? -14.932 2.961 14.558 1.00 97.50 349 VAL A O 1
ATOM 2659 N N . THR A 1 350 ? -13.863 4.826 13.913 1.00 97.94 350 THR A N 1
ATOM 2660 C CA . THR A 1 350 ? -12.783 4.687 14.901 1.00 97.94 350 THR A CA 1
ATOM 2661 C C . THR A 1 350 ? -13.302 4.887 16.320 1.00 97.94 350 THR A C 1
ATOM 2663 O O . THR A 1 350 ? -12.958 4.094 17.195 1.00 97.94 350 THR A O 1
ATOM 2666 N N . ALA A 1 351 ? -14.147 5.900 16.553 1.00 97.62 351 ALA A N 1
ATOM 2667 C CA . ALA A 1 351 ? -14.748 6.139 17.865 1.00 97.62 351 ALA A CA 1
ATOM 2668 C C . ALA A 1 351 ? -15.542 4.917 18.332 1.00 97.62 351 ALA A C 1
ATOM 2670 O O . ALA A 1 351 ? -15.273 4.382 19.405 1.00 97.62 351 ALA A O 1
ATOM 2671 N N . MET A 1 352 ? -16.443 4.420 17.481 1.00 96.31 352 MET A N 1
ATOM 2672 C CA . MET A 1 352 ? -17.204 3.201 17.738 1.00 96.31 352 MET A CA 1
ATOM 2673 C C . MET A 1 352 ? -16.289 2.033 18.097 1.00 96.31 352 MET A C 1
ATOM 2675 O O . MET A 1 352 ? -16.482 1.409 19.138 1.00 96.31 352 MET A O 1
ATOM 2679 N N . LEU A 1 353 ? -15.326 1.715 17.228 1.00 97.94 353 LEU A N 1
ATOM 2680 C CA . LEU A 1 353 ? -14.472 0.543 17.389 1.00 97.94 353 LEU A CA 1
ATOM 2681 C C . LEU A 1 353 ? -13.705 0.620 18.711 1.00 97.94 353 LEU A C 1
ATOM 2683 O O . LEU A 1 353 ? -13.623 -0.365 19.445 1.00 97.94 353 LEU A O 1
ATOM 2687 N N . TRP A 1 354 ? -13.171 1.800 19.027 1.00 98.00 354 TRP A N 1
ATOM 2688 C CA . TRP A 1 354 ? -12.421 2.026 20.252 1.00 98.00 354 TRP A CA 1
ATOM 2689 C C . TRP A 1 354 ? -13.303 1.873 21.494 1.00 98.00 354 TRP A C 1
ATOM 2691 O O . TRP A 1 354 ? -12.891 1.220 22.454 1.00 98.00 354 TRP A O 1
ATOM 2701 N N . GLN A 1 355 ? -14.537 2.382 21.459 1.00 97.62 355 GLN A N 1
ATOM 2702 C CA . GLN A 1 355 ? -15.507 2.214 22.543 1.00 97.62 355 GLN A CA 1
ATOM 2703 C C . GLN A 1 355 ? -15.943 0.756 22.727 1.00 97.62 355 GLN A C 1
ATOM 2705 O O . GLN A 1 355 ? -15.848 0.234 23.838 1.00 97.62 355 GLN A O 1
ATOM 2710 N N . CYS A 1 356 ? -16.363 0.091 21.646 1.00 97.62 356 CYS A N 1
ATOM 2711 C CA . CYS A 1 356 ? -16.803 -1.307 21.661 1.00 97.62 356 CYS A CA 1
ATOM 2712 C C . CYS A 1 356 ? -15.699 -2.220 22.194 1.00 97.62 356 CYS A C 1
ATOM 2714 O O . CYS A 1 356 ? -15.924 -3.027 23.093 1.00 97.62 356 CYS A O 1
ATOM 2716 N N . ARG A 1 357 ? -14.466 -2.035 21.704 1.00 97.81 357 ARG A N 1
ATOM 2717 C CA . ARG A 1 357 ? -13.305 -2.778 22.194 1.00 97.81 357 ARG A CA 1
ATOM 2718 C C . ARG A 1 357 ? -13.045 -2.505 23.671 1.00 97.81 357 ARG A C 1
ATOM 2720 O O . ARG A 1 357 ? -12.842 -3.454 24.416 1.00 97.81 357 ARG A O 1
ATOM 2727 N N . THR A 1 358 ? -13.056 -1.240 24.098 1.00 98.06 358 THR A N 1
ATOM 2728 C CA . THR A 1 358 ? -12.787 -0.869 25.499 1.00 98.06 358 THR A CA 1
ATOM 2729 C C . THR A 1 358 ? -13.773 -1.536 26.455 1.00 98.06 358 THR A C 1
ATOM 2731 O O . THR A 1 358 ? -13.352 -2.083 27.473 1.00 98.06 358 THR A O 1
ATOM 2734 N N . ARG A 1 359 ? -15.069 -1.538 26.117 1.00 97.75 359 ARG A N 1
ATOM 2735 C CA . ARG A 1 359 ? -16.095 -2.219 26.918 1.00 97.75 359 ARG A CA 1
ATOM 2736 C C . ARG A 1 359 ? -15.902 -3.733 26.926 1.00 97.75 359 ARG A C 1
ATOM 2738 O O . ARG A 1 359 ? -15.934 -4.336 27.992 1.00 97.75 359 ARG A O 1
ATOM 2745 N N . ALA A 1 360 ? -15.613 -4.326 25.770 1.00 97.62 360 ALA A N 1
ATOM 2746 C CA . ALA A 1 360 ? -15.444 -5.769 25.634 1.00 97.62 360 ALA A CA 1
ATOM 2747 C C . ALA A 1 360 ? -14.236 -6.338 26.392 1.00 97.62 360 ALA A C 1
ATOM 2749 O O . ALA A 1 360 ? -14.342 -7.407 26.987 1.00 97.62 360 ALA A O 1
ATOM 2750 N N . ILE A 1 361 ? -13.090 -5.645 26.374 1.00 97.00 361 ILE A N 1
ATOM 2751 C CA . ILE A 1 361 ? -11.888 -6.108 27.090 1.00 97.00 361 ILE A CA 1
ATOM 2752 C C . ILE A 1 361 ? -11.947 -5.820 28.595 1.00 97.00 361 ILE A C 1
ATOM 2754 O O . ILE A 1 361 ? -11.168 -6.388 29.349 1.00 97.00 361 ILE A O 1
ATOM 2758 N N . SER A 1 362 ? -12.836 -4.913 29.022 1.00 96.25 362 SER A N 1
ATOM 2759 C CA . SER A 1 362 ? -13.160 -4.627 30.424 1.00 96.25 362 SER A CA 1
ATOM 2760 C C . SER A 1 362 ? -11.944 -4.514 31.365 1.00 96.25 362 SER A C 1
ATOM 2762 O O . SER A 1 362 ? -11.967 -5.008 32.497 1.00 96.25 362 SER A O 1
ATOM 2764 N N . LEU A 1 363 ? -10.878 -3.839 30.919 1.00 95.62 363 LEU A N 1
ATOM 2765 C CA . LEU A 1 363 ? -9.744 -3.508 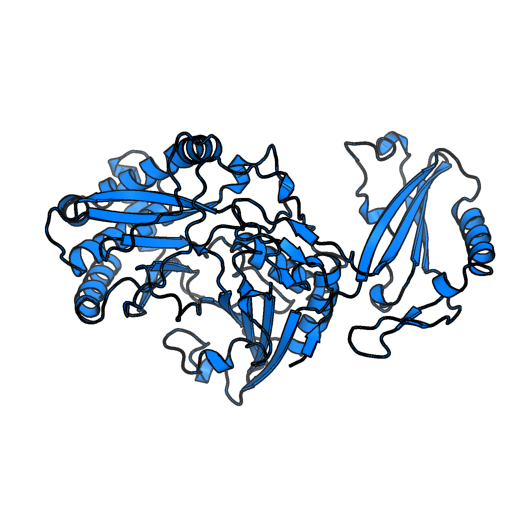31.786 1.00 95.62 363 LEU A CA 1
ATOM 2766 C C . LEU A 1 363 ? -10.196 -2.600 32.944 1.00 95.62 363 LEU A C 1
ATOM 2768 O O . LEU A 1 363 ? -11.281 -2.015 32.920 1.00 95.62 363 LEU A O 1
ATOM 2772 N N . GLY A 1 364 ? -9.353 -2.459 33.973 1.00 96.56 364 GLY A N 1
ATOM 2773 C CA . GLY A 1 364 ? -9.661 -1.604 35.122 1.00 96.56 364 GLY A CA 1
ATOM 2774 C C . GLY A 1 364 ? -10.072 -0.182 34.695 1.00 96.56 364 GLY A C 1
ATOM 2775 O O . GLY A 1 364 ? -9.546 0.340 33.715 1.00 96.56 364 GLY A O 1
ATOM 2776 N N . PRO A 1 365 ? -10.968 0.505 35.428 1.00 93.75 365 PRO A N 1
ATOM 2777 C CA . PRO A 1 365 ? -11.547 1.786 34.993 1.00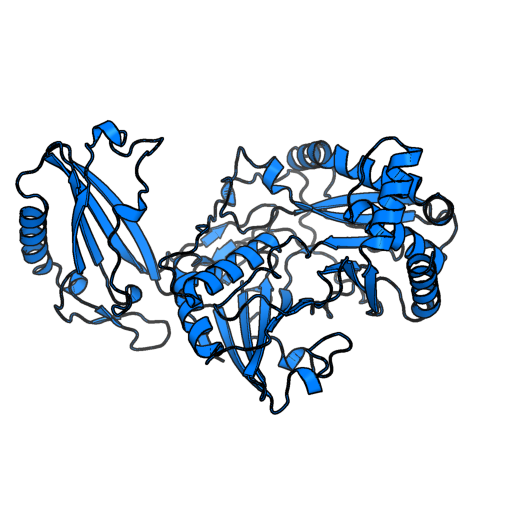 93.75 365 PRO A CA 1
ATOM 2778 C C . PRO A 1 365 ? -10.515 2.910 34.793 1.00 93.75 365 PRO A C 1
ATOM 2780 O O . PRO A 1 365 ? -10.782 3.881 34.080 1.00 93.75 365 PRO A O 1
ATOM 2783 N N . HIS A 1 366 ? -9.347 2.777 35.425 1.00 96.06 366 HIS A N 1
ATOM 2784 C CA . HIS A 1 366 ? -8.208 3.689 35.325 1.00 96.06 366 HIS A CA 1
ATOM 2785 C C . HIS A 1 366 ? -7.092 3.184 34.402 1.00 96.06 366 HIS A C 1
ATOM 2787 O O . HIS A 1 366 ? -6.034 3.800 34.346 1.00 96.06 366 HIS A O 1
ATOM 2793 N N . ALA A 1 367 ? -7.302 2.060 33.711 1.00 96.62 367 ALA A N 1
ATOM 2794 C CA . ALA A 1 367 ? -6.361 1.570 32.718 1.00 96.62 367 ALA A CA 1
ATOM 2795 C C . ALA A 1 367 ? -6.255 2.574 31.566 1.00 96.62 367 ALA A C 1
ATOM 2797 O O . ALA A 1 367 ? -7.253 3.182 31.154 1.00 96.62 367 ALA A O 1
ATOM 2798 N N . ASP A 1 368 ? -5.040 2.734 31.060 1.00 96.19 368 ASP A N 1
ATOM 2799 C CA . ASP A 1 368 ? -4.765 3.594 29.926 1.00 96.19 368 ASP A CA 1
ATOM 2800 C C . ASP A 1 368 ? -5.178 2.895 28.627 1.00 96.19 368 ASP A C 1
ATOM 2802 O O . ASP A 1 368 ? -4.738 1.792 28.306 1.00 96.19 368 ASP A O 1
ATOM 2806 N N . MET A 1 369 ? -6.055 3.556 27.879 1.00 97.00 369 MET A N 1
ATOM 2807 C CA . MET A 1 369 ? -6.478 3.149 26.549 1.00 97.00 369 MET A CA 1
ATOM 2808 C C . MET A 1 369 ? -5.769 4.029 25.534 1.00 97.00 369 MET A C 1
ATOM 2810 O O . MET A 1 369 ? -5.888 5.259 25.568 1.00 97.00 369 MET A O 1
ATOM 2814 N N . HIS A 1 370 ? -5.051 3.390 24.618 1.00 96.69 370 HIS A N 1
ATOM 2815 C CA . HIS A 1 370 ? -4.300 4.065 23.571 1.00 96.69 370 HIS A CA 1
ATOM 2816 C C . HIS A 1 370 ? -4.961 3.816 22.219 1.00 96.69 370 HIS A C 1
ATOM 2818 O O . HIS A 1 370 ? -5.286 2.682 21.877 1.00 96.69 370 HIS A O 1
ATOM 2824 N N . LEU A 1 371 ? -5.150 4.876 21.440 1.00 97.12 371 LEU A N 1
ATOM 2825 C CA . LEU A 1 371 ? -5.595 4.793 20.055 1.00 97.12 371 LEU A CA 1
ATOM 2826 C C . LEU A 1 371 ? -4.503 5.364 19.156 1.00 97.12 371 LEU A C 1
ATOM 2828 O O . LEU A 1 371 ? -4.188 6.551 19.235 1.00 97.12 371 LEU A O 1
ATOM 2832 N N . GLY A 1 372 ? -3.941 4.503 18.316 1.00 95.19 372 GLY A N 1
ATOM 2833 C CA . GLY A 1 372 ? -2.986 4.846 17.277 1.00 95.19 372 GLY A CA 1
ATOM 2834 C C . GLY A 1 372 ? -3.641 4.844 15.898 1.00 95.19 372 GLY A C 1
ATOM 2835 O O . GLY A 1 372 ? -4.497 4.002 15.630 1.00 95.19 372 GLY A O 1
ATOM 2836 N N . PHE A 1 373 ? -3.238 5.734 14.992 1.00 94.94 373 PHE A N 1
ATOM 2837 C CA . PHE A 1 373 ? -3.588 5.590 13.576 1.00 94.94 373 PHE A CA 1
ATOM 2838 C C . PHE A 1 373 ? -2.548 6.173 12.624 1.00 94.94 373 PHE A C 1
ATOM 2840 O O . PHE A 1 373 ? -1.911 7.185 12.911 1.00 94.94 373 PHE A O 1
ATOM 2847 N N . ALA A 1 374 ? -2.401 5.529 11.468 1.00 93.12 374 ALA A N 1
ATOM 2848 C CA . ALA A 1 374 ? -1.485 5.941 10.411 1.00 93.12 374 ALA A CA 1
ATOM 2849 C C . ALA A 1 374 ? -2.032 7.164 9.654 1.00 93.12 374 ALA A C 1
ATOM 2851 O O . ALA A 1 374 ? -3.100 7.091 9.043 1.00 93.12 374 ALA A O 1
ATOM 2852 N N . ALA A 1 375 ? -1.310 8.288 9.670 1.00 94.31 375 ALA A N 1
ATOM 2853 C CA . ALA A 1 375 ? -1.719 9.513 8.988 1.00 94.31 375 ALA A CA 1
ATOM 2854 C C . ALA A 1 375 ? -0.763 9.885 7.843 1.00 94.31 375 ALA A C 1
ATOM 2856 O O . ALA A 1 375 ? 0.448 9.953 8.020 1.00 94.31 375 ALA A O 1
ATOM 2857 N N . ASN A 1 376 ? -1.306 10.174 6.658 1.00 94.69 376 ASN A N 1
ATOM 2858 C CA . ASN A 1 376 ? -0.510 10.558 5.489 1.00 94.69 376 ASN A CA 1
ATOM 2859 C C . ASN A 1 376 ? 0.113 11.957 5.662 1.00 94.69 376 ASN A C 1
ATOM 2861 O O . ASN A 1 376 ? -0.593 12.966 5.613 1.00 94.69 376 ASN A O 1
ATOM 2865 N N . ALA A 1 377 ? 1.436 12.021 5.791 1.00 94.88 377 ALA A N 1
ATOM 2866 C CA . ALA A 1 377 ? 2.216 13.238 5.990 1.00 94.88 377 ALA A CA 1
ATOM 2867 C C . ALA A 1 377 ? 2.728 13.885 4.689 1.00 94.88 377 ALA A C 1
ATOM 2869 O O . ALA A 1 377 ? 3.284 14.979 4.750 1.00 94.88 377 ALA A O 1
ATOM 2870 N N . ARG A 1 378 ? 2.497 13.295 3.501 1.00 94.75 378 ARG A N 1
ATOM 2871 C CA . ARG A 1 378 ? 2.981 13.850 2.210 1.00 94.75 378 ARG A CA 1
ATOM 2872 C C . ARG A 1 378 ? 2.614 15.321 2.017 1.00 94.75 378 ARG A C 1
ATOM 2874 O O . ARG A 1 378 ? 3.415 16.121 1.549 1.00 94.75 378 ARG A O 1
ATOM 2881 N N . HIS A 1 379 ? 1.398 15.698 2.412 1.00 93.94 379 HIS A N 1
ATOM 2882 C CA . HIS A 1 379 ? 0.901 17.069 2.278 1.00 93.94 379 HIS A CA 1
ATOM 2883 C C . HIS A 1 379 ? 1.666 18.094 3.136 1.00 93.94 379 HIS A C 1
ATOM 2885 O O . HIS A 1 379 ? 1.679 19.274 2.788 1.00 93.94 379 HIS A O 1
ATOM 2891 N N . LEU A 1 380 ? 2.319 17.652 4.215 1.00 94.44 380 LEU A N 1
ATOM 2892 C CA . LEU A 1 380 ? 3.175 18.475 5.076 1.00 94.44 380 LEU A CA 1
ATOM 2893 C C . LEU A 1 380 ? 4.585 18.654 4.489 1.00 94.44 380 LEU A C 1
ATOM 2895 O O . LEU A 1 380 ? 5.327 19.523 4.932 1.00 94.44 380 LEU A O 1
ATOM 2899 N N . LEU A 1 381 ? 4.932 17.872 3.462 1.00 93.12 381 LEU A N 1
ATOM 2900 C CA . LEU A 1 381 ? 6.237 17.862 2.800 1.00 93.12 381 LEU A CA 1
ATOM 2901 C C . LEU A 1 381 ? 6.210 18.504 1.402 1.00 93.12 381 LEU A C 1
ATOM 2903 O O . LEU A 1 381 ? 7.179 18.382 0.663 1.00 93.12 381 LEU A O 1
ATOM 2907 N N . ARG A 1 382 ? 5.146 19.232 1.024 1.00 87.31 382 ARG A N 1
ATOM 2908 C CA . ARG A 1 382 ? 4.968 19.837 -0.321 1.00 87.31 382 ARG A CA 1
ATOM 2909 C C . ARG A 1 382 ? 6.063 20.822 -0.766 1.00 87.31 382 ARG A C 1
ATOM 2911 O O . ARG A 1 382 ? 6.102 21.176 -1.937 1.00 87.31 382 ARG A O 1
ATOM 2918 N N . GLY A 1 383 ? 6.907 21.297 0.151 1.00 88.19 383 GLY A N 1
ATOM 2919 C CA . GLY A 1 383 ? 8.079 22.125 -0.168 1.00 88.19 383 GLY A CA 1
ATOM 2920 C C . GLY A 1 383 ? 9.376 21.335 -0.385 1.00 88.19 383 GLY A C 1
ATOM 2921 O O . GLY A 1 383 ? 10.362 21.916 -0.823 1.00 88.19 383 GLY A O 1
ATOM 2922 N N . LEU A 1 384 ? 9.381 20.039 -0.062 1.00 90.94 384 LEU A N 1
ATOM 2923 C CA . LEU A 1 384 ? 10.547 19.151 -0.117 1.00 90.94 384 LEU A CA 1
ATOM 2924 C C . LEU A 1 384 ? 10.359 18.029 -1.144 1.00 90.94 384 LEU A C 1
ATOM 2926 O O . LEU A 1 384 ? 11.295 17.672 -1.850 1.00 90.94 384 LEU A O 1
ATOM 2930 N N . LEU A 1 385 ? 9.143 17.491 -1.234 1.00 93.19 385 LEU A N 1
ATOM 2931 C CA . LEU A 1 385 ? 8.768 16.411 -2.137 1.00 93.19 385 LEU A CA 1
ATOM 2932 C C . LEU A 1 385 ? 7.937 16.936 -3.317 1.00 93.19 385 LEU A C 1
ATOM 2934 O O . LEU A 1 385 ? 7.219 17.932 -3.172 1.00 93.19 385 LEU A O 1
ATOM 2938 N N . PRO A 1 386 ? 7.980 16.256 -4.478 1.00 89.44 386 PRO A N 1
ATOM 2939 C CA . PRO A 1 386 ? 7.066 16.538 -5.579 1.00 89.44 386 PRO A CA 1
ATOM 2940 C C . PRO A 1 386 ? 5.606 16.313 -5.157 1.00 89.44 386 PRO A C 1
ATOM 2942 O O . PRO A 1 386 ? 5.314 15.576 -4.214 1.00 89.44 386 PRO A O 1
ATOM 2945 N N . GLN A 1 387 ? 4.672 16.938 -5.880 1.00 84.69 387 GLN A N 1
ATOM 2946 C CA . GLN A 1 387 ? 3.239 16.796 -5.592 1.00 84.69 387 GLN A CA 1
ATOM 2947 C C . GLN A 1 387 ? 2.729 15.363 -5.811 1.00 84.69 387 GLN A C 1
ATOM 2949 O O . GLN A 1 387 ? 1.823 14.932 -5.101 1.00 84.69 387 GLN A O 1
ATOM 2954 N N . GLU A 1 388 ? 3.329 14.637 -6.757 1.00 91.44 388 GLU A N 1
ATOM 2955 C CA . GLU A 1 388 ? 2.974 13.268 -7.136 1.00 91.44 388 GLU A CA 1
ATOM 2956 C C . GLU A 1 388 ? 4.236 12.430 -7.391 1.00 91.44 388 GLU A C 1
ATOM 2958 O O . GLU A 1 388 ? 5.340 12.963 -7.530 1.00 91.44 388 GLU A O 1
ATOM 2963 N N . GLY A 1 389 ? 4.080 11.106 -7.439 1.00 95.12 389 GLY A N 1
ATOM 2964 C CA . GLY A 1 389 ? 5.133 10.175 -7.851 1.00 95.12 389 GLY A CA 1
ATOM 2965 C C . GLY A 1 389 ? 6.020 9.634 -6.734 1.00 95.12 389 GLY A C 1
ATOM 2966 O O . GLY A 1 389 ? 6.576 8.543 -6.890 1.00 95.12 389 GLY A O 1
ATOM 2967 N N . PHE A 1 390 ? 6.124 10.325 -5.594 1.00 97.19 390 PHE A N 1
ATOM 2968 C CA . PHE A 1 390 ? 6.864 9.814 -4.439 1.00 97.19 390 PHE A CA 1
ATOM 2969 C C . PHE A 1 390 ? 6.178 8.587 -3.819 1.00 97.19 390 PHE A C 1
ATOM 2971 O O . PHE A 1 390 ? 5.097 8.683 -3.227 1.00 97.19 390 PHE A O 1
ATOM 2978 N N . TYR A 1 391 ? 6.853 7.440 -3.908 1.00 97.19 391 TYR A N 1
ATOM 2979 C CA . TYR A 1 391 ? 6.321 6.135 -3.502 1.00 97.19 391 TYR A CA 1
ATOM 2980 C C . TYR A 1 391 ? 6.944 5.567 -2.214 1.00 97.19 391 TYR A C 1
ATOM 2982 O O . TYR A 1 391 ? 6.651 4.432 -1.849 1.00 97.19 391 TYR A O 1
ATOM 2990 N N . GLY A 1 392 ? 7.811 6.326 -1.534 1.00 96.62 392 GLY A N 1
ATOM 2991 C CA . GLY A 1 392 ? 8.365 5.943 -0.230 1.00 96.62 392 GLY A CA 1
ATOM 2992 C C . GLY A 1 392 ? 7.412 6.196 0.934 1.00 96.62 392 GLY A C 1
ATOM 2993 O O . GLY A 1 392 ? 6.268 6.610 0.736 1.00 96.62 392 GLY A O 1
ATOM 2994 N N . ASN A 1 393 ? 7.889 5.975 2.158 1.00 95.88 393 ASN A N 1
ATOM 2995 C CA . ASN A 1 393 ? 7.083 6.182 3.354 1.00 95.88 393 ASN A CA 1
ATOM 2996 C C . ASN A 1 393 ? 6.873 7.668 3.653 1.00 95.88 393 ASN A C 1
ATOM 2998 O O . ASN A 1 393 ? 7.811 8.457 3.739 1.00 95.88 393 ASN A O 1
ATOM 3002 N N . CYS A 1 394 ? 5.615 8.042 3.870 1.00 94.75 394 CYS A N 1
ATOM 3003 C CA . CYS A 1 394 ? 5.214 9.342 4.405 1.00 94.75 394 CYS A CA 1
ATOM 3004 C C . CYS A 1 394 ? 4.032 9.164 5.364 1.00 94.75 394 CYS A C 1
ATOM 3006 O O . CYS A 1 394 ? 2.980 9.790 5.209 1.00 94.75 394 CYS A O 1
ATOM 3008 N N . VAL A 1 395 ? 4.187 8.272 6.340 1.00 93.25 395 VAL A N 1
ATOM 3009 C CA . VAL A 1 395 ? 3.151 7.932 7.321 1.00 93.25 395 VAL A CA 1
ATOM 3010 C C . VAL A 1 395 ? 3.588 8.414 8.691 1.00 93.25 395 VAL A C 1
ATOM 3012 O O . VAL A 1 395 ? 4.590 7.944 9.189 1.00 93.25 395 VAL A O 1
ATOM 3015 N N . TYR A 1 396 ? 2.837 9.309 9.322 1.00 93.38 396 TYR A N 1
ATOM 3016 C CA . TYR A 1 396 ? 3.066 9.727 10.703 1.00 93.38 396 TYR A CA 1
ATOM 3017 C C . TYR A 1 396 ? 2.068 9.024 11.640 1.00 93.38 396 TYR A C 1
ATOM 3019 O O . TYR A 1 396 ? 0.856 9.157 11.426 1.00 93.38 396 TYR A O 1
ATOM 3027 N N . PRO A 1 397 ? 2.521 8.282 12.667 1.00 92.00 397 PRO A N 1
ATOM 3028 C CA . PRO A 1 397 ? 1.634 7.683 13.656 1.00 92.00 397 PRO A CA 1
ATOM 3029 C C . PRO A 1 397 ? 1.039 8.756 14.568 1.00 92.00 397 PRO A C 1
ATOM 3031 O O . PRO A 1 397 ? 1.745 9.459 15.286 1.00 92.00 397 PRO A O 1
ATOM 3034 N N . MET A 1 398 ? -0.283 8.871 14.564 1.00 94.00 398 MET A N 1
ATOM 3035 C CA . MET A 1 398 ? -1.014 9.686 15.530 1.00 94.00 398 MET A CA 1
ATOM 3036 C C . MET A 1 398 ? -1.344 8.848 16.757 1.00 94.00 398 MET A C 1
ATOM 3038 O O . MET A 1 398 ? -1.786 7.714 16.602 1.00 94.00 398 MET A O 1
ATOM 3042 N N . GLY A 1 399 ? -1.188 9.412 17.957 1.00 92.94 399 GLY A N 1
ATOM 3043 C CA . GLY A 1 399 ? -1.499 8.743 19.221 1.00 92.94 399 GLY A CA 1
ATOM 3044 C C . GLY A 1 399 ? -2.454 9.552 20.098 1.00 92.94 399 GLY A C 1
ATOM 3045 O O . GLY A 1 399 ? -2.283 10.758 20.274 1.00 92.94 399 GLY A O 1
ATOM 3046 N N . ILE A 1 400 ? -3.449 8.879 20.672 1.00 94.12 400 ILE A N 1
ATOM 3047 C CA . ILE A 1 400 ? -4.390 9.420 21.661 1.00 94.12 400 ILE A CA 1
ATOM 3048 C C . ILE A 1 400 ? -4.370 8.516 22.889 1.00 94.12 400 ILE A C 1
ATOM 3050 O O . ILE A 1 400 ? -4.315 7.295 22.758 1.00 94.12 400 ILE A O 1
ATOM 3054 N N . LYS A 1 401 ? -4.440 9.113 24.080 1.00 95.31 401 LYS A N 1
ATOM 3055 C CA . LYS A 1 401 ? -4.490 8.411 25.364 1.00 95.31 401 LYS A CA 1
ATOM 3056 C C . LYS A 1 401 ? -5.688 8.890 26.179 1.00 95.31 401 LYS A C 1
ATOM 3058 O O . LYS A 1 401 ? -5.874 10.095 26.343 1.00 95.31 401 LYS A O 1
ATOM 3063 N N . ALA A 1 402 ? -6.466 7.960 26.722 1.00 96.69 402 ALA A N 1
ATOM 3064 C CA . ALA A 1 402 ? -7.563 8.247 27.644 1.00 96.69 402 ALA A CA 1
ATOM 3065 C C . ALA A 1 402 ? -7.777 7.082 28.620 1.00 96.69 402 ALA A C 1
ATOM 3067 O O . ALA A 1 402 ? -7.375 5.959 28.350 1.00 96.69 402 ALA A O 1
ATOM 3068 N N . ASN A 1 403 ? -8.426 7.329 29.760 1.00 97.06 403 ASN A N 1
ATOM 3069 C CA . ASN A 1 403 ? -8.758 6.254 30.703 1.00 97.06 403 ASN A CA 1
ATOM 3070 C C . ASN A 1 403 ? -9.919 5.399 30.171 1.00 97.06 403 ASN A C 1
ATOM 3072 O O . ASN A 1 403 ? -10.871 5.946 29.605 1.00 97.06 403 ASN A O 1
ATOM 3076 N N . ALA A 1 404 ? -9.907 4.096 30.462 1.00 97.56 404 ALA A N 1
ATOM 3077 C CA . ALA A 1 404 ? -10.958 3.155 30.067 1.00 97.56 404 ALA A CA 1
ATOM 3078 C C . ALA A 1 404 ? -12.370 3.628 30.452 1.00 97.56 404 ALA A C 1
ATOM 3080 O O . ALA A 1 404 ? -13.274 3.586 29.620 1.00 97.56 404 ALA A O 1
ATOM 3081 N N . ARG A 1 405 ? -12.559 4.178 31.663 1.00 97.06 405 ARG A N 1
ATOM 3082 C CA . ARG A 1 405 ? -13.858 4.728 32.104 1.00 97.06 405 ARG A CA 1
ATOM 3083 C C . ARG A 1 405 ? -14.379 5.877 31.237 1.00 97.06 405 ARG A C 1
ATOM 3085 O O . ARG A 1 405 ? -15.586 6.026 31.107 1.00 97.06 405 ARG A O 1
ATOM 3092 N N . ILE A 1 406 ? -13.480 6.697 30.682 1.00 97.06 406 ILE A N 1
ATOM 3093 C CA . ILE A 1 406 ? -13.852 7.833 29.830 1.00 97.06 406 ILE A CA 1
ATOM 3094 C C . ILE A 1 406 ? -14.328 7.275 28.496 1.00 97.06 406 ILE A C 1
ATOM 3096 O O . ILE A 1 406 ? -15.448 7.537 28.090 1.00 97.06 406 ILE A O 1
ATOM 3100 N N . ILE A 1 407 ? -13.525 6.421 27.859 1.00 97.31 407 ILE A N 1
ATOM 3101 C CA . ILE A 1 407 ? -13.868 5.861 26.547 1.00 97.31 407 ILE A CA 1
ATOM 3102 C C . ILE A 1 407 ? -15.134 5.002 26.612 1.00 97.31 407 ILE A C 1
ATOM 3104 O O . ILE A 1 407 ? -16.018 5.148 25.770 1.00 97.31 407 ILE A O 1
ATOM 3108 N N . ALA A 1 408 ? -15.267 4.152 27.630 1.00 96.44 408 ALA A N 1
ATOM 3109 C CA . ALA A 1 408 ? -16.442 3.303 27.798 1.00 96.44 408 ALA A CA 1
ATOM 3110 C C . ALA A 1 408 ? -17.718 4.088 28.149 1.00 96.44 408 ALA A C 1
ATOM 3112 O O . ALA A 1 408 ? -18.796 3.691 27.709 1.00 96.44 408 ALA A O 1
ATOM 3113 N N . GLY A 1 409 ? -17.599 5.159 28.947 1.00 94.88 409 GLY A N 1
ATOM 3114 C CA . GLY A 1 409 ? -18.733 5.906 29.503 1.00 94.88 409 GLY A CA 1
ATOM 3115 C C . GLY A 1 409 ? -19.149 7.162 28.730 1.00 94.88 409 GLY A C 1
ATOM 3116 O O . GLY A 1 409 ? -20.244 7.665 28.967 1.00 94.88 409 GLY A O 1
ATOM 3117 N N . SER A 1 410 ? -18.302 7.671 27.833 1.00 96.81 410 SER A N 1
ATOM 3118 C CA . SER A 1 410 ? -18.595 8.850 27.013 1.00 96.81 410 SER A CA 1
ATOM 3119 C C . SER A 1 410 ? -19.608 8.575 25.905 1.00 96.81 410 SER A C 1
ATOM 3121 O O . SER A 1 410 ? -19.754 7.448 25.420 1.00 96.81 410 SER A O 1
ATOM 3123 N N . SER A 1 411 ? -20.273 9.634 25.445 1.00 96.00 411 SER A N 1
ATOM 3124 C CA . SER A 1 411 ? -21.102 9.548 24.242 1.00 96.00 411 SER A CA 1
ATOM 3125 C C . SER A 1 411 ? -20.228 9.311 22.996 1.00 96.00 411 SER A C 1
ATOM 3127 O O . SER A 1 411 ? -19.055 9.702 22.976 1.00 96.00 411 SER A O 1
ATOM 3129 N N . PRO A 1 412 ? -20.773 8.726 21.911 1.00 94.94 412 PRO A N 1
ATOM 3130 C CA . PRO A 1 412 ? -20.037 8.613 20.652 1.00 94.94 412 PRO A CA 1
ATOM 3131 C C . PRO A 1 412 ? -19.539 9.968 20.130 1.00 94.94 412 PRO A C 1
ATOM 3133 O O . PRO A 1 412 ? -18.449 10.048 19.570 1.00 94.94 412 PRO A O 1
ATOM 3136 N N . VAL A 1 413 ? -20.310 11.042 20.346 1.00 97.06 413 VAL A N 1
ATOM 3137 C CA . VAL A 1 413 ? -19.954 12.410 19.940 1.00 97.06 413 VAL A CA 1
ATOM 3138 C C . VAL A 1 413 ? -18.696 12.889 20.662 1.00 97.06 413 VAL A C 1
ATOM 3140 O O . VAL A 1 413 ? -17.776 13.359 19.999 1.00 97.06 413 VAL A O 1
ATOM 3143 N N . GLU A 1 414 ? -18.596 12.687 21.977 1.00 97.75 414 GLU A N 1
ATOM 3144 C CA . GLU A 1 414 ? -17.411 13.070 22.759 1.00 97.75 414 GLU A CA 1
ATOM 3145 C C . GLU A 1 414 ? -16.152 12.324 22.287 1.00 97.75 414 GLU A C 1
ATOM 3147 O O . GLU A 1 414 ? -15.085 12.919 22.126 1.00 97.75 414 GLU A O 1
ATOM 3152 N N . VAL A 1 415 ? -16.261 11.023 21.993 1.00 98.00 415 VAL A N 1
ATOM 3153 C CA . VAL A 1 415 ? -15.117 10.239 21.492 1.00 98.00 415 VAL A CA 1
ATOM 3154 C C . VAL A 1 415 ? -14.724 10.666 20.070 1.00 98.00 415 VAL A C 1
ATOM 3156 O O . VAL A 1 415 ? -13.533 10.746 19.757 1.00 98.00 415 VAL A O 1
ATOM 3159 N N . ILE A 1 416 ? -15.695 11.019 19.220 1.00 98.31 416 ILE A N 1
ATOM 3160 C CA . ILE A 1 416 ? -15.437 11.625 17.904 1.00 98.31 416 ILE A CA 1
ATOM 3161 C C . ILE A 1 416 ? -14.676 12.952 18.060 1.00 98.31 416 ILE A C 1
ATOM 3163 O O . ILE A 1 416 ? -13.717 13.192 17.321 1.00 98.31 416 ILE A O 1
ATOM 3167 N N . GLU A 1 417 ? -15.057 13.811 19.010 1.00 97.81 417 GLU A N 1
ATOM 3168 C CA . GLU A 1 417 ? -14.356 15.074 19.274 1.00 97.81 417 GLU A CA 1
ATOM 3169 C C . GLU A 1 417 ? -12.905 14.849 19.707 1.00 97.81 417 GLU A C 1
ATOM 3171 O O . GLU A 1 417 ? -12.016 15.534 19.196 1.00 97.81 417 GLU A O 1
ATOM 3176 N N . LEU A 1 418 ? -12.636 13.852 20.562 1.00 97.12 418 LEU A N 1
ATOM 3177 C CA . LEU A 1 418 ? -11.271 13.481 20.961 1.00 97.12 418 LEU A CA 1
ATOM 3178 C C . LEU A 1 418 ? -10.401 13.117 19.748 1.00 97.12 418 LEU A C 1
ATOM 3180 O O . LEU A 1 418 ? -9.285 13.623 19.604 1.00 97.12 418 LEU A O 1
ATOM 3184 N N . ILE A 1 419 ? -10.921 12.284 18.841 1.00 97.50 419 ILE A N 1
ATOM 3185 C CA . ILE A 1 419 ? -10.202 11.863 17.627 1.00 97.50 419 ILE A CA 1
ATOM 3186 C C . ILE A 1 419 ? -9.947 13.054 16.702 1.00 97.50 419 ILE A C 1
ATOM 3188 O O . ILE A 1 419 ? -8.843 13.229 16.179 1.00 97.50 419 ILE A O 1
ATOM 3192 N N . ARG A 1 420 ? -10.951 13.913 16.517 1.00 97.00 420 ARG A N 1
ATOM 3193 C CA . ARG A 1 420 ? -10.828 15.112 15.681 1.00 97.00 420 ARG A CA 1
ATOM 3194 C C . ARG A 1 420 ? -9.822 16.102 16.254 1.00 97.00 420 ARG A C 1
ATOM 3196 O O . ARG A 1 420 ? -9.006 16.625 15.498 1.00 97.00 420 ARG A O 1
ATOM 3203 N N . ALA A 1 421 ? -9.840 16.324 17.565 1.00 95.44 421 ALA A N 1
ATOM 3204 C CA . ALA A 1 421 ? -8.894 17.197 18.249 1.00 95.44 421 ALA A CA 1
ATOM 3205 C C . ALA A 1 421 ? -7.445 16.698 18.129 1.00 95.44 421 ALA A C 1
ATOM 3207 O O . ALA A 1 421 ? -6.523 17.508 18.070 1.00 95.44 421 ALA A O 1
ATOM 3208 N N . ALA A 1 422 ? -7.228 15.382 18.055 1.00 94.75 422 ALA A N 1
ATOM 3209 C CA . ALA A 1 422 ? -5.911 14.834 17.751 1.00 94.75 422 ALA A CA 1
ATOM 3210 C C . ALA A 1 422 ? -5.508 15.115 16.295 1.00 94.75 422 ALA A C 1
ATOM 3212 O O . ALA A 1 422 ? -4.428 15.648 16.045 1.00 94.75 422 ALA A O 1
ATOM 3213 N N . LYS A 1 423 ? -6.393 14.840 15.326 1.00 95.31 423 LYS A N 1
ATOM 3214 C CA . LYS A 1 423 ? -6.125 15.087 13.897 1.00 95.31 423 LYS A CA 1
ATOM 3215 C C . LYS A 1 423 ? -5.780 16.545 13.589 1.00 95.31 423 LYS A C 1
ATOM 3217 O O . LYS A 1 423 ? -4.892 16.794 12.780 1.00 95.31 423 LYS A O 1
ATOM 3222 N N . THR A 1 424 ? -6.433 17.512 14.236 1.00 95.31 424 THR A N 1
ATOM 3223 C CA . THR A 1 424 ? -6.148 18.946 14.021 1.00 95.31 424 THR A CA 1
ATOM 3224 C C . THR A 1 424 ? -4.749 19.355 14.485 1.00 95.31 424 THR A C 1
ATOM 3226 O O . THR A 1 424 ? -4.216 20.349 13.998 1.00 95.31 424 THR A O 1
ATOM 3229 N N . ARG A 1 425 ? -4.129 18.583 15.386 1.00 95.12 425 ARG A N 1
ATOM 3230 C CA . ARG A 1 425 ? -2.770 18.819 15.893 1.00 95.12 425 ARG A CA 1
ATOM 3231 C C . ARG A 1 425 ? -1.685 18.120 15.078 1.00 95.12 425 ARG A C 1
ATOM 3233 O O . ARG A 1 425 ? -0.513 18.382 15.325 1.00 95.12 425 ARG A O 1
ATOM 3240 N N . MET A 1 426 ? -2.048 17.287 14.097 1.00 94.50 426 MET A N 1
ATOM 3241 C CA . MET A 1 426 ? -1.104 16.478 13.315 1.00 94.50 426 MET A CA 1
ATOM 3242 C C . MET A 1 426 ? 0.050 17.306 12.743 1.00 94.50 426 MET A C 1
ATOM 3244 O O . MET A 1 426 ? 1.202 16.929 12.908 1.00 94.50 426 MET A O 1
ATOM 3248 N N . ALA A 1 427 ? -0.242 18.440 12.098 1.00 95.62 427 ALA A N 1
ATOM 3249 C CA . ALA A 1 427 ? 0.791 19.268 11.477 1.00 95.62 427 ALA A CA 1
ATOM 3250 C C . ALA A 1 427 ? 1.808 19.806 12.498 1.00 95.62 427 ALA A C 1
ATOM 3252 O O . ALA A 1 427 ? 3.008 19.775 12.240 1.00 95.62 427 ALA A O 1
ATOM 3253 N N . ALA A 1 428 ? 1.332 20.257 13.663 1.00 95.75 428 ALA A N 1
ATOM 3254 C CA . ALA A 1 428 ? 2.194 20.743 14.737 1.00 95.75 428 ALA A CA 1
ATOM 3255 C C . ALA A 1 428 ? 3.030 19.604 15.338 1.00 95.75 428 ALA A C 1
ATOM 3257 O O . ALA A 1 428 ? 4.242 19.733 15.441 1.00 95.75 428 ALA A O 1
ATOM 3258 N N . MET A 1 429 ? 2.405 18.461 15.641 1.00 94.56 429 MET A N 1
ATOM 3259 C CA . MET A 1 429 ? 3.096 17.290 16.193 1.00 94.56 429 MET A CA 1
ATOM 3260 C C . MET A 1 429 ? 4.155 16.729 15.236 1.00 94.56 429 MET A C 1
ATOM 3262 O O . MET A 1 429 ? 5.261 16.393 15.658 1.00 94.56 429 MET A O 1
ATOM 3266 N N . PHE A 1 430 ? 3.835 16.661 13.941 1.00 94.50 430 PHE A N 1
ATOM 3267 C CA . PHE A 1 430 ? 4.774 16.254 12.901 1.00 94.50 430 PHE A CA 1
ATOM 3268 C C . PHE A 1 430 ? 5.973 17.202 12.844 1.00 94.50 430 PHE A C 1
ATOM 3270 O O . PHE A 1 430 ? 7.112 16.743 12.836 1.00 94.50 430 PHE A O 1
ATOM 3277 N N . LEU A 1 431 ? 5.733 18.517 12.848 1.00 93.50 431 LEU A N 1
ATOM 3278 C CA . LEU A 1 431 ? 6.804 19.511 12.822 1.00 93.50 431 LEU A CA 1
ATOM 3279 C C . LEU A 1 431 ? 7.676 19.440 14.082 1.00 93.50 431 LEU A C 1
ATOM 3281 O O . LEU A 1 431 ? 8.898 19.416 13.966 1.00 93.50 431 LEU A O 1
ATOM 3285 N N . ASP A 1 432 ? 7.069 19.352 15.265 1.00 94.06 432 ASP A N 1
ATOM 3286 C CA . ASP A 1 432 ? 7.793 19.227 16.532 1.00 94.06 432 ASP A CA 1
ATOM 3287 C C . ASP A 1 432 ? 8.681 17.980 16.545 1.00 94.06 432 ASP A C 1
ATOM 3289 O O . ASP A 1 432 ? 9.828 18.041 16.986 1.00 94.06 432 ASP A O 1
ATOM 3293 N N . TRP A 1 433 ? 8.196 16.855 16.017 1.00 92.19 433 TRP A N 1
ATOM 3294 C CA . TRP A 1 433 ? 9.001 15.644 15.859 1.00 92.19 433 TRP A CA 1
ATOM 3295 C C . TRP A 1 433 ? 10.157 15.841 14.869 1.00 92.19 433 TRP A C 1
ATOM 3297 O O . TRP A 1 433 ? 11.309 15.576 15.220 1.00 92.19 433 TRP A O 1
ATOM 3307 N N . MET A 1 434 ? 9.882 16.377 13.675 1.00 91.00 434 MET A N 1
ATOM 3308 C CA . MET A 1 434 ? 10.905 16.648 12.655 1.00 91.00 434 MET A CA 1
ATOM 3309 C C . MET A 1 434 ? 12.014 17.575 13.173 1.00 91.00 434 MET A C 1
ATOM 3311 O O . MET A 1 434 ? 13.184 17.388 12.844 1.00 91.00 434 MET A O 1
ATOM 3315 N N . MET A 1 435 ? 11.661 18.541 14.024 1.00 91.25 435 MET A N 1
ATOM 3316 C CA . MET A 1 435 ? 12.591 19.494 14.636 1.00 91.25 435 MET A CA 1
ATOM 3317 C C . MET A 1 435 ? 13.267 18.968 15.916 1.00 91.25 435 MET A C 1
ATOM 3319 O O . MET A 1 435 ? 14.156 19.627 16.456 1.00 91.25 435 MET A O 1
ATOM 3323 N N . GLY A 1 436 ? 12.879 17.789 16.412 1.00 90.56 436 GLY A N 1
ATOM 3324 C CA . GLY A 1 436 ? 13.434 17.181 17.627 1.00 90.56 436 GLY A CA 1
ATOM 3325 C C . GLY A 1 436 ? 12.867 17.728 18.944 1.00 90.56 436 GLY A C 1
ATOM 3326 O O . GLY A 1 436 ? 13.436 17.480 20.011 1.00 90.56 436 GLY A O 1
ATOM 3327 N N . TYR A 1 437 ? 11.752 18.456 18.899 1.00 90.81 437 TYR A N 1
ATOM 3328 C CA . TYR A 1 437 ? 11.029 18.943 20.075 1.00 90.81 437 TYR A CA 1
ATOM 3329 C C . TYR A 1 437 ? 10.099 17.886 20.686 1.00 90.81 437 TYR A C 1
ATOM 3331 O O . TYR A 1 437 ? 9.879 17.919 21.895 1.00 90.81 437 TYR A O 1
ATOM 3339 N N . ALA A 1 438 ? 9.628 16.917 19.898 1.00 88.62 438 ALA A N 1
ATOM 3340 C CA . ALA A 1 438 ? 8.828 15.785 20.373 1.00 88.62 438 ALA A CA 1
ATOM 3341 C C . ALA A 1 438 ? 9.641 14.483 20.447 1.00 88.62 438 ALA A C 1
ATOM 3343 O O . ALA A 1 438 ? 10.702 14.363 19.830 1.00 88.62 438 ALA A O 1
ATOM 3344 N N . ASP A 1 439 ? 9.145 13.522 21.224 1.00 86.88 439 ASP A N 1
ATOM 3345 C CA . ASP A 1 439 ? 9.668 12.154 21.243 1.00 86.88 439 ASP A CA 1
ATOM 3346 C C . ASP A 1 439 ? 9.272 11.393 19.967 1.00 86.88 439 ASP A C 1
ATOM 3348 O O . ASP A 1 439 ? 8.541 11.906 19.115 1.00 86.88 439 ASP A O 1
ATOM 3352 N N . ASP A 1 440 ? 9.794 10.179 19.814 1.00 86.25 440 ASP A N 1
ATOM 3353 C CA . ASP A 1 440 ? 9.571 9.366 18.624 1.00 86.25 440 ASP A CA 1
ATOM 3354 C C . ASP A 1 440 ? 8.112 8.846 18.559 1.00 86.25 440 ASP A C 1
ATOM 3356 O O . ASP A 1 440 ? 7.711 8.047 19.409 1.00 86.25 440 ASP A O 1
ATOM 3360 N N . PRO A 1 441 ? 7.300 9.251 17.559 1.00 86.62 441 PRO A N 1
ATOM 3361 C CA . PRO A 1 441 ? 5.907 8.824 17.423 1.00 86.62 441 PRO A CA 1
ATOM 3362 C C . PRO A 1 441 ? 5.766 7.339 17.055 1.00 86.62 441 PRO A C 1
ATOM 3364 O O . PRO A 1 441 ? 4.664 6.797 17.141 1.00 86.62 441 PRO A O 1
ATOM 3367 N N . TYR A 1 442 ? 6.848 6.674 16.638 1.00 85.38 442 TYR A N 1
ATOM 3368 C CA . TYR A 1 442 ? 6.845 5.254 16.287 1.00 85.38 442 TYR A CA 1
ATOM 3369 C C . TYR A 1 442 ? 7.105 4.341 17.495 1.00 85.38 442 TYR A C 1
ATOM 3371 O O . TYR A 1 442 ? 6.949 3.124 17.377 1.00 85.38 442 TYR A O 1
ATOM 3379 N N . GLU A 1 443 ? 7.418 4.894 18.674 1.00 82.94 443 GLU A N 1
ATOM 3380 C CA . GLU A 1 443 ? 7.427 4.153 19.944 1.00 82.94 443 GLU A CA 1
ATOM 3381 C C . GLU A 1 443 ? 5.980 3.954 20.456 1.00 82.94 443 GLU A C 1
ATOM 3383 O O . GLU A 1 443 ? 5.535 4.544 21.441 1.00 82.94 443 GLU A O 1
ATOM 3388 N N . VAL A 1 444 ? 5.211 3.118 19.748 1.00 81.31 444 VAL A N 1
ATOM 3389 C CA . VAL A 1 444 ? 3.808 2.808 20.077 1.00 81.31 444 VAL A CA 1
ATOM 3390 C C . VAL A 1 444 ? 3.728 1.877 21.300 1.00 81.31 444 VAL A C 1
ATOM 3392 O O . VAL A 1 444 ? 4.403 0.844 21.317 1.00 81.31 444 VAL A O 1
ATOM 3395 N N . PRO A 1 445 ? 2.876 2.164 22.308 1.00 85.75 445 PRO A N 1
ATOM 3396 C CA . PRO A 1 445 ? 2.702 1.280 23.461 1.00 85.75 445 PRO A CA 1
ATOM 3397 C C . PRO A 1 445 ? 2.187 -0.109 23.058 1.00 85.75 445 PRO A C 1
ATOM 3399 O O . PRO A 1 445 ? 1.156 -0.223 22.398 1.00 85.75 445 PRO A O 1
ATOM 3402 N N . LEU A 1 446 ? 2.860 -1.174 23.502 1.00 84.19 446 LEU A N 1
ATOM 3403 C CA . LEU A 1 446 ? 2.526 -2.572 23.170 1.00 84.19 446 LEU A CA 1
ATOM 3404 C C . LEU A 1 446 ? 1.518 -3.216 24.142 1.00 84.19 446 LEU A C 1
ATOM 3406 O O . LEU A 1 446 ? 1.372 -4.435 24.200 1.00 84.19 446 LEU A O 1
ATOM 3410 N N . GLU A 1 447 ? 0.847 -2.408 24.956 1.00 88.25 447 GLU A N 1
ATOM 3411 C CA . GLU A 1 447 ? -0.096 -2.878 25.966 1.00 88.25 447 GLU A CA 1
ATOM 3412 C C . GLU A 1 447 ? -1.420 -3.337 25.339 1.00 88.25 447 GLU A C 1
ATOM 3414 O O . GLU A 1 447 ? -1.844 -2.844 24.293 1.00 88.25 447 GLU A O 1
ATOM 3419 N N . TYR A 1 448 ? -2.149 -4.228 26.019 1.00 91.69 448 TYR A N 1
ATOM 3420 C CA . TYR A 1 448 ? -3.455 -4.688 25.531 1.00 91.69 448 TYR A CA 1
ATOM 3421 C C . TYR A 1 448 ? -4.501 -3.555 25.452 1.00 91.69 448 TYR A C 1
ATOM 3423 O O . TYR A 1 448 ? -5.465 -3.654 24.693 1.00 91.69 448 TYR A O 1
ATOM 3431 N N . GLY A 1 449 ? -4.301 -2.446 26.175 1.00 93.94 449 GLY A N 1
ATOM 3432 C CA . GLY A 1 449 ? -5.110 -1.225 26.067 1.00 93.94 449 GLY A CA 1
ATOM 3433 C C . GLY A 1 449 ? -4.918 -0.446 24.757 1.00 93.94 449 GLY A C 1
ATOM 3434 O O . GLY A 1 449 ? -5.731 0.425 24.441 1.00 93.94 449 GLY A O 1
ATOM 3435 N N . THR A 1 450 ? -3.892 -0.767 23.965 1.00 94.31 450 THR A N 1
ATOM 3436 C CA . THR A 1 450 ? -3.617 -0.127 22.674 1.00 94.31 450 THR A CA 1
ATOM 3437 C C . THR A 1 450 ? -4.498 -0.686 21.565 1.00 94.31 450 THR A C 1
ATOM 3439 O O . THR A 1 450 ? -4.783 -1.876 21.525 1.00 94.31 450 THR A O 1
ATOM 3442 N N . LEU A 1 451 ? -4.923 0.173 20.640 1.00 95.94 451 LEU A N 1
ATOM 3443 C CA . LEU A 1 451 ? -5.543 -0.181 19.368 1.00 95.94 451 LEU A CA 1
ATOM 3444 C C . LEU A 1 451 ? -4.915 0.666 18.260 1.00 95.94 451 LEU A C 1
ATOM 3446 O O . LEU A 1 451 ? -4.939 1.890 18.354 1.00 95.94 451 LEU A O 1
ATOM 3450 N N . VAL A 1 452 ? -4.403 0.041 17.200 1.00 94.69 452 VAL A N 1
ATOM 3451 C CA . VAL A 1 452 ? -3.885 0.739 16.012 1.00 94.69 452 VAL A CA 1
ATOM 3452 C C . VAL A 1 452 ? -4.837 0.572 14.832 1.00 94.69 452 VAL A C 1
ATOM 3454 O O . VAL A 1 452 ? -5.245 -0.539 14.499 1.00 94.69 452 VAL A O 1
ATOM 3457 N N . VAL A 1 453 ? -5.184 1.677 14.177 1.00 96.06 453 VAL A N 1
ATOM 3458 C CA . VAL A 1 453 ? -6.082 1.699 13.019 1.00 96.06 453 VAL A CA 1
ATOM 3459 C C . VAL A 1 453 ? -5.336 2.153 11.767 1.00 96.06 453 VAL A C 1
ATOM 3461 O O . VAL A 1 453 ? -4.634 3.166 11.776 1.00 96.06 453 VAL A O 1
ATOM 3464 N N . SER A 1 454 ? -5.516 1.424 10.668 1.00 94.62 454 SER A N 1
ATOM 3465 C CA . SER A 1 454 ? -5.010 1.801 9.347 1.00 94.62 454 SER A CA 1
ATOM 3466 C C . SER A 1 454 ? -6.146 1.778 8.331 1.00 94.62 454 SER A C 1
ATOM 3468 O O . SER A 1 454 ? -6.887 0.801 8.246 1.00 94.62 454 SER A O 1
ATOM 3470 N N . ASP A 1 455 ? -6.313 2.866 7.582 1.00 95.62 455 ASP A N 1
ATOM 3471 C CA . ASP A 1 455 ? -7.388 3.006 6.600 1.00 95.62 455 ASP A CA 1
ATOM 3472 C C . ASP A 1 455 ? -6.868 2.700 5.193 1.00 95.62 455 ASP A C 1
ATOM 3474 O O . ASP A 1 455 ? -6.132 3.502 4.617 1.00 95.62 455 ASP A O 1
ATOM 3478 N N . TRP A 1 456 ? -7.227 1.532 4.651 1.00 95.69 456 TRP A N 1
ATOM 3479 C CA . TRP A 1 456 ? -6.837 1.116 3.302 1.00 95.69 456 TRP A CA 1
ATOM 3480 C C . TRP A 1 456 ? -7.878 1.486 2.242 1.00 95.69 456 TRP A C 1
ATOM 3482 O O . TRP A 1 456 ? -7.570 1.402 1.054 1.00 95.69 456 TRP A O 1
ATOM 3492 N N . CYS A 1 457 ? -9.059 1.986 2.629 1.00 92.19 457 CYS A N 1
ATOM 3493 C CA . CYS A 1 457 ? -10.122 2.360 1.689 1.00 92.19 457 CYS A CA 1
ATOM 3494 C C . CYS A 1 457 ? -9.708 3.481 0.729 1.00 92.19 457 CYS A C 1
ATOM 3496 O O . CYS A 1 457 ? -10.372 3.721 -0.267 1.00 92.19 457 CYS A O 1
ATOM 3498 N N . ARG A 1 458 ? -8.656 4.239 1.059 1.00 89.25 458 ARG A N 1
ATOM 3499 C CA . ARG A 1 458 ? -8.171 5.374 0.253 1.00 89.25 458 ARG A CA 1
ATOM 3500 C C . ARG A 1 458 ? -6.723 5.224 -0.181 1.00 89.25 458 ARG A C 1
ATOM 3502 O O . ARG A 1 458 ? -6.096 6.200 -0.587 1.00 89.25 458 ARG A O 1
ATOM 3509 N N . VAL A 1 459 ? -6.174 4.023 -0.030 1.00 93.69 459 VAL A N 1
ATOM 3510 C CA . VAL A 1 459 ? -4.782 3.746 -0.374 1.00 93.69 459 VAL A CA 1
ATOM 3511 C C . VAL A 1 459 ? -4.606 3.556 -1.881 1.00 93.69 459 VAL A C 1
ATOM 3513 O O . VAL A 1 459 ? -3.556 3.892 -2.416 1.00 93.69 459 VAL A O 1
ATOM 3516 N N . GLY A 1 460 ? -5.625 3.079 -2.593 1.00 95.25 460 GLY A N 1
ATOM 3517 C CA . GLY A 1 460 ? -5.545 2.906 -4.041 1.00 95.25 460 GLY A CA 1
ATOM 3518 C C . GLY A 1 460 ? -5.586 1.452 -4.518 1.00 95.25 460 GLY A C 1
ATOM 3519 O O . GLY A 1 460 ? -5.512 1.224 -5.721 1.00 95.25 460 GLY A O 1
ATOM 3520 N N . PHE A 1 461 ? -5.631 0.468 -3.615 1.00 96.81 461 PHE A N 1
ATOM 3521 C CA . PHE A 1 461 ? -5.626 -0.947 -4.004 1.00 96.81 461 PHE A CA 1
ATOM 3522 C C . PHE A 1 461 ? -6.934 -1.390 -4.674 1.00 96.81 461 PHE A C 1
ATOM 3524 O O . PHE A 1 461 ? -6.891 -2.249 -5.551 1.00 96.81 461 PHE A O 1
ATOM 3531 N N . SER A 1 462 ? -8.073 -0.800 -4.296 1.00 95.44 462 SER A N 1
ATOM 3532 C CA . SER A 1 462 ? -9.381 -1.098 -4.897 1.00 95.44 462 SER A CA 1
ATOM 3533 C C . SER A 1 462 ? -9.515 -0.582 -6.331 1.00 95.44 462 SER A C 1
ATOM 3535 O O . SER A 1 462 ? -10.363 -1.052 -7.075 1.00 95.44 462 SER A O 1
ATOM 3537 N N . GLU A 1 463 ? -8.682 0.375 -6.734 1.00 95.88 463 GLU A N 1
ATOM 3538 C CA . GLU A 1 463 ? -8.742 1.053 -8.032 1.00 95.88 463 GLU A CA 1
ATOM 3539 C C . GLU A 1 463 ? -7.670 0.540 -9.010 1.00 95.88 463 GLU A C 1
ATOM 3541 O O . GLU A 1 463 ? -7.337 1.205 -9.993 1.00 95.88 463 GLU A O 1
ATOM 3546 N N . VAL A 1 464 ? -7.061 -0.612 -8.717 1.00 97.56 464 VAL A N 1
ATOM 3547 C CA . VAL A 1 464 ? -6.119 -1.280 -9.623 1.00 97.56 464 VAL A CA 1
ATOM 3548 C C . VAL A 1 464 ? -6.915 -2.001 -10.712 1.00 97.56 464 VAL A C 1
ATOM 3550 O O . VAL A 1 464 ? -7.622 -2.958 -10.423 1.00 97.56 464 VAL A O 1
ATOM 3553 N N . ASP A 1 465 ? -6.775 -1.573 -11.967 1.00 97.31 465 ASP A N 1
ATOM 3554 C CA . ASP A 1 465 ? -7.467 -2.175 -13.116 1.00 97.31 465 ASP A CA 1
ATOM 3555 C C . ASP A 1 465 ? -6.475 -2.583 -14.213 1.00 97.31 465 ASP A C 1
ATOM 3557 O O . ASP A 1 465 ? -5.898 -1.735 -14.908 1.00 97.31 465 ASP A O 1
ATOM 3561 N N . TYR A 1 466 ? -6.289 -3.899 -14.363 1.00 94.69 466 TYR A N 1
ATOM 3562 C CA . TYR A 1 466 ? -5.405 -4.524 -15.356 1.00 94.69 466 TYR A CA 1
ATOM 3563 C C . TYR A 1 466 ? -6.009 -4.585 -16.772 1.00 94.69 466 TYR A C 1
ATOM 3565 O O . TYR A 1 466 ? -5.360 -5.078 -17.689 1.00 94.69 466 TYR A O 1
ATOM 3573 N N . GLY A 1 467 ? -7.229 -4.076 -16.973 1.00 93.81 467 GLY A N 1
ATOM 3574 C CA . GLY A 1 467 ? -7.978 -4.119 -18.235 1.00 93.81 467 GLY A CA 1
ATOM 3575 C C . GLY A 1 467 ? -9.239 -4.978 -18.180 1.00 93.81 467 GLY A C 1
ATOM 3576 O O . GLY A 1 467 ? -9.972 -5.050 -19.165 1.00 93.81 467 GLY A O 1
ATOM 3577 N N . TRP A 1 468 ? -9.504 -5.609 -17.036 1.00 95.62 468 TRP A N 1
ATOM 3578 C CA . TRP A 1 468 ? -10.656 -6.488 -16.818 1.00 95.62 468 TRP A CA 1
ATOM 3579 C C . TRP A 1 468 ? -11.573 -6.010 -15.688 1.00 95.62 468 TRP A C 1
ATOM 3581 O O . TRP A 1 468 ? -12.483 -6.736 -15.285 1.00 95.62 468 TRP A O 1
ATOM 3591 N N . GLY A 1 469 ? -11.367 -4.776 -15.223 1.00 95.31 469 GLY A N 1
ATOM 3592 C CA . GLY A 1 469 ? -12.086 -4.161 -14.120 1.00 95.31 469 GLY A CA 1
ATOM 3593 C C . GLY A 1 469 ? -11.282 -4.151 -12.821 1.00 95.31 469 GLY A C 1
ATOM 3594 O O . GLY A 1 469 ? -10.236 -4.786 -12.687 1.00 95.31 469 GLY A O 1
ATOM 3595 N N . GLU A 1 470 ? -11.807 -3.404 -11.856 1.00 95.94 470 GLU A N 1
ATOM 3596 C CA . GLU A 1 470 ? -11.303 -3.324 -10.484 1.00 95.94 470 GLU A CA 1
ATOM 3597 C C . GLU A 1 470 ? -11.435 -4.663 -9.739 1.00 95.94 470 GLU A C 1
ATOM 3599 O O . GLU A 1 470 ? -12.339 -5.456 -10.045 1.00 95.94 470 GLU A O 1
ATOM 3604 N N . PRO A 1 471 ? -10.612 -4.908 -8.705 1.00 95.69 471 PRO A N 1
ATOM 3605 C CA . PRO A 1 471 ? -10.815 -6.044 -7.824 1.00 95.69 471 PRO A CA 1
ATOM 3606 C C . PRO A 1 471 ? -12.190 -5.986 -7.141 1.00 95.69 471 PRO A C 1
ATOM 3608 O O . PRO A 1 471 ? -12.705 -4.924 -6.789 1.00 95.69 471 PRO A O 1
ATOM 3611 N N . ILE A 1 472 ? -12.790 -7.153 -6.899 1.00 94.06 472 ILE A N 1
ATOM 3612 C CA . ILE A 1 472 ? -14.054 -7.264 -6.156 1.00 94.06 472 ILE A CA 1
ATOM 3613 C C . ILE A 1 472 ? -13.892 -6.944 -4.676 1.00 94.06 472 ILE A C 1
ATOM 3615 O O . ILE A 1 472 ? -14.851 -6.486 -4.054 1.00 94.06 472 ILE A O 1
ATOM 3619 N N . HIS A 1 473 ? -12.708 -7.202 -4.124 1.00 90.69 473 HIS A N 1
ATOM 3620 C CA . HIS A 1 473 ? -12.275 -6.729 -2.819 1.00 90.69 473 HIS A CA 1
ATOM 3621 C C . HIS A 1 473 ? -10.761 -6.936 -2.645 1.00 90.69 473 HIS A C 1
ATOM 3623 O O . HIS A 1 473 ? -10.112 -7.690 -3.378 1.00 90.69 473 HIS A O 1
ATOM 3629 N N . VAL A 1 474 ? -10.215 -6.252 -1.641 1.00 94.69 474 VAL A N 1
ATOM 3630 C CA . VAL A 1 474 ? -8.817 -6.321 -1.203 1.00 94.69 474 VAL A CA 1
ATOM 3631 C C . VAL A 1 474 ? -8.774 -7.066 0.128 1.00 94.69 474 VAL A C 1
ATOM 3633 O O . VAL A 1 474 ? -9.508 -6.703 1.050 1.00 94.69 474 VAL A O 1
ATOM 3636 N N . VAL A 1 475 ? -7.919 -8.084 0.261 1.00 93.00 475 VAL A N 1
ATOM 3637 C CA . VAL A 1 475 ? -7.777 -8.842 1.518 1.00 93.00 475 VAL A CA 1
ATOM 3638 C C . VAL A 1 475 ? -6.361 -8.693 2.070 1.00 93.00 475 VAL A C 1
ATOM 3640 O O . VAL A 1 475 ? -5.420 -9.227 1.485 1.00 93.00 475 VAL A O 1
ATOM 3643 N N . PRO A 1 476 ? -6.183 -8.024 3.219 1.00 93.06 476 PRO A N 1
ATOM 3644 C CA . PRO A 1 476 ? -4.933 -8.061 3.967 1.00 93.06 476 PRO A CA 1
ATOM 3645 C C . PRO A 1 476 ? -4.647 -9.466 4.514 1.00 93.06 476 PRO A C 1
ATOM 3647 O O . PRO A 1 476 ? -5.514 -10.114 5.114 1.00 93.06 476 PRO A O 1
ATOM 3650 N N . LEU A 1 477 ? -3.403 -9.915 4.361 1.00 90.56 477 LEU A N 1
ATOM 3651 C CA . LEU A 1 477 ? -2.921 -11.238 4.768 1.00 90.56 477 LEU A CA 1
ATOM 3652 C C . LEU A 1 477 ? -1.746 -11.163 5.755 1.00 90.56 477 LEU A C 1
ATOM 3654 O O . LEU A 1 477 ? -0.954 -12.096 5.846 1.00 90.56 477 LEU A O 1
ATOM 3658 N N . ASN A 1 478 ? -1.645 -10.078 6.527 1.00 78.75 478 ASN A N 1
ATOM 3659 C CA . ASN A 1 478 ? -0.572 -9.832 7.504 1.00 78.75 478 ASN A CA 1
ATOM 3660 C C . ASN A 1 478 ? -0.702 -10.681 8.777 1.00 78.75 478 ASN A C 1
ATOM 3662 O O . ASN A 1 478 ? -0.533 -10.179 9.889 1.00 78.75 478 ASN A O 1
ATOM 3666 N N . ASP A 1 479 ? -1.041 -11.962 8.628 1.00 71.56 479 ASP A N 1
ATOM 3667 C CA . ASP A 1 479 ? -1.509 -12.764 9.747 1.00 71.56 479 ASP A CA 1
ATOM 3668 C C . ASP A 1 479 ? -0.425 -13.112 10.770 1.00 71.56 479 ASP A C 1
ATOM 3670 O O . ASP A 1 479 ? -0.739 -13.425 11.917 1.00 71.56 479 ASP A O 1
ATOM 3674 N N . ASP A 1 480 ? 0.836 -12.989 10.374 1.00 68.81 480 ASP A N 1
ATOM 3675 C CA . ASP A 1 480 ? 1.989 -13.297 11.216 1.00 68.81 480 ASP A CA 1
ATOM 3676 C C . ASP A 1 480 ? 2.407 -12.095 12.091 1.00 68.81 480 ASP A C 1
ATOM 3678 O O . ASP A 1 480 ? 3.181 -12.238 13.035 1.00 68.81 480 ASP A O 1
ATOM 3682 N N . HIS A 1 481 ? 1.864 -10.900 11.826 1.00 70.19 481 HIS A N 1
ATOM 3683 C CA . HIS A 1 481 ? 2.216 -9.658 12.518 1.00 70.19 481 HIS A CA 1
ATOM 3684 C C . HIS A 1 481 ? 1.173 -9.305 13.589 1.00 70.19 481 HIS A C 1
ATOM 3686 O O . HIS A 1 481 ? 0.401 -8.359 13.441 1.00 70.19 481 HIS A O 1
ATOM 3692 N N . ASN A 1 482 ? 1.129 -10.085 14.677 1.00 71.00 482 ASN A N 1
ATOM 3693 C CA . ASN A 1 482 ? 0.066 -10.003 15.694 1.00 71.00 482 ASN A CA 1
ATOM 3694 C C . ASN A 1 482 ? 0.481 -9.391 17.041 1.00 71.00 482 ASN A C 1
ATOM 3696 O O . ASN A 1 482 ? -0.067 -9.730 18.082 1.00 71.00 482 ASN A O 1
ATOM 3700 N N . PHE A 1 483 ? 1.482 -8.518 17.060 1.00 75.69 483 PHE A N 1
ATOM 3701 C CA . PHE A 1 483 ? 2.042 -8.028 18.322 1.00 75.69 483 PHE A CA 1
ATOM 3702 C C . PHE A 1 483 ? 1.340 -6.790 18.897 1.00 75.69 483 PHE A C 1
ATOM 3704 O O . PHE A 1 483 ? 1.541 -6.468 20.065 1.00 75.69 483 PHE A O 1
ATOM 3711 N N . ILE A 1 484 ? 0.509 -6.102 18.105 1.00 85.56 484 ILE A N 1
ATOM 3712 C CA . ILE A 1 484 ? -0.298 -4.956 18.546 1.00 85.56 484 ILE A CA 1
ATOM 3713 C C . ILE A 1 484 ? -1.750 -5.180 18.112 1.00 85.56 484 ILE A C 1
ATOM 3715 O O . ILE A 1 484 ? -1.982 -5.520 16.947 1.00 85.56 484 ILE A O 1
ATOM 3719 N N . PRO A 1 485 ? -2.739 -4.941 18.997 1.00 92.62 485 PRO A N 1
ATOM 3720 C CA . PRO A 1 485 ? -4.141 -4.968 18.609 1.00 92.62 485 PRO A CA 1
ATOM 3721 C C . PRO A 1 485 ? -4.404 -3.987 17.464 1.00 92.62 485 PRO A C 1
ATOM 3723 O O . PRO A 1 485 ? -4.157 -2.786 17.598 1.00 92.62 485 PRO A O 1
ATOM 3726 N N . SER A 1 486 ? -4.923 -4.476 16.342 1.00 93.50 486 SER A N 1
ATOM 3727 C CA . SER A 1 486 ? -5.053 -3.665 15.130 1.00 93.50 486 SER A CA 1
ATOM 3728 C C . SER A 1 486 ? -6.400 -3.810 14.428 1.00 93.50 486 SER A C 1
ATOM 3730 O O . SER A 1 486 ? -7.155 -4.763 14.644 1.00 93.50 486 SER A O 1
ATOM 3732 N N . CYS A 1 487 ? -6.722 -2.830 13.589 1.00 95.88 487 CYS A N 1
ATOM 3733 C CA . CYS A 1 487 ? -7.850 -2.872 12.672 1.00 95.88 487 CYS A CA 1
ATOM 3734 C C . CYS A 1 487 ? -7.479 -2.216 11.342 1.00 95.88 487 CYS A C 1
ATOM 3736 O O . CYS A 1 487 ? -6.979 -1.091 11.318 1.00 95.88 487 CYS A O 1
ATOM 3738 N N . ILE A 1 488 ? -7.790 -2.898 10.242 1.00 95.75 488 ILE A N 1
ATOM 3739 C CA . ILE A 1 488 ? -7.642 -2.370 8.885 1.00 95.75 488 ILE A CA 1
ATOM 3740 C C . ILE A 1 488 ? -9.029 -2.050 8.332 1.00 95.75 488 ILE A C 1
ATOM 3742 O O . ILE A 1 488 ? -9.941 -2.873 8.443 1.00 95.75 488 ILE A O 1
ATOM 3746 N N . TYR A 1 489 ? -9.199 -0.850 7.774 1.00 96.81 489 TYR A N 1
ATOM 3747 C CA . TYR A 1 489 ? -10.435 -0.471 7.088 1.00 96.81 489 TYR A CA 1
ATOM 3748 C C . TYR A 1 489 ? -10.305 -0.821 5.620 1.00 96.81 489 TYR A C 1
ATOM 3750 O O . TYR A 1 489 ? -9.292 -0.515 4.997 1.00 96.81 489 TYR A O 1
ATOM 3758 N N . LEU A 1 490 ? -11.335 -1.458 5.090 1.00 95.75 490 LEU A N 1
ATOM 3759 C CA . LEU A 1 490 ? -11.417 -1.932 3.723 1.00 95.75 490 LEU A CA 1
ATOM 3760 C C . LEU A 1 490 ? -12.741 -1.488 3.119 1.00 95.75 490 LEU A C 1
ATOM 3762 O O . LEU A 1 490 ? -13.724 -1.218 3.823 1.00 95.75 490 LEU A O 1
ATOM 3766 N N . GLU A 1 491 ? -12.782 -1.460 1.796 1.00 93.00 491 GLU A N 1
ATOM 3767 C CA . GLU A 1 491 ? -14.056 -1.396 1.104 1.00 93.00 491 GLU A CA 1
ATOM 3768 C C . GLU A 1 491 ? -14.777 -2.741 1.258 1.00 93.00 491 GLU A C 1
ATOM 3770 O O . GLU A 1 491 ? -14.155 -3.802 1.131 1.00 93.00 491 GLU A O 1
ATOM 3775 N N . PRO A 1 492 ? -16.075 -2.731 1.588 1.00 91.00 492 PRO A N 1
ATOM 3776 C CA . PRO A 1 492 ? -16.839 -3.962 1.656 1.00 91.00 492 PRO A CA 1
ATOM 3777 C C . PRO A 1 492 ? -17.030 -4.542 0.251 1.00 91.00 492 PRO A C 1
ATOM 3779 O O . PRO A 1 492 ? -17.128 -3.807 -0.732 1.00 91.00 492 PRO A O 1
ATOM 3782 N N . SER A 1 493 ? -17.138 -5.868 0.158 1.00 83.88 493 SER A N 1
ATOM 3783 C CA . SER A 1 493 ? -17.386 -6.538 -1.119 1.00 83.88 493 SER A CA 1
ATOM 3784 C C . SER A 1 493 ? -18.675 -6.023 -1.762 1.00 83.88 493 SER A C 1
ATOM 3786 O O . SER A 1 493 ? -19.736 -5.983 -1.122 1.00 83.88 493 SER A O 1
ATOM 3788 N N . LYS A 1 494 ? -18.599 -5.652 -3.045 1.00 80.50 494 LYS A N 1
ATOM 3789 C CA . LYS A 1 494 ? -19.768 -5.228 -3.832 1.00 80.50 494 LYS A CA 1
ATOM 3790 C C . LYS A 1 494 ? -20.854 -6.331 -3.754 1.00 80.50 494 LYS A C 1
ATOM 3792 O O . LYS A 1 494 ? -20.513 -7.510 -3.831 1.00 80.50 494 LYS A O 1
ATOM 3797 N N . PRO A 1 495 ? -22.150 -5.994 -3.581 1.00 85.81 495 PRO A N 1
ATOM 3798 C CA . PRO A 1 495 ? -22.764 -4.665 -3.671 1.00 85.81 495 PRO A CA 1
ATOM 3799 C C . PRO A 1 495 ? -22.877 -3.910 -2.332 1.00 85.81 495 PRO A C 1
ATOM 3801 O O . PRO A 1 495 ? -23.557 -2.883 -2.281 1.00 85.81 495 PRO A O 1
ATOM 3804 N N . LYS A 1 496 ? -22.286 -4.410 -1.236 1.00 86.62 496 LYS A N 1
ATOM 3805 C CA . LYS A 1 496 ? -22.391 -3.749 0.073 1.00 86.62 496 LYS A CA 1
ATOM 3806 C C . LYS A 1 496 ? -21.757 -2.356 0.011 1.00 86.62 496 LYS A C 1
ATOM 3808 O O . LYS A 1 496 ? -20.780 -2.137 -0.696 1.00 86.62 496 LYS A O 1
ATOM 3813 N N . GLN A 1 497 ? -22.313 -1.417 0.771 1.00 90.88 497 GLN A N 1
ATOM 3814 C CA . GLN A 1 497 ? -21.781 -0.061 0.904 1.00 90.88 497 GLN A CA 1
ATOM 3815 C C . GLN A 1 497 ? -21.468 0.239 2.367 1.00 90.88 497 GLN A C 1
ATOM 3817 O O . GLN A 1 497 ? -22.191 -0.204 3.261 1.00 90.88 497 GLN A O 1
ATOM 3822 N N . GLY A 1 498 ? -20.424 1.031 2.596 1.00 93.56 498 GLY A N 1
ATOM 3823 C CA . GLY A 1 498 ? -20.000 1.450 3.926 1.00 93.56 498 GLY A CA 1
ATOM 3824 C C . GLY A 1 498 ? -18.522 1.165 4.142 1.00 93.56 498 GLY A C 1
ATOM 3825 O O . GLY A 1 498 ? -17.712 1.467 3.269 1.00 93.56 498 GLY A O 1
ATOM 3826 N N . VAL A 1 499 ? -18.167 0.614 5.301 1.00 95.81 499 VAL A N 1
ATOM 3827 C CA . VAL A 1 499 ? -16.781 0.265 5.640 1.00 95.81 499 VAL A CA 1
ATOM 3828 C C . VAL A 1 499 ? -16.731 -1.156 6.176 1.00 95.81 499 VAL A C 1
ATOM 3830 O O . VAL A 1 499 ? -17.511 -1.516 7.057 1.00 95.81 499 VAL A O 1
ATOM 3833 N N . ARG A 1 500 ? -15.784 -1.943 5.674 1.00 95.50 500 ARG A N 1
ATOM 3834 C CA . ARG A 1 500 ? -15.429 -3.247 6.224 1.00 95.50 500 ARG A CA 1
ATOM 3835 C C . ARG A 1 500 ? -14.267 -3.089 7.194 1.00 95.50 500 ARG A C 1
ATOM 3837 O O . ARG A 1 500 ? -13.239 -2.512 6.855 1.00 95.50 500 ARG A O 1
ATOM 3844 N N . LEU A 1 501 ? -14.417 -3.617 8.399 1.00 96.00 501 LEU A N 1
ATOM 3845 C CA . LEU A 1 501 ? -13.361 -3.699 9.395 1.00 96.00 501 LEU A CA 1
ATOM 3846 C C . LEU A 1 501 ? -12.810 -5.113 9.432 1.00 96.00 501 LEU A C 1
ATOM 3848 O O . LEU A 1 501 ? -13.548 -6.043 9.742 1.00 96.00 501 LEU A O 1
ATOM 3852 N N . MET A 1 502 ? -11.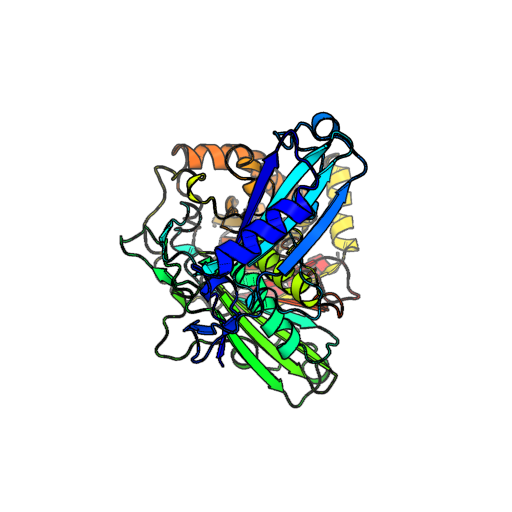514 -5.263 9.180 1.00 94.81 502 MET A N 1
ATOM 3853 C CA . MET A 1 502 ? -10.782 -6.477 9.515 1.00 94.81 502 MET A CA 1
ATOM 3854 C C . MET A 1 502 ? -10.018 -6.228 10.814 1.00 94.81 502 MET A C 1
ATOM 3856 O O . MET A 1 502 ? -9.034 -5.488 10.842 1.00 94.81 502 MET A O 1
ATOM 3860 N N . THR A 1 503 ? -10.501 -6.813 11.906 1.00 94.38 503 THR A N 1
ATOM 3861 C CA . THR A 1 503 ? -9.973 -6.595 13.253 1.00 94.38 503 THR A CA 1
ATOM 3862 C C . THR A 1 503 ? -9.103 -7.760 13.692 1.00 94.38 503 THR A C 1
ATOM 3864 O O . THR A 1 503 ? -9.497 -8.912 13.528 1.00 94.38 503 THR A O 1
ATOM 3867 N N . ARG A 1 504 ? -7.983 -7.449 14.339 1.00 93.38 504 ARG A N 1
ATOM 3868 C CA . ARG A 1 504 ? -7.138 -8.363 15.114 1.00 93.38 504 ARG A CA 1
ATOM 3869 C C . ARG A 1 504 ? -6.828 -7.700 16.442 1.00 93.38 504 ARG A C 1
ATOM 3871 O O . ARG A 1 504 ? -5.700 -7.292 16.707 1.00 93.38 504 ARG A O 1
ATOM 3878 N N . CYS A 1 505 ? -7.876 -7.435 17.214 1.00 94.50 505 CYS A N 1
ATOM 3879 C CA . CYS A 1 505 ? -7.775 -6.501 18.330 1.00 94.50 505 CYS A CA 1
ATOM 3880 C C . CYS A 1 505 ? -8.191 -7.074 19.685 1.00 94.50 505 CYS A C 1
ATOM 3882 O O . CYS A 1 505 ? -8.014 -6.396 20.696 1.00 94.50 505 CYS A O 1
ATOM 3884 N N . VAL A 1 506 ? -8.702 -8.300 19.749 1.00 95.38 506 VAL A N 1
ATOM 3885 C CA . VAL A 1 506 ? -9.115 -8.933 21.007 1.00 95.38 506 VAL A CA 1
ATOM 3886 C C . VAL A 1 506 ? -8.590 -10.356 21.092 1.00 95.38 506 VAL A C 1
ATOM 3888 O O . VAL A 1 506 ? -8.477 -11.048 20.085 1.00 95.38 506 VAL A O 1
ATOM 3891 N N . GLN A 1 507 ? -8.243 -10.786 22.300 1.00 93.88 507 GLN A N 1
ATOM 3892 C CA . GLN A 1 507 ? -7.906 -12.179 22.583 1.00 93.88 507 GLN A CA 1
ATOM 3893 C C . GLN A 1 507 ? -9.166 -13.049 22.556 1.00 93.88 507 GLN A C 1
ATOM 3895 O O . GLN A 1 507 ? -10.281 -12.555 22.749 1.00 93.88 507 GLN A O 1
ATOM 3900 N N . LYS A 1 508 ? -8.979 -14.359 22.385 1.00 94.06 508 LYS A N 1
ATOM 3901 C CA . LYS A 1 508 ? -10.054 -15.356 22.277 1.00 94.06 508 LYS A CA 1
ATOM 3902 C C . LYS A 1 508 ? -11.142 -15.249 23.345 1.00 94.06 508 LYS A C 1
ATOM 3904 O O . LYS A 1 508 ? -12.325 -15.333 23.030 1.00 94.06 508 LYS A O 1
ATOM 3909 N N . GLU A 1 509 ? -10.754 -15.034 24.596 1.00 95.56 509 GLU A N 1
ATOM 3910 C CA . GLU A 1 509 ? -11.677 -14.906 25.732 1.00 95.56 509 GLU A CA 1
ATOM 3911 C C . GLU A 1 509 ? -12.598 -13.675 25.650 1.00 95.56 509 GLU A C 1
ATOM 3913 O O . GLU A 1 509 ? -13.724 -13.715 26.141 1.00 95.56 509 GLU A O 1
ATOM 3918 N N . HIS A 1 510 ? -12.163 -12.613 24.965 1.00 97.00 510 HIS A N 1
ATOM 3919 C CA . HIS A 1 510 ? -12.906 -11.361 24.810 1.00 97.00 510 HIS A CA 1
ATOM 3920 C C . HIS A 1 510 ? -13.705 -11.295 23.499 1.00 97.00 510 HIS A C 1
ATOM 3922 O O . HIS A 1 510 ? -14.556 -10.418 23.337 1.00 97.00 510 HIS A O 1
ATOM 3928 N N . LEU A 1 511 ? -13.465 -12.218 22.559 1.00 96.62 511 LEU A N 1
ATOM 3929 C CA . LEU A 1 511 ? -14.112 -12.226 21.246 1.00 96.62 511 LEU A CA 1
ATOM 3930 C C . LEU A 1 511 ? -15.655 -12.252 21.313 1.00 96.62 511 LEU A C 1
ATOM 3932 O O . LEU A 1 511 ? -16.273 -11.487 20.566 1.00 96.62 511 LEU A O 1
ATOM 3936 N N . PRO A 1 512 ? -16.311 -13.049 22.186 1.00 97.62 512 PRO A N 1
ATOM 3937 C CA . PRO A 1 512 ? -17.771 -13.042 22.282 1.00 97.62 512 PRO A CA 1
ATOM 3938 C C . PRO A 1 512 ? -18.331 -11.681 22.714 1.00 97.62 512 PRO A C 1
ATOM 3940 O O . PRO A 1 512 ? -19.243 -11.166 22.070 1.00 97.62 512 PRO A O 1
ATOM 3943 N N . ALA A 1 513 ? -17.747 -11.071 23.753 1.00 97.88 513 ALA A N 1
ATOM 3944 C CA . ALA A 1 513 ? -18.160 -9.758 24.250 1.00 97.88 513 ALA A CA 1
ATOM 3945 C C . ALA A 1 513 ? -17.924 -8.660 23.203 1.00 97.88 513 ALA A C 1
ATOM 3947 O O . ALA A 1 513 ? -18.785 -7.816 22.981 1.00 97.88 513 ALA A O 1
ATOM 3948 N N . PHE A 1 514 ? -16.790 -8.712 22.501 1.00 97.88 514 PHE A N 1
ATOM 3949 C CA . PHE A 1 514 ? -16.476 -7.765 21.434 1.00 97.88 514 PHE A CA 1
ATOM 3950 C C . PHE A 1 514 ? -17.433 -7.879 20.249 1.00 97.88 514 PHE A C 1
ATOM 3952 O O . PHE A 1 514 ? -17.913 -6.871 19.740 1.00 97.88 514 PHE A O 1
ATOM 3959 N N . THR A 1 515 ? -17.755 -9.105 19.840 1.00 96.56 515 THR A N 1
ATOM 3960 C CA . THR A 1 515 ? -18.720 -9.352 18.765 1.00 96.56 515 THR A CA 1
ATOM 3961 C C . THR A 1 515 ? -20.099 -8.803 19.123 1.00 96.56 515 THR A C 1
ATOM 3963 O O . THR A 1 515 ? -20.772 -8.240 18.262 1.00 96.56 515 THR A O 1
ATOM 3966 N N . GLU A 1 516 ? -20.521 -8.958 20.377 1.00 96.56 516 GLU A N 1
ATOM 3967 C CA . GLU A 1 516 ? -21.798 -8.436 20.864 1.00 96.56 516 GLU A CA 1
ATOM 3968 C C . GLU A 1 516 ? -21.819 -6.901 20.889 1.00 96.56 516 GLU A C 1
ATOM 3970 O O . GLU A 1 516 ? -22.730 -6.297 20.331 1.00 96.56 516 GLU A O 1
ATOM 3975 N N . GLU A 1 517 ? -20.777 -6.265 21.427 1.00 96.12 517 GLU A N 1
ATOM 3976 C CA . GLU A 1 517 ? -20.610 -4.804 21.414 1.00 96.12 517 GLU A CA 1
ATOM 3977 C C . GLU A 1 517 ? -20.663 -4.225 19.992 1.00 96.12 517 GLU A C 1
ATOM 3979 O O . GLU A 1 517 ? -21.393 -3.268 19.719 1.00 96.12 517 GLU A O 1
ATOM 3984 N N . MET A 1 518 ? -19.947 -4.850 19.052 1.00 95.25 518 MET A N 1
ATOM 3985 C CA . MET A 1 518 ? -19.968 -4.452 17.644 1.00 95.25 518 MET A CA 1
ATOM 3986 C C . MET A 1 518 ? -21.361 -4.631 17.022 1.00 95.25 518 MET A C 1
ATOM 3988 O O . MET A 1 518 ? -21.810 -3.765 16.274 1.00 95.25 518 MET A O 1
ATOM 3992 N N . LYS A 1 519 ? -22.082 -5.717 17.336 1.00 90.06 519 LYS A N 1
ATOM 3993 C CA . LYS A 1 519 ? -23.444 -5.960 16.826 1.00 90.06 519 LYS A CA 1
ATOM 3994 C C . LYS A 1 519 ? -24.462 -4.968 17.366 1.00 90.06 519 LYS A C 1
ATOM 3996 O O . LYS A 1 519 ? -25.287 -4.501 16.591 1.00 90.06 519 LYS A O 1
ATOM 4001 N N . GLN A 1 520 ? -24.407 -4.643 18.655 1.00 86.50 520 GLN A N 1
ATOM 4002 C CA . GLN A 1 520 ? -25.312 -3.668 19.266 1.00 86.50 520 GLN A CA 1
ATOM 4003 C C . GLN A 1 520 ? -25.172 -2.303 18.606 1.00 86.50 520 GLN A C 1
ATOM 4005 O O . GLN A 1 520 ? -26.164 -1.620 18.372 1.00 86.50 520 GLN A O 1
ATOM 4010 N N . PHE A 1 521 ? -23.952 -1.925 18.236 1.00 74.19 521 PHE A N 1
ATOM 4011 C CA . PHE A 1 521 ? -23.745 -0.723 17.447 1.00 74.19 521 PHE A CA 1
ATOM 4012 C C . PHE A 1 521 ? -24.255 -0.860 16.007 1.00 74.19 521 PHE A C 1
ATOM 4014 O O . PHE A 1 521 ? -24.813 0.076 15.458 1.00 74.19 521 PHE A O 1
ATOM 4021 N N . VAL A 1 522 ? -24.090 -2.025 15.380 1.00 65.56 522 VAL A N 1
ATOM 4022 C CA . VAL A 1 522 ? -24.612 -2.303 14.027 1.00 65.56 522 VAL A CA 1
ATOM 4023 C C . VAL A 1 522 ? -26.147 -2.492 14.039 1.00 65.56 522 VAL A C 1
ATOM 4025 O O . VAL A 1 522 ? -26.753 -2.747 13.005 1.00 65.56 522 VAL A O 1
ATOM 4028 N N . GLN A 1 523 ? -26.835 -2.386 15.172 1.00 60.06 523 GLN A N 1
ATOM 4029 C CA . GLN A 1 523 ? -28.298 -2.528 15.237 1.00 60.06 523 GLN A CA 1
ATOM 4030 C C . GLN A 1 523 ? -29.016 -1.270 15.729 1.00 60.06 523 GLN A C 1
ATOM 4032 O O . GLN A 1 523 ? -30.187 -1.092 15.393 1.00 60.06 523 GLN A O 1
ATOM 4037 N N . ASN A 1 524 ? -28.324 -0.413 16.483 1.00 48.78 524 ASN A N 1
ATOM 4038 C CA . ASN A 1 524 ? -28.811 0.883 16.964 1.00 48.78 524 ASN A CA 1
ATOM 4039 C C . ASN A 1 524 ? -28.378 2.023 16.035 1.00 48.78 524 ASN A C 1
ATOM 4041 O O . ASN A 1 524 ? -29.086 3.056 16.029 1.00 48.78 524 ASN A O 1
#